Protein AF-A0A9Q7SAU5-F1 (afdb_monomer_lite)

pLDDT: mean 85.08, std 13.64, range [31.23, 98.0]

Secondary structure (DSSP, 8-state):
--TTTTTT-HHHHHHHHHHHHHHHHHHHHHHHHHHHHHHHHHHHHHHHHHHHHHHHHHHHHHHHHHHHHHHHHHHHHHH---HHHHHHHHHHHHT---HHHHHHHHHHHHTSTTSPPTT-TT--S-----SHHHHHHHHTTHHHHHHHS---THHHHHHHHHHHHHHSS--HHHHHHHHHHHH-HHHHHHH---HHHHHHHHHH-GGGHHHHHHHTTTS-TT-GGGHHHHHHHHHHHHHHHHHTTSS--S-HHHHHHHHHHHHHHHHHTTTTS-GGGS--BTBSS-HHHHHHHHHHHHHHH--SS-HHHHHHHHHHHHHHHTS-GGG-S-GGGHHHHHHHHHHHHHH-HHHHHHHHHHHHHHHHHH---S-------

Structure (mmCIF, N/CA/C/O backbone):
data_AF-A0A9Q7SAU5-F1
#
_entry.id   AF-A0A9Q7SAU5-F1
#
loop_
_atom_site.group_PDB
_atom_site.id
_atom_site.type_symbol
_atom_site.label_atom_id
_atom_site.label_alt_id
_atom_site.label_comp_id
_atom_site.label_asym_id
_atom_site.label_entity_id
_atom_site.label_seq_id
_atom_site.pdbx_PDB_ins_code
_atom_site.Cartn_x
_atom_site.Cartn_y
_atom_site.Cartn_z
_atom_site.occupancy
_atom_site.B_iso_or_equiv
_atom_site.auth_seq_id
_atom_site.auth_comp_id
_atom_site.auth_asym_id
_atom_site.auth_atom_id
_atom_site.pdbx_PDB_model_num
ATOM 1 N N . MET A 1 1 ? -23.829 30.774 120.631 1.00 41.06 1 MET A N 1
ATOM 2 C CA . MET A 1 1 ? -25.196 30.841 120.077 1.00 41.06 1 MET A CA 1
ATOM 3 C C . MET A 1 1 ? -25.192 30.081 118.768 1.00 41.06 1 MET A C 1
ATOM 5 O O . MET A 1 1 ? -24.401 30.411 117.894 1.00 41.06 1 MET A O 1
ATOM 9 N N . GLN A 1 2 ? -25.921 28.968 118.731 1.00 45.03 2 GLN A N 1
ATOM 10 C CA . GLN A 1 2 ? -25.864 27.966 117.669 1.00 45.03 2 GLN A CA 1
ATOM 11 C C . GLN A 1 2 ? -26.979 28.212 116.633 1.00 45.03 2 GLN A C 1
ATOM 13 O O . GLN A 1 2 ? -28.063 28.668 116.966 1.00 45.03 2 GLN A O 1
ATOM 18 N N . TRP A 1 3 ? -26.685 27.921 115.370 1.00 53.62 3 TRP A N 1
ATOM 19 C CA . TRP A 1 3 ? -27.344 28.366 114.134 1.00 53.62 3 TRP A CA 1
ATOM 20 C C . TRP A 1 3 ? -28.628 27.603 113.747 1.00 53.62 3 TRP A C 1
ATOM 22 O O . TRP A 1 3 ? -29.010 27.576 112.577 1.00 53.62 3 TRP A O 1
ATOM 32 N N . TRP A 1 4 ? -29.297 26.980 114.716 1.00 59.81 4 TRP A N 1
ATOM 33 C CA . TRP A 1 4 ? -30.383 26.020 114.470 1.00 59.81 4 TRP A CA 1
ATOM 34 C C . TRP A 1 4 ? -31.772 26.505 114.914 1.00 59.81 4 TRP A C 1
ATOM 36 O O . TRP A 1 4 ? -32.756 25.809 114.694 1.00 59.81 4 TRP A O 1
ATOM 46 N N . GLU A 1 5 ? -31.885 27.704 115.495 1.00 52.31 5 GLU A N 1
ATOM 47 C CA . GLU A 1 5 ? -33.149 28.240 116.043 1.00 52.31 5 GLU A CA 1
ATOM 48 C C . GLU A 1 5 ? -34.210 28.615 114.984 1.00 52.31 5 GLU A C 1
ATOM 50 O O . GLU A 1 5 ? -35.308 29.042 115.327 1.00 52.31 5 GLU A O 1
ATOM 55 N N . TRP A 1 6 ? -33.934 28.442 113.688 1.00 54.78 6 TRP A N 1
ATOM 56 C CA . TRP A 1 6 ? -34.906 28.717 112.622 1.00 54.78 6 TRP A CA 1
ATOM 57 C C . TRP A 1 6 ? -35.815 27.523 112.278 1.00 54.78 6 TRP A C 1
ATOM 59 O O . TRP A 1 6 ? -36.741 27.683 111.484 1.00 54.78 6 TRP A O 1
ATOM 69 N N . ILE A 1 7 ? -35.586 26.344 112.869 1.00 55.59 7 ILE A N 1
ATOM 70 C CA . ILE A 1 7 ? -36.328 25.111 112.545 1.00 55.59 7 ILE A CA 1
ATOM 71 C C . ILE A 1 7 ? -37.764 25.102 113.125 1.00 55.59 7 ILE A C 1
ATOM 73 O O . ILE A 1 7 ? -38.608 24.365 112.624 1.00 55.59 7 ILE A O 1
ATOM 77 N N . ASP A 1 8 ? -38.101 25.991 114.068 1.00 55.34 8 ASP A N 1
ATOM 78 C CA . ASP A 1 8 ? -39.411 26.011 114.753 1.00 55.34 8 ASP A CA 1
ATOM 79 C C . ASP A 1 8 ? -40.438 27.029 114.201 1.00 55.34 8 ASP A C 1
ATOM 81 O O . ASP A 1 8 ? -41.377 27.420 114.898 1.00 55.34 8 ASP A O 1
ATOM 85 N N . ARG A 1 9 ? -40.317 27.463 112.933 1.00 53.19 9 ARG A N 1
ATOM 86 C CA . ARG A 1 9 ? -41.337 28.313 112.273 1.00 53.19 9 ARG A CA 1
ATOM 87 C C . ARG A 1 9 ? -42.030 27.611 111.090 1.00 53.19 9 ARG A C 1
ATOM 89 O O . ARG A 1 9 ? -41.432 27.503 110.013 1.00 53.19 9 ARG A O 1
ATOM 96 N N . PRO A 1 10 ? -43.288 27.146 111.241 1.00 55.47 10 PRO A N 1
ATOM 97 C CA . PRO A 1 10 ? -44.000 26.366 110.216 1.00 55.47 10 PRO A CA 1
ATOM 98 C C . PRO A 1 10 ? -44.319 27.154 108.927 1.00 55.47 10 PRO A C 1
ATOM 100 O O . PRO A 1 10 ? -44.496 26.571 107.859 1.00 55.47 10 PRO A O 1
ATOM 103 N N . ASP A 1 11 ? -44.326 28.481 109.003 1.00 57.03 11 ASP A N 1
ATOM 104 C CA . ASP A 1 11 ? -44.526 29.454 107.925 1.00 57.03 11 ASP A CA 1
ATOM 105 C C . ASP A 1 11 ? -43.304 29.603 106.985 1.00 57.03 11 ASP A C 1
ATOM 107 O O . ASP A 1 11 ? -43.455 29.831 105.778 1.00 57.03 11 ASP A O 1
ATOM 111 N N . LEU A 1 12 ? -42.084 29.378 107.489 1.00 53.81 12 LEU A N 1
ATOM 112 C CA . LEU A 1 12 ? -40.842 29.410 106.697 1.00 53.81 12 LEU A CA 1
ATOM 113 C C . LEU A 1 12 ? -40.510 28.057 106.046 1.00 53.81 12 LEU A C 1
ATOM 115 O O . LEU A 1 12 ? -39.953 28.018 104.950 1.00 53.81 12 LEU A O 1
ATOM 119 N N . ALA A 1 13 ? -40.900 26.944 106.670 1.00 57.34 13 ALA A N 1
ATOM 120 C CA . ALA A 1 13 ? -40.691 25.604 106.119 1.00 57.34 13 ALA A CA 1
ATOM 121 C C . ALA A 1 13 ? -41.519 25.358 104.842 1.00 57.34 13 ALA A C 1
ATOM 123 O O . ALA A 1 13 ? -41.011 24.799 103.869 1.00 57.34 13 ALA A O 1
ATOM 124 N N . LEU A 1 14 ? -42.773 25.829 104.809 1.00 55.53 14 LEU A N 1
ATOM 125 C CA . LEU A 1 14 ? -43.646 25.722 103.633 1.00 55.53 14 LEU A CA 1
ATOM 126 C C . LEU A 1 14 ? -43.177 26.617 102.475 1.00 55.53 14 LEU A C 1
ATOM 128 O O . LEU A 1 14 ? -43.191 26.188 101.321 1.00 55.53 14 LEU A O 1
ATOM 132 N N . SER A 1 15 ? -42.707 27.834 102.770 1.00 58.38 15 SER A N 1
ATOM 133 C CA . SER A 1 15 ? -42.177 28.750 101.752 1.00 58.38 15 SER A CA 1
ATOM 134 C C . SER A 1 15 ? -40.825 28.282 101.200 1.00 58.38 15 SER A C 1
ATOM 136 O O . SER A 1 15 ? -40.647 28.268 99.981 1.00 58.38 15 SER A O 1
ATOM 138 N N . ALA A 1 16 ? -39.917 27.779 102.042 1.00 57.53 16 ALA A N 1
ATOM 139 C CA . ALA A 1 16 ? -38.666 27.158 101.600 1.00 57.53 16 ALA A CA 1
ATOM 140 C C . ALA A 1 16 ? -38.909 25.891 100.759 1.00 57.53 16 ALA A C 1
ATOM 142 O O . ALA A 1 16 ? -38.299 25.733 99.702 1.00 57.53 16 ALA A O 1
ATOM 143 N N . ALA A 1 17 ? -39.848 25.027 101.164 1.00 58.84 17 ALA A N 1
ATOM 144 C CA . ALA A 1 17 ? -40.242 23.863 100.372 1.00 58.84 17 ALA A CA 1
ATOM 145 C C . ALA A 1 17 ? -40.825 24.275 99.010 1.00 58.84 17 ALA A C 1
ATOM 147 O O . ALA A 1 17 ? -40.447 23.713 97.984 1.00 58.84 17 ALA A O 1
ATOM 148 N N . SER A 1 18 ? -41.681 25.303 98.972 1.00 61.84 18 SER A N 1
ATOM 149 C CA . SER A 1 18 ? -42.247 25.819 97.719 1.00 61.84 18 SER A CA 1
ATOM 150 C C . SER A 1 18 ? -41.192 26.441 96.795 1.00 61.84 18 SER A C 1
ATOM 152 O O . SER A 1 18 ? -41.253 26.242 95.584 1.00 61.84 18 SER A O 1
ATOM 154 N N . LEU A 1 19 ? -40.177 27.116 97.349 1.00 66.62 19 LEU A N 1
ATOM 155 C CA . LEU A 1 19 ? -39.061 27.687 96.594 1.00 66.62 19 LEU A CA 1
ATOM 156 C C . LEU A 1 19 ? -38.164 26.589 96.011 1.00 66.62 19 LEU A C 1
ATOM 158 O O . LEU A 1 19 ? -37.787 26.662 94.846 1.00 66.62 19 LEU A O 1
ATOM 162 N N . VAL 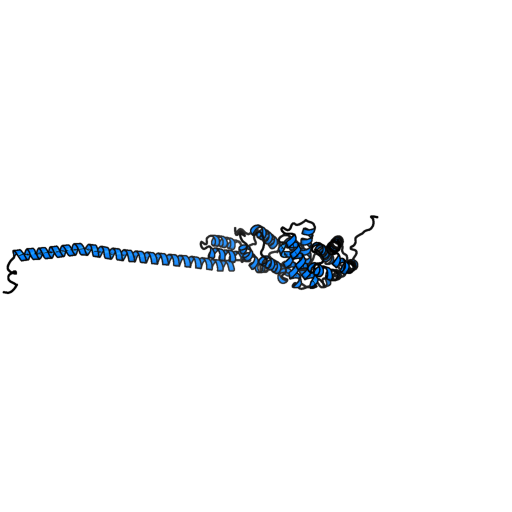A 1 20 ? -37.860 25.545 96.787 1.00 68.19 20 VAL A N 1
ATOM 163 C CA . VAL A 1 20 ? -37.091 24.385 96.309 1.00 68.19 20 VAL A CA 1
ATOM 164 C C . VAL A 1 20 ? -37.851 23.653 95.207 1.00 68.19 20 VAL A C 1
ATOM 166 O O . VAL A 1 20 ? -37.258 23.314 94.186 1.00 68.19 20 VAL A O 1
ATOM 169 N N . VAL A 1 21 ? -39.166 23.471 95.358 1.00 66.56 21 VAL A N 1
ATOM 170 C CA . VAL A 1 21 ? -40.016 22.876 94.317 1.00 66.56 21 VAL A CA 1
ATOM 171 C C . VAL A 1 21 ? -40.075 23.773 93.078 1.00 66.56 21 VAL A C 1
ATOM 173 O O . VAL A 1 21 ? -39.960 23.260 91.969 1.00 66.56 21 VAL A O 1
ATOM 176 N N . ALA A 1 22 ? -40.180 25.095 93.224 1.00 62.12 22 ALA A N 1
ATOM 177 C CA . ALA A 1 22 ? -40.191 26.034 92.101 1.00 62.12 22 ALA A CA 1
ATOM 178 C C . ALA A 1 22 ? -38.846 26.071 91.356 1.00 62.12 22 ALA A C 1
ATOM 180 O O . ALA A 1 22 ? -38.826 26.033 90.127 1.00 62.12 22 ALA A O 1
ATOM 181 N N . ILE A 1 23 ? -37.723 26.070 92.080 1.00 65.56 23 ILE A N 1
ATOM 182 C CA . ILE A 1 23 ? -36.374 26.000 91.501 1.00 65.56 23 ILE A CA 1
ATOM 183 C C . ILE A 1 23 ? -36.160 24.646 90.818 1.00 65.56 23 ILE A C 1
ATOM 185 O O . ILE A 1 23 ? -35.668 24.607 89.692 1.00 65.56 23 ILE A O 1
ATOM 189 N N . ALA A 1 24 ? -36.577 23.541 91.439 1.00 63.56 24 ALA A N 1
ATOM 190 C CA . ALA A 1 24 ? -36.519 22.217 90.826 1.00 63.56 24 ALA A CA 1
ATOM 191 C C . ALA A 1 24 ? -37.376 22.154 89.552 1.00 63.56 24 ALA A C 1
ATOM 193 O O . ALA A 1 24 ? -36.914 21.667 88.525 1.00 63.56 24 ALA A O 1
ATOM 194 N N . SER A 1 25 ? -38.582 22.723 89.579 1.00 58.97 25 SER A N 1
ATOM 195 C CA . SER A 1 25 ? -39.484 22.793 88.422 1.00 58.97 25 SER A CA 1
ATOM 196 C C . SER A 1 25 ? -38.889 23.635 87.293 1.00 58.97 25 SER A C 1
ATOM 198 O O . SER A 1 25 ? -38.946 23.238 86.130 1.00 58.97 25 SER A O 1
ATOM 200 N N . LEU A 1 26 ? -38.2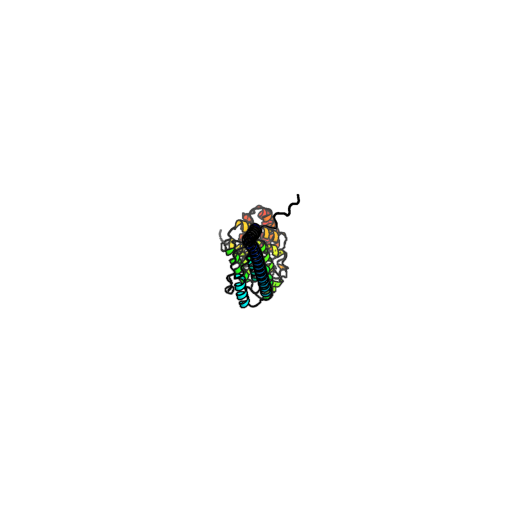57 24.765 87.620 1.00 64.88 26 LEU A N 1
ATOM 201 C CA . LEU A 1 26 ? -37.582 25.631 86.655 1.00 64.88 26 LEU A CA 1
ATOM 202 C C . LEU A 1 26 ? -36.368 24.927 86.029 1.00 64.88 26 LEU A C 1
ATOM 204 O O . LEU A 1 26 ? -36.207 24.940 84.809 1.00 64.88 26 LEU A O 1
ATOM 208 N N . LEU A 1 27 ? -35.552 24.251 86.842 1.00 61.84 27 LEU A N 1
ATOM 209 C CA . LEU A 1 27 ? -34.406 23.472 86.370 1.00 61.84 27 LEU A CA 1
ATOM 210 C C . LEU A 1 27 ? -34.848 22.326 85.459 1.00 61.84 27 LEU A C 1
ATOM 212 O O . LEU A 1 27 ? -34.239 22.126 84.410 1.00 61.84 27 LEU A O 1
ATOM 216 N N . ILE A 1 28 ? -35.932 21.626 85.797 1.00 64.06 28 ILE A N 1
ATOM 217 C CA . ILE A 1 28 ? -36.530 20.573 84.963 1.00 64.06 28 ILE A CA 1
ATOM 218 C C . ILE A 1 28 ? -37.049 21.160 83.638 1.00 64.06 28 ILE A C 1
ATOM 220 O O . ILE A 1 28 ? -36.766 20.624 82.566 1.00 64.06 28 ILE A O 1
ATOM 224 N N . THR A 1 29 ? -37.729 22.307 83.686 1.00 66.12 29 THR A N 1
ATOM 225 C CA . THR A 1 29 ? -38.298 22.972 82.499 1.00 66.12 29 THR A CA 1
ATOM 226 C C . THR A 1 29 ? -37.221 23.487 81.540 1.00 66.12 29 THR A C 1
ATOM 228 O O . THR A 1 29 ? -37.441 23.507 80.334 1.00 66.12 29 THR A O 1
ATOM 231 N N . ILE A 1 30 ? -36.039 23.862 82.040 1.00 65.12 30 ILE A N 1
ATOM 232 C CA . ILE A 1 30 ? -34.917 24.341 81.212 1.00 65.12 30 ILE A CA 1
ATOM 233 C C . ILE A 1 30 ? -34.044 23.182 80.703 1.00 65.12 30 ILE A C 1
ATOM 235 O O . ILE A 1 30 ? -33.552 23.219 79.572 1.00 65.12 30 ILE A O 1
ATOM 239 N N . THR A 1 31 ? -33.848 22.132 81.505 1.00 64.69 31 THR A N 1
ATOM 240 C CA . THR A 1 31 ? -32.959 21.013 81.141 1.00 64.69 31 THR A CA 1
ATOM 241 C C . THR A 1 31 ? -33.577 20.058 80.126 1.00 64.69 31 THR A C 1
ATOM 243 O O . THR A 1 31 ? -32.864 19.597 79.231 1.00 64.69 31 THR A O 1
ATOM 246 N N . ILE A 1 32 ? -34.886 19.792 80.206 1.00 68.75 32 ILE A N 1
ATOM 247 C CA . ILE A 1 32 ? -35.569 18.873 79.283 1.00 68.75 32 ILE A CA 1
ATOM 248 C C . ILE A 1 32 ? -35.476 19.349 77.817 1.00 68.75 32 ILE A C 1
ATOM 250 O O . ILE A 1 32 ? -35.018 18.563 76.983 1.00 68.75 32 ILE A O 1
ATOM 254 N N . PRO A 1 33 ? -35.802 20.610 77.459 1.00 66.31 33 PRO A N 1
ATOM 255 C CA . PRO A 1 33 ? -35.704 21.084 76.075 1.00 66.31 33 PRO A CA 1
ATOM 256 C C . PRO A 1 33 ? -34.273 21.044 75.535 1.00 66.31 33 PRO A C 1
ATOM 258 O O . PRO A 1 33 ? -34.055 20.691 74.377 1.00 66.31 33 PRO A O 1
ATOM 261 N N . PHE A 1 34 ? -33.283 21.359 76.375 1.00 71.31 34 PHE A N 1
ATOM 262 C CA . PHE A 1 34 ? -31.875 21.337 75.984 1.00 71.31 34 PHE A CA 1
ATOM 263 C C . PHE A 1 34 ? -31.374 19.912 75.705 1.00 71.31 34 PHE A C 1
ATOM 265 O O . PHE A 1 34 ? -30.657 19.684 74.728 1.00 71.31 34 PHE A O 1
ATOM 272 N N . LEU A 1 35 ? -31.783 18.937 76.522 1.00 70.62 35 LEU A N 1
ATOM 273 C CA . LEU A 1 35 ? -31.485 17.519 76.302 1.00 70.62 35 LEU A CA 1
ATOM 274 C C . LEU A 1 35 ? -32.163 16.986 75.037 1.00 70.62 35 LEU A C 1
ATOM 276 O O . LEU A 1 35 ? -31.501 16.305 74.254 1.00 70.62 35 LEU A O 1
ATOM 280 N N . ILE A 1 36 ? -33.427 17.349 74.791 1.00 71.44 36 ILE A N 1
ATOM 281 C CA . ILE A 1 36 ? -34.145 16.986 73.560 1.00 71.44 36 ILE A CA 1
ATOM 282 C C . ILE A 1 36 ? -33.425 17.566 72.339 1.00 71.44 36 ILE A C 1
ATOM 284 O O . ILE A 1 36 ? -33.130 16.818 71.414 1.00 71.44 36 ILE A O 1
ATOM 288 N N . LEU A 1 37 ? -33.046 18.850 72.361 1.00 72.44 37 LEU A N 1
ATOM 289 C CA . LEU A 1 37 ? -32.323 19.501 71.261 1.00 72.44 37 LEU A CA 1
ATOM 290 C C . LEU A 1 37 ? -30.948 18.861 71.001 1.00 72.44 37 LEU A C 1
ATOM 292 O O . LEU A 1 37 ? -30.481 18.770 69.865 1.00 72.44 37 LEU A O 1
ATOM 296 N N . ARG A 1 38 ? -30.263 18.427 72.063 1.00 71.75 38 ARG A N 1
ATOM 297 C CA . ARG A 1 38 ? -28.956 17.771 71.951 1.00 71.75 38 ARG A CA 1
ATOM 298 C C . ARG A 1 38 ? -29.086 16.353 71.392 1.00 71.75 38 ARG A C 1
ATOM 300 O O . ARG A 1 38 ? -28.232 15.942 70.609 1.00 71.75 38 ARG A O 1
ATOM 307 N N . LEU A 1 39 ? -30.142 15.629 71.765 1.00 70.31 39 LEU A N 1
ATOM 308 C CA . LEU A 1 39 ? -30.456 14.299 71.240 1.00 70.31 39 LEU A CA 1
ATOM 309 C C . LEU A 1 39 ? -30.922 14.360 69.780 1.00 70.31 39 LEU A C 1
ATOM 311 O O . LEU A 1 39 ? -30.437 13.564 68.979 1.00 70.31 39 LEU A O 1
ATOM 315 N N . THR A 1 40 ? -31.764 15.329 69.406 1.00 62.75 40 THR A N 1
ATOM 316 C CA . THR A 1 40 ? -32.209 15.510 68.013 1.00 62.75 40 THR A CA 1
ATOM 317 C C . THR A 1 40 ? -31.053 15.905 67.101 1.00 62.75 40 THR A C 1
ATOM 319 O O . THR A 1 40 ? -30.849 15.251 66.085 1.00 62.75 40 THR A O 1
ATOM 322 N N . ARG A 1 41 ? -30.197 16.858 67.501 1.00 67.81 41 ARG A N 1
ATOM 323 C CA . ARG A 1 41 ? -28.985 17.217 66.731 1.00 67.81 41 ARG A CA 1
ATOM 324 C C . ARG A 1 41 ? -27.994 16.060 66.584 1.00 67.81 41 ARG A C 1
ATOM 326 O O . ARG A 1 41 ? -27.269 15.990 65.593 1.00 67.81 41 ARG A O 1
ATOM 333 N N . LYS A 1 42 ? -27.912 15.169 67.579 1.00 67.38 42 LYS A N 1
ATOM 334 C CA . LYS A 1 42 ? -27.061 13.973 67.509 1.00 67.38 42 LYS A CA 1
ATOM 335 C C . LYS A 1 42 ? -27.662 12.921 66.570 1.00 67.38 42 LYS A C 1
ATOM 337 O O . LYS A 1 42 ? -26.931 12.360 65.760 1.00 67.38 42 LYS A O 1
ATOM 342 N N . GLN A 1 43 ? -28.979 12.720 66.620 1.00 64.44 43 GLN A N 1
ATOM 343 C CA . GLN A 1 43 ? -29.701 11.834 65.703 1.00 64.44 43 GLN A CA 1
ATOM 344 C C . GLN A 1 43 ? -29.680 12.327 64.250 1.00 64.44 43 GLN A C 1
ATOM 346 O O . GLN A 1 43 ? -29.550 11.504 63.349 1.00 64.44 43 GLN A O 1
ATOM 351 N N . GLU A 1 44 ? -29.781 13.635 64.006 1.00 64.31 44 GLU A N 1
ATOM 352 C CA . GLU A 1 44 ? -29.673 14.222 62.662 1.00 64.31 44 GLU A CA 1
ATOM 353 C C . GLU A 1 44 ? -28.287 13.979 62.064 1.00 64.31 44 GLU A C 1
ATOM 355 O O . GLU A 1 44 ? -28.189 13.432 60.973 1.00 64.31 44 GLU A O 1
ATOM 360 N N . LYS A 1 45 ? -27.209 14.233 62.819 1.00 68.44 45 LYS A N 1
ATOM 361 C CA . LYS A 1 45 ? -25.842 13.937 62.356 1.00 68.44 45 LYS A CA 1
ATOM 362 C C . LYS A 1 45 ? -25.607 12.456 62.057 1.00 68.44 45 LYS A C 1
ATOM 364 O O . LYS A 1 45 ? -24.931 12.134 61.084 1.00 68.44 45 LYS A O 1
ATOM 369 N N . GLU A 1 46 ? -26.144 11.555 62.879 1.00 71.00 46 GLU A N 1
ATOM 370 C CA . GLU A 1 46 ? -26.047 10.110 62.635 1.00 71.00 46 GLU A CA 1
ATOM 371 C C . GLU A 1 46 ? -26.877 9.674 61.415 1.00 71.00 46 GLU A C 1
ATOM 373 O O . GLU A 1 46 ? -26.458 8.781 60.679 1.00 71.00 46 GLU A O 1
ATOM 378 N N . ARG A 1 47 ? -28.031 10.307 61.159 1.00 63.94 47 ARG A N 1
ATOM 379 C CA . ARG A 1 47 ? -28.827 10.078 59.941 1.00 63.94 47 ARG A CA 1
ATOM 380 C C . ARG A 1 47 ? -28.114 10.593 58.697 1.00 63.94 47 ARG A C 1
ATOM 382 O O . ARG A 1 47 ? -28.046 9.851 57.722 1.00 63.94 47 ARG A O 1
ATOM 389 N N . ASP A 1 48 ? -27.531 11.785 58.757 1.00 71.31 48 ASP A N 1
ATOM 390 C CA . ASP A 1 48 ? -26.754 12.364 57.659 1.00 71.31 48 ASP A CA 1
ATOM 391 C C . ASP A 1 48 ? -25.529 11.496 57.341 1.00 71.31 48 ASP A C 1
ATOM 393 O O . ASP A 1 48 ? -25.268 11.185 56.181 1.00 71.31 48 ASP A O 1
ATOM 397 N N . GLN A 1 49 ? -24.811 11.010 58.362 1.00 74.31 49 GLN A N 1
ATOM 398 C CA . GLN A 1 49 ? -23.695 10.076 58.169 1.00 74.31 49 GLN A CA 1
ATOM 399 C C . GLN A 1 49 ? -24.141 8.756 57.533 1.00 74.31 49 GLN A C 1
ATOM 401 O O . GLN A 1 49 ? -23.503 8.299 56.585 1.00 74.31 49 GLN A O 1
ATOM 406 N N . ARG A 1 50 ? -25.257 8.168 57.984 1.00 72.50 50 ARG A N 1
ATOM 407 C CA . ARG A 1 50 ? -25.804 6.942 57.380 1.00 72.50 50 ARG A CA 1
ATOM 408 C C . ARG A 1 50 ? -26.268 7.161 55.943 1.00 72.50 50 ARG A C 1
ATOM 410 O O . ARG A 1 50 ? -26.049 6.285 55.115 1.00 72.50 50 ARG A O 1
ATOM 417 N N . GLN A 1 51 ? -26.866 8.309 55.626 1.00 74.88 51 GLN A N 1
ATOM 418 C CA . GLN A 1 51 ? -27.235 8.657 54.251 1.00 74.88 51 GLN A CA 1
ATOM 419 C C . GLN A 1 51 ? -25.999 8.818 53.360 1.00 74.88 51 GLN A C 1
ATOM 421 O O . GLN A 1 51 ? -25.991 8.317 52.240 1.00 74.88 51 GLN A O 1
ATOM 426 N N . ILE A 1 52 ? -24.928 9.440 53.862 1.00 76.69 52 ILE A N 1
ATOM 427 C CA . ILE A 1 52 ? -23.651 9.557 53.140 1.00 76.69 52 ILE A CA 1
ATOM 428 C C . ILE A 1 52 ? -23.019 8.177 52.916 1.00 76.69 52 ILE A C 1
ATOM 430 O O . ILE A 1 52 ? -22.500 7.907 51.834 1.00 76.69 52 ILE A O 1
ATOM 434 N N . GLU A 1 53 ? -23.051 7.290 53.909 1.00 78.31 53 GLU A N 1
ATOM 435 C CA . GLU A 1 53 ? -22.544 5.919 53.777 1.00 78.31 53 GLU A CA 1
ATOM 436 C C . GLU A 1 53 ? -23.377 5.087 52.800 1.00 78.31 53 GLU A C 1
ATOM 438 O O . GLU A 1 53 ? -22.806 4.388 51.962 1.00 78.31 53 GLU A O 1
ATOM 443 N N . GLN A 1 54 ? -24.705 5.212 52.842 1.00 78.38 54 GLN A N 1
ATOM 444 C CA . GLN A 1 54 ? -25.607 4.579 51.883 1.00 78.38 54 GLN A CA 1
ATOM 445 C C . GLN A 1 54 ? -25.351 5.094 50.467 1.00 78.38 54 GLN A C 1
ATOM 447 O O . GLN A 1 54 ? -25.130 4.281 49.573 1.00 78.38 54 GLN A O 1
ATOM 452 N N . ALA A 1 55 ? -25.264 6.412 50.273 1.00 75.88 55 ALA A N 1
ATOM 453 C CA . ALA A 1 55 ? -24.923 7.011 48.986 1.00 75.88 55 ALA A CA 1
ATOM 454 C C . ALA A 1 55 ? -23.564 6.503 48.478 1.00 75.88 55 ALA A C 1
ATOM 456 O O . ALA A 1 55 ? -23.466 6.035 47.350 1.00 75.88 55 ALA A O 1
ATOM 457 N N . ARG A 1 56 ? -22.531 6.472 49.333 1.00 77.62 56 ARG A N 1
ATOM 458 C CA . ARG A 1 56 ? -21.215 5.905 48.983 1.00 77.62 56 ARG A CA 1
ATOM 459 C C . ARG A 1 56 ? -21.288 4.422 48.625 1.00 77.62 56 ARG A C 1
ATOM 461 O O . ARG A 1 56 ? -20.553 3.984 47.744 1.00 77.62 56 ARG A O 1
ATOM 468 N N . SER A 1 57 ? -22.118 3.641 49.314 1.00 78.94 57 SER A N 1
ATOM 469 C CA . SER A 1 57 ? -22.291 2.215 49.029 1.00 78.94 57 SER A CA 1
ATOM 470 C C . SER A 1 57 ? -23.008 1.978 47.700 1.00 78.94 57 SER A C 1
ATOM 472 O O . SER A 1 57 ? -22.562 1.126 46.937 1.00 78.94 57 SER A O 1
ATOM 474 N N . LEU A 1 58 ? -24.025 2.785 47.381 1.00 80.94 58 LEU A N 1
ATOM 475 C CA . LEU A 1 58 ? -24.735 2.752 46.103 1.00 80.94 58 LEU A CA 1
ATOM 476 C C . LEU A 1 58 ? -23.798 3.137 44.960 1.00 80.94 58 LEU A C 1
ATOM 478 O O . LEU A 1 58 ? -23.652 2.364 44.025 1.00 80.94 58 LEU A O 1
ATOM 482 N N . THR A 1 59 ? -23.038 4.229 45.095 1.00 81.25 59 THR A N 1
ATOM 483 C CA . THR A 1 59 ? -22.044 4.623 44.083 1.00 81.25 59 THR A CA 1
ATOM 484 C C . THR A 1 59 ? -20.966 3.553 43.884 1.00 81.25 59 THR A C 1
ATOM 486 O O . THR A 1 59 ? -20.501 3.321 42.769 1.00 81.25 59 THR A O 1
ATOM 489 N N . ARG A 1 60 ? -20.545 2.861 44.955 1.00 82.62 60 ARG A N 1
ATOM 490 C CA . ARG A 1 60 ? -19.627 1.715 44.833 1.00 82.62 60 ARG A CA 1
ATOM 491 C C . ARG A 1 60 ? -20.275 0.544 44.096 1.00 82.62 60 ARG A C 1
ATOM 493 O O . ARG A 1 60 ? -19.605 -0.067 43.272 1.00 82.62 60 ARG A O 1
ATOM 500 N N . GLN A 1 61 ? -21.535 0.226 44.387 1.00 86.12 61 GLN A N 1
ATOM 501 C CA . GLN A 1 61 ? -22.268 -0.849 43.715 1.00 86.12 61 GLN A CA 1
ATOM 502 C C . GLN A 1 61 ? -22.510 -0.540 42.237 1.00 86.12 61 GLN A C 1
ATOM 504 O O . GLN A 1 61 ? -22.265 -1.408 41.409 1.00 86.12 61 GLN A O 1
ATOM 509 N N . GLU A 1 62 ? -22.907 0.687 41.902 1.00 83.62 62 GLU A N 1
ATOM 510 C CA . GLU A 1 62 ? -23.056 1.160 40.521 1.00 83.62 62 GLU A CA 1
ATOM 511 C C . GLU A 1 62 ? -21.740 1.017 39.758 1.00 83.62 62 GLU A C 1
ATOM 513 O O . GLU A 1 62 ? -21.700 0.387 38.705 1.00 83.62 62 GLU A O 1
ATOM 518 N N . ARG A 1 63 ? -20.631 1.485 40.344 1.00 83.56 63 ARG A N 1
ATOM 519 C CA . ARG A 1 63 ? -19.304 1.353 39.733 1.00 83.56 63 ARG A CA 1
ATOM 520 C C . ARG A 1 63 ? -18.896 -0.106 39.517 1.00 83.56 63 ARG A C 1
ATOM 522 O O . ARG A 1 63 ? -18.320 -0.428 38.482 1.00 83.56 63 ARG A O 1
ATOM 529 N N . LEU A 1 64 ? -19.169 -0.986 40.480 1.00 85.56 64 LEU A N 1
ATO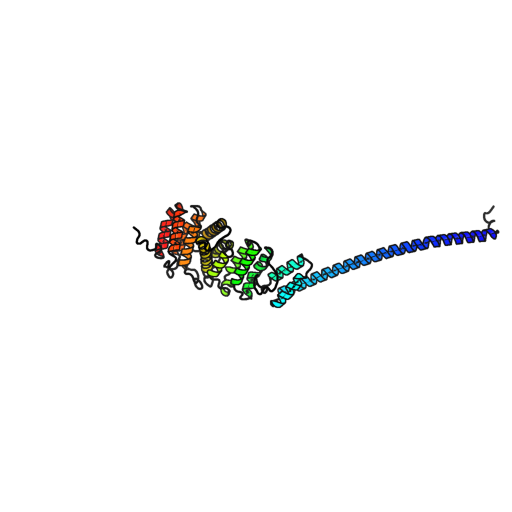M 530 C CA . LEU A 1 64 ? -18.893 -2.420 40.343 1.00 85.56 64 LEU A CA 1
ATOM 531 C C . LEU A 1 64 ? -19.784 -3.066 39.274 1.00 85.56 64 LEU A C 1
ATOM 533 O O . LEU A 1 64 ? -19.308 -3.904 38.515 1.00 85.56 64 LEU A O 1
ATOM 537 N N . ALA A 1 65 ? -21.055 -2.672 39.183 1.00 85.06 65 ALA A N 1
ATOM 538 C CA . ALA A 1 65 ? -21.972 -3.160 38.159 1.00 85.06 65 ALA A CA 1
ATOM 539 C C . ALA A 1 65 ? -21.535 -2.718 36.754 1.00 85.06 65 ALA A C 1
ATOM 541 O O . ALA A 1 65 ? -21.521 -3.538 35.839 1.00 85.06 65 ALA A O 1
ATOM 542 N N . GLU A 1 66 ? -21.108 -1.463 36.589 1.00 83.56 66 GLU A N 1
ATOM 543 C CA . GLU A 1 66 ? -20.545 -0.955 35.333 1.00 83.56 66 GLU A CA 1
ATOM 544 C C . GLU A 1 66 ? -19.263 -1.699 34.940 1.00 83.56 66 GLU A C 1
ATOM 546 O O . GLU A 1 66 ? -19.116 -2.101 33.786 1.00 83.56 66 GLU A O 1
ATOM 551 N N . GLN A 1 67 ? -18.355 -1.935 35.894 1.00 86.69 67 GLN A N 1
ATOM 552 C CA . GLN A 1 67 ? -17.134 -2.715 35.658 1.00 86.69 67 GLN A CA 1
ATOM 553 C C . GLN A 1 67 ? -17.455 -4.149 35.235 1.00 86.69 67 GLN A C 1
ATOM 555 O O . GLN A 1 67 ? -16.955 -4.602 34.210 1.00 86.69 67 GLN A O 1
ATOM 560 N N . ASN A 1 68 ? -18.349 -4.827 35.957 1.00 87.88 68 ASN A N 1
ATOM 561 C CA . ASN A 1 68 ? -18.775 -6.182 35.619 1.00 87.88 68 ASN A CA 1
ATOM 562 C C . ASN A 1 68 ? -19.446 -6.242 34.241 1.00 87.88 68 ASN A C 1
ATOM 564 O O . ASN A 1 68 ? -19.182 -7.168 33.478 1.00 87.88 68 ASN A O 1
ATOM 568 N N . ARG A 1 69 ? -20.286 -5.256 33.894 1.00 88.12 69 ARG A N 1
ATOM 569 C CA . ARG A 1 69 ? -20.928 -5.179 32.572 1.00 88.12 69 ARG A CA 1
ATOM 570 C C . ARG A 1 69 ? -19.896 -4.969 31.468 1.00 88.12 69 ARG A C 1
ATOM 572 O O . ARG A 1 69 ? -19.954 -5.645 30.447 1.00 88.12 69 ARG A O 1
ATOM 579 N N . ARG A 1 70 ? -18.928 -4.075 31.675 1.00 89.69 70 ARG A N 1
ATOM 580 C CA . ARG A 1 70 ? -17.832 -3.845 30.725 1.00 89.69 70 ARG A CA 1
ATOM 581 C C . ARG A 1 70 ? -16.999 -5.109 30.523 1.00 89.69 70 ARG A C 1
ATOM 583 O O . ARG A 1 70 ? -16.734 -5.475 29.384 1.00 89.69 70 ARG A O 1
ATOM 590 N N . ASP A 1 71 ? -16.600 -5.768 31.604 1.00 89.62 71 ASP A N 1
ATOM 591 C CA . ASP A 1 71 ? -15.754 -6.960 31.537 1.00 89.62 71 ASP A CA 1
ATOM 592 C C . ASP A 1 71 ? -16.515 -8.134 30.888 1.00 89.62 71 ASP A C 1
ATOM 594 O O . ASP A 1 71 ? -15.955 -8.848 30.057 1.00 89.62 71 ASP A O 1
ATOM 598 N N . TYR A 1 72 ? -17.822 -8.259 31.157 1.00 91.06 72 TYR A N 1
ATOM 599 C CA . TYR A 1 72 ? -18.719 -9.173 30.443 1.00 91.06 72 TYR A CA 1
ATOM 600 C C . TYR A 1 72 ? -18.761 -8.886 28.935 1.00 91.06 72 TYR A C 1
ATOM 602 O O . TYR A 1 72 ? -18.615 -9.800 28.124 1.00 91.06 72 TYR A O 1
ATOM 610 N N . LEU A 1 73 ? -18.932 -7.621 28.539 1.00 92.62 73 LEU A N 1
ATOM 611 C CA . LEU A 1 73 ? -18.955 -7.237 27.127 1.00 92.62 73 LEU A CA 1
ATOM 612 C C . LEU A 1 73 ? -17.615 -7.512 26.436 1.00 92.62 73 LEU A C 1
ATOM 614 O O . LEU A 1 73 ? -17.615 -8.012 25.313 1.00 92.62 73 LEU A O 1
ATOM 618 N N . LEU A 1 74 ? -16.484 -7.246 27.095 1.00 92.19 74 LEU A N 1
ATOM 619 C CA . LEU A 1 74 ? -15.152 -7.542 26.557 1.00 92.19 74 LEU A CA 1
ATOM 620 C C . LEU A 1 74 ? -14.966 -9.039 26.278 1.00 92.19 74 LEU A C 1
ATOM 622 O O . LEU A 1 74 ? -14.523 -9.404 25.187 1.00 92.19 74 LEU A O 1
ATOM 626 N N . ASP A 1 75 ? -15.352 -9.895 27.226 1.00 91.50 75 ASP A N 1
ATOM 627 C CA . ASP A 1 75 ? -15.301 -11.353 27.065 1.00 91.50 75 ASP A CA 1
ATOM 628 C C . ASP A 1 75 ? -16.169 -11.826 25.884 1.00 91.50 75 ASP A C 1
ATOM 630 O O . ASP A 1 75 ? -15.724 -12.578 25.006 1.00 91.50 75 ASP A O 1
ATOM 634 N N . ARG A 1 76 ? -17.401 -11.306 25.790 1.00 91.12 76 ARG A N 1
ATOM 635 C CA . ARG A 1 76 ? -18.320 -11.636 24.693 1.00 91.12 76 ARG A CA 1
ATOM 636 C C . ARG A 1 76 ? -17.816 -11.163 23.338 1.00 91.12 76 ARG A C 1
ATOM 638 O O . ARG A 1 76 ? -17.932 -11.915 22.373 1.00 91.12 76 ARG A O 1
ATOM 645 N N . LEU A 1 77 ? -17.241 -9.965 23.256 1.00 90.44 77 LEU A N 1
ATOM 646 C CA . LEU A 1 77 ? -16.659 -9.443 22.019 1.00 90.44 77 LEU A CA 1
ATOM 647 C C . LEU A 1 77 ? -15.495 -10.302 21.528 1.00 90.44 77 LEU A C 1
ATOM 649 O O . LEU A 1 77 ? -15.345 -10.448 20.321 1.00 90.44 77 LEU A O 1
ATOM 653 N N . GLY A 1 78 ? -14.694 -10.887 22.421 1.00 83.62 78 GLY A N 1
ATOM 654 C CA . GLY A 1 78 ? -13.603 -11.785 22.032 1.00 83.62 78 GLY A CA 1
ATOM 655 C C . GLY A 1 78 ? -14.085 -13.096 21.400 1.00 83.62 78 GLY A C 1
ATOM 656 O O . GLY A 1 78 ? -13.462 -13.589 20.465 1.00 83.62 78 GLY A O 1
ATOM 657 N N . SER A 1 79 ? -15.214 -13.627 21.875 1.00 84.56 79 SER A N 1
ATOM 658 C CA . SER A 1 79 ? -15.730 -14.950 21.479 1.00 84.56 79 SER A CA 1
ATOM 659 C C . SER A 1 79 ? -16.842 -14.904 20.419 1.00 84.56 79 SER A C 1
ATOM 661 O O . SER A 1 79 ? -17.316 -15.942 19.954 1.00 84.56 79 SER A O 1
ATOM 663 N N . ALA A 1 80 ? -17.327 -13.713 20.060 1.00 86.31 80 ALA A N 1
ATOM 664 C CA . ALA A 1 80 ? -18.454 -13.559 19.149 1.00 86.31 80 ALA A CA 1
ATOM 665 C C . ALA A 1 80 ? -18.042 -13.732 17.677 1.00 86.31 80 ALA A C 1
ATOM 667 O O . ALA A 1 80 ? -17.233 -12.970 17.140 1.00 86.31 80 ALA A O 1
ATOM 668 N N . HIS A 1 81 ? -18.685 -14.690 17.003 1.00 84.12 81 HIS A N 1
ATOM 669 C CA . HIS A 1 81 ? -18.504 -14.961 15.570 1.00 84.12 81 HIS A CA 1
ATOM 670 C C . HIS A 1 81 ? -19.760 -14.702 14.719 1.00 84.12 81 HIS A C 1
ATOM 672 O O . HIS A 1 81 ? -19.664 -14.688 13.490 1.00 84.12 81 HIS A O 1
ATOM 678 N N . ASP A 1 82 ? -20.922 -14.480 15.345 1.00 84.81 82 ASP A N 1
ATOM 679 C CA . ASP A 1 82 ? -22.175 -14.156 14.653 1.00 84.81 82 ASP A CA 1
ATOM 680 C C . ASP A 1 82 ? -22.296 -12.635 14.419 1.00 84.81 82 ASP A C 1
ATOM 682 O O . ASP A 1 82 ? -22.350 -11.869 15.389 1.00 84.81 82 ASP A O 1
ATOM 686 N N . PRO A 1 83 ? -22.381 -12.174 13.154 1.00 81.50 83 PRO A N 1
ATOM 687 C CA . PRO A 1 83 ? -22.598 -10.767 12.830 1.00 81.50 83 PRO A CA 1
ATOM 688 C C . PRO A 1 83 ? -23.863 -10.161 13.454 1.00 81.50 83 PRO A C 1
ATOM 690 O O . PRO A 1 83 ? -23.856 -8.980 13.798 1.00 81.50 83 PRO A O 1
ATOM 693 N N . ASN A 1 84 ? -24.945 -10.933 13.613 1.00 83.62 84 ASN A N 1
ATOM 694 C CA . ASN A 1 84 ? -26.181 -10.412 14.208 1.00 83.62 84 ASN A CA 1
ATOM 695 C C . ASN A 1 84 ? -26.011 -10.176 15.710 1.00 83.62 84 ASN A C 1
ATOM 697 O O . ASN A 1 84 ? -26.432 -9.141 16.225 1.00 83.62 84 ASN A O 1
ATOM 701 N N . TYR A 1 85 ? -25.343 -11.100 16.401 1.00 86.75 85 TYR A N 1
ATOM 702 C CA . TYR A 1 85 ? -25.019 -10.935 17.814 1.00 86.75 85 TYR A CA 1
ATOM 703 C C . TYR A 1 85 ? -24.066 -9.757 18.055 1.00 86.75 85 TYR A C 1
ATOM 705 O O . TYR A 1 85 ? -24.264 -8.985 18.989 1.00 86.75 85 TYR A O 1
ATOM 713 N N . LEU A 1 86 ? -23.088 -9.545 17.171 1.00 87.06 86 LEU A N 1
ATOM 714 C CA . LEU A 1 86 ? -22.202 -8.378 17.237 1.00 87.06 86 LEU A CA 1
ATOM 715 C C . LEU A 1 86 ? -22.954 -7.049 17.099 1.00 87.06 86 LEU A C 1
ATOM 717 O O . LEU A 1 86 ? -22.613 -6.095 17.793 1.00 87.06 86 LEU A O 1
ATOM 721 N N . ALA A 1 87 ? -24.001 -6.981 16.272 1.00 83.44 87 ALA A N 1
ATOM 722 C CA . ALA A 1 87 ? -24.835 -5.783 16.184 1.00 83.44 87 ALA A CA 1
ATOM 723 C C . ALA A 1 87 ? -25.568 -5.489 17.506 1.00 83.44 87 ALA A C 1
ATOM 725 O O . ALA A 1 87 ? -25.639 -4.336 17.927 1.00 83.44 87 ALA A O 1
ATOM 726 N N . ILE A 1 88 ? -26.052 -6.529 18.195 1.00 87.00 88 ILE A N 1
ATOM 727 C CA . ILE A 1 88 ? -26.669 -6.397 19.525 1.00 87.00 88 ILE A CA 1
ATOM 728 C C . ILE A 1 88 ? -25.637 -5.896 20.542 1.00 87.00 88 ILE A C 1
ATOM 730 O O . ILE A 1 88 ? -25.905 -4.931 21.255 1.00 87.00 88 ILE A O 1
ATOM 734 N N . LEU A 1 89 ? -24.440 -6.495 20.566 1.00 89.00 89 LEU A N 1
ATOM 735 C CA . LEU A 1 89 ? -23.356 -6.054 21.449 1.00 89.00 89 LEU A CA 1
ATOM 736 C C . LEU A 1 89 ? -22.972 -4.597 21.184 1.00 89.00 89 LEU A C 1
ATOM 738 O O . LEU A 1 89 ? -22.741 -3.850 22.126 1.00 89.00 89 LEU A O 1
ATOM 742 N N . PHE A 1 90 ? -22.949 -4.156 19.924 1.00 88.00 90 PHE A N 1
ATOM 743 C CA . PHE A 1 90 ? -22.662 -2.761 19.603 1.00 88.00 90 PHE A CA 1
ATOM 744 C C . PHE A 1 90 ? -23.706 -1.790 20.168 1.00 88.00 90 PHE A C 1
ATOM 746 O O . PHE A 1 90 ? -23.339 -0.749 20.718 1.00 88.00 90 PHE A O 1
ATOM 753 N N . HIS A 1 91 ? -24.995 -2.129 20.072 1.00 86.00 91 HIS A N 1
ATOM 754 C CA . HIS A 1 91 ? -26.042 -1.342 20.723 1.00 86.00 91 HIS A CA 1
ATOM 755 C C . HIS A 1 91 ? -25.821 -1.282 22.235 1.00 86.00 91 HIS A C 1
ATOM 757 O O . HIS A 1 91 ? -25.869 -0.196 22.808 1.00 86.00 91 HIS A O 1
ATOM 763 N N . GLU A 1 92 ? -25.465 -2.401 22.864 1.00 88.50 92 GLU A N 1
ATOM 764 C CA . GLU A 1 92 ? -25.178 -2.428 24.298 1.00 88.50 92 GLU A CA 1
ATOM 765 C C . GLU A 1 92 ? -23.969 -1.552 24.680 1.00 88.50 92 GLU A C 1
ATOM 767 O O . GLU A 1 92 ? -24.008 -0.824 25.669 1.00 88.50 92 GLU A O 1
ATOM 772 N N . ILE A 1 93 ? -22.918 -1.541 23.856 1.00 88.50 93 ILE A N 1
ATOM 773 C CA . ILE A 1 93 ? -21.754 -0.656 24.030 1.00 88.50 93 ILE A CA 1
ATOM 774 C C . ILE A 1 93 ? -22.166 0.818 23.934 1.00 88.50 93 ILE A C 1
ATOM 776 O O . ILE A 1 93 ? -21.627 1.656 24.658 1.00 88.50 93 ILE A O 1
ATOM 780 N N . SER A 1 94 ? -23.117 1.156 23.059 1.00 83.75 94 SER A N 1
ATOM 781 C CA . SER A 1 94 ? -23.593 2.535 22.900 1.00 83.75 94 SER A CA 1
ATOM 782 C C . SER A 1 94 ? -24.353 3.064 24.124 1.00 83.75 94 SER A C 1
ATOM 784 O O . SER A 1 94 ? -24.351 4.272 24.354 1.00 83.75 94 SER A O 1
ATOM 786 N N . GLU A 1 95 ? -24.926 2.172 24.938 1.00 85.94 95 GLU A N 1
ATOM 787 C CA . GLU A 1 95 ? -25.616 2.505 26.191 1.00 85.94 95 GLU A CA 1
ATOM 788 C C . GLU A 1 95 ? -24.662 2.725 27.374 1.00 85.94 95 GLU A C 1
ATOM 790 O O . GLU A 1 95 ? -25.089 3.189 28.433 1.00 85.94 95 GLU A O 1
ATOM 795 N N . ILE A 1 96 ? -23.373 2.399 27.226 1.00 84.56 96 ILE A N 1
ATOM 796 C CA . ILE A 1 96 ? -22.385 2.622 28.281 1.00 84.56 96 ILE A CA 1
ATOM 797 C C . ILE A 1 96 ? -22.171 4.128 28.481 1.00 84.56 96 ILE A C 1
ATOM 799 O O . ILE A 1 96 ? -21.822 4.870 27.558 1.00 84.56 96 ILE A O 1
ATOM 803 N N . THR A 1 97 ? -22.369 4.552 29.727 1.00 83.44 97 THR A N 1
ATOM 804 C CA . THR A 1 97 ? -22.256 5.930 30.229 1.00 83.44 97 THR A CA 1
ATOM 805 C C . THR A 1 97 ? -20.810 6.408 30.302 1.00 83.44 97 THR A C 1
ATOM 807 O O . THR A 1 97 ? -20.524 7.562 30.001 1.00 83.44 97 THR A O 1
ATOM 810 N N . SER A 1 98 ? -19.891 5.524 30.698 1.00 86.00 98 SER A N 1
ATOM 811 C CA . SER A 1 98 ? -18.463 5.826 30.792 1.00 86.00 98 SER A CA 1
ATOM 812 C C . SER A 1 98 ? -17.842 5.972 29.403 1.00 86.00 98 SER A C 1
ATOM 814 O O . SER A 1 98 ? -17.755 4.996 28.658 1.00 86.00 98 SER A O 1
ATOM 816 N N . ASP A 1 99 ? -17.349 7.170 29.083 1.00 85.06 99 ASP A N 1
ATOM 817 C CA . ASP A 1 99 ? -16.673 7.442 27.810 1.00 85.06 99 ASP A CA 1
ATOM 818 C C . ASP A 1 99 ? -15.439 6.547 27.611 1.00 85.06 99 ASP A C 1
ATOM 820 O O . ASP A 1 99 ? -15.316 5.911 26.563 1.00 85.06 99 ASP A O 1
ATOM 824 N N . ASP A 1 100 ? -14.586 6.411 28.632 1.00 85.56 100 ASP A N 1
ATOM 825 C CA . ASP A 1 100 ? -13.388 5.559 28.587 1.00 85.56 100 ASP A CA 1
ATOM 826 C C . ASP A 1 100 ? -13.743 4.077 28.395 1.00 85.56 100 ASP A C 1
ATOM 828 O O . ASP A 1 100 ? -13.151 3.374 27.572 1.00 85.56 100 ASP A O 1
ATOM 832 N N . GLY A 1 101 ? -14.740 3.588 29.144 1.00 86.12 101 GLY A N 1
ATOM 833 C CA . GLY A 1 101 ? -15.220 2.212 29.023 1.00 86.12 101 GLY A CA 1
ATOM 834 C C . GLY A 1 101 ? -15.813 1.938 27.643 1.00 86.12 101 GLY A C 1
ATOM 835 O O . GLY A 1 101 ? -15.527 0.905 27.036 1.00 86.12 101 GLY A O 1
ATOM 836 N N . ARG A 1 102 ? -16.589 2.889 27.116 1.00 88.75 102 ARG A N 1
ATOM 837 C CA . ARG A 1 102 ? -17.182 2.811 25.781 1.00 88.75 102 ARG A CA 1
ATOM 838 C C . ARG A 1 102 ? -16.122 2.839 24.683 1.00 88.75 102 ARG A C 1
ATOM 840 O O . ARG A 1 102 ? -16.236 2.068 23.735 1.00 88.75 102 ARG A O 1
ATOM 847 N N . ALA A 1 103 ? -15.096 3.681 24.800 1.00 87.94 103 ALA A N 1
ATOM 848 C CA . ALA A 1 103 ? -13.993 3.745 23.841 1.00 87.94 103 ALA A CA 1
ATOM 849 C C . ALA A 1 103 ? -13.218 2.419 23.781 1.00 87.94 103 ALA A C 1
ATOM 851 O O . ALA A 1 103 ? -13.011 1.876 22.696 1.00 87.94 103 ALA A O 1
ATOM 852 N N . LEU A 1 104 ? -12.884 1.840 24.941 1.00 90.75 104 LEU A N 1
ATOM 853 C CA . LEU A 1 104 ? -12.228 0.531 25.024 1.00 90.75 104 LEU A CA 1
ATOM 854 C C . LEU A 1 104 ? -13.059 -0.577 24.356 1.00 90.75 104 LEU A C 1
ATOM 856 O O . LEU A 1 104 ? -12.532 -1.383 23.590 1.00 90.75 104 LEU A O 1
ATOM 860 N N . LEU A 1 105 ? -14.365 -0.607 24.630 1.00 91.88 105 LEU A N 1
ATOM 861 C CA . LEU A 1 105 ? -15.282 -1.585 24.049 1.00 91.88 105 LEU A CA 1
ATOM 862 C C . LEU A 1 105 ? -15.425 -1.419 22.532 1.00 91.88 105 LEU A C 1
ATOM 864 O O . LEU A 1 105 ? -15.428 -2.415 21.811 1.00 91.88 105 LEU A O 1
ATOM 868 N N . LYS A 1 106 ? -15.500 -0.178 22.032 1.00 90.56 106 LYS A N 1
ATOM 869 C CA . LYS A 1 106 ? -15.521 0.106 20.589 1.00 90.56 106 LYS A CA 1
ATOM 870 C C . LYS A 1 106 ? -14.243 -0.357 19.900 1.00 90.56 106 LYS A C 1
ATOM 872 O O . LYS A 1 106 ? -14.330 -1.010 18.865 1.00 90.56 106 LYS A O 1
ATOM 877 N N . ARG A 1 107 ? -13.078 -0.102 20.499 1.00 90.94 107 ARG A N 1
ATOM 878 C CA . ARG A 1 107 ? -11.799 -0.617 19.999 1.00 90.94 107 ARG A CA 1
ATOM 879 C C . ARG A 1 107 ? -11.812 -2.140 19.889 1.00 90.94 107 ARG A C 1
ATOM 881 O O . ARG A 1 107 ? -11.531 -2.684 18.825 1.00 90.94 107 ARG A O 1
ATOM 888 N N . GLN A 1 108 ? -12.214 -2.831 20.957 1.00 90.88 108 GLN A N 1
ATOM 889 C CA . GLN A 1 108 ? -12.287 -4.294 20.952 1.00 90.88 108 GLN A CA 1
ATOM 890 C C . GLN A 1 108 ? -13.303 -4.825 19.929 1.00 90.88 108 GLN A C 1
ATOM 892 O O . GLN A 1 108 ? -13.064 -5.847 19.288 1.00 90.88 108 GLN A O 1
ATOM 897 N N . TYR A 1 109 ? -14.422 -4.120 19.752 1.00 90.50 109 TYR A N 1
ATOM 898 C CA . TYR A 1 109 ? -15.418 -4.432 18.735 1.00 90.50 109 TYR A CA 1
ATOM 899 C C . TYR A 1 109 ? -14.822 -4.349 17.321 1.00 90.50 109 TYR A C 1
ATOM 901 O O . TYR A 1 109 ? -14.906 -5.313 16.566 1.00 90.50 109 TYR A O 1
ATOM 909 N N . ARG A 1 110 ? -14.151 -3.248 16.970 1.00 89.12 110 ARG A N 1
ATOM 910 C CA . ARG A 1 110 ? -13.511 -3.053 15.651 1.00 89.12 110 ARG A CA 1
ATOM 911 C C . ARG A 1 110 ? -12.403 -4.069 15.377 1.00 89.12 110 ARG A C 1
ATOM 913 O O . ARG A 1 110 ? -12.268 -4.549 14.247 1.00 89.12 110 ARG A O 1
ATOM 920 N N . ALA A 1 111 ? -11.674 -4.444 16.428 1.00 88.56 111 ALA A N 1
ATOM 921 C CA . ALA A 1 111 ? -10.626 -5.450 16.371 1.00 88.56 111 ALA A CA 1
ATOM 922 C C . ALA A 1 111 ? -11.157 -6.887 16.178 1.00 88.56 111 ALA A C 1
ATOM 924 O O . ALA A 1 111 ? -10.385 -7.804 15.883 1.00 88.56 111 ALA A O 1
ATOM 925 N N . ASN A 1 112 ? -12.467 -7.127 16.326 1.00 88.31 112 ASN A N 1
ATOM 926 C CA . ASN A 1 112 ? -13.043 -8.447 16.090 1.00 88.31 112 ASN A CA 1
ATOM 927 C C . ASN A 1 112 ? -13.086 -8.755 14.570 1.00 88.31 112 ASN A C 1
ATOM 929 O O . ASN A 1 112 ? -13.735 -8.029 13.808 1.00 88.31 112 ASN A O 1
ATOM 933 N N . PRO A 1 113 ? -12.489 -9.875 14.104 1.00 85.19 113 PRO A N 1
ATOM 934 C CA . PRO A 1 113 ? -12.379 -10.230 12.681 1.00 85.19 113 PRO A CA 1
ATOM 935 C C . PRO A 1 113 ? -13.727 -10.507 11.990 1.00 85.19 113 PRO A C 1
ATOM 937 O O . PRO A 1 113 ? -13.804 -10.597 10.761 1.00 85.19 113 PRO A O 1
ATOM 940 N N . THR A 1 114 ? -14.815 -10.628 12.748 1.00 84.50 114 THR A N 1
ATOM 941 C CA . THR A 1 114 ? -16.176 -10.797 12.233 1.00 84.50 114 THR A CA 1
ATOM 942 C C . THR A 1 114 ? -16.850 -9.478 11.878 1.00 84.50 114 THR A C 1
ATOM 944 O O . THR A 1 114 ? -17.669 -9.471 10.958 1.00 84.50 114 THR A O 1
ATOM 947 N N . VAL A 1 115 ? -16.488 -8.368 12.526 1.00 84.62 115 VAL A N 1
ATOM 948 C CA . VAL A 1 115 ? -17.104 -7.049 12.295 1.00 84.62 115 VAL A CA 1
ATOM 949 C C . VAL A 1 115 ? -16.734 -6.531 10.908 1.00 84.62 115 VAL A C 1
ATOM 951 O O . VAL A 1 115 ? -15.564 -6.312 10.691 1.00 84.62 115 VAL A O 1
ATOM 954 N N . PRO A 1 116 ? -17.626 -6.332 9.933 1.00 81.31 116 PRO A N 1
ATOM 955 C CA . PRO A 1 116 ? -17.218 -5.953 8.574 1.00 81.31 116 PRO A CA 1
ATOM 956 C C . PRO A 1 116 ? -16.456 -4.616 8.523 1.00 81.31 116 PRO A C 1
ATOM 958 O O . PRO A 1 116 ? -16.742 -3.709 9.298 1.00 81.31 116 PRO A O 1
ATOM 961 N N . LEU A 1 117 ? -15.524 -4.478 7.571 1.00 86.12 117 LEU A N 1
ATOM 962 C CA . LEU A 1 117 ? -14.853 -3.198 7.327 1.00 86.12 117 LEU A CA 1
ATOM 963 C C . LEU A 1 117 ? -15.862 -2.149 6.807 1.00 86.12 117 LEU A C 1
ATOM 965 O O . LEU A 1 117 ? -16.676 -2.472 5.933 1.00 86.12 117 LEU A O 1
ATOM 969 N N . PRO A 1 118 ? -15.821 -0.898 7.295 1.00 83.56 118 PRO A N 1
ATOM 970 C CA . PRO A 1 118 ? -16.646 0.188 6.764 1.00 83.56 118 PRO A CA 1
ATOM 971 C C . PRO A 1 118 ? -16.152 0.629 5.368 1.00 83.56 118 PRO A C 1
ATOM 973 O O . PRO A 1 118 ? -14.947 0.586 5.128 1.00 83.56 118 PRO A O 1
ATOM 976 N N . PRO A 1 119 ? -17.027 1.087 4.447 1.00 66.25 119 PRO A N 1
ATOM 977 C CA . PRO A 1 119 ? -18.471 1.261 4.559 1.00 66.25 119 PRO A CA 1
ATOM 978 C C . PRO A 1 119 ? -19.202 0.041 3.965 1.00 66.25 119 PRO A C 1
ATOM 980 O O . PRO A 1 119 ? -19.909 0.153 2.966 1.00 66.25 119 PRO A O 1
ATOM 983 N N . GLY A 1 120 ? -18.991 -1.162 4.502 1.00 60.47 120 GLY A N 1
ATOM 984 C CA . GLY A 1 120 ? -19.680 -2.349 3.999 1.00 60.47 120 GLY A CA 1
ATOM 985 C C . GLY A 1 120 ? -21.192 -2.273 4.236 1.00 60.47 120 GLY A C 1
ATOM 986 O O . GLY A 1 120 ? -21.630 -1.950 5.330 1.00 60.47 120 GLY A O 1
ATOM 987 N N . SER A 1 121 ? -22.019 -2.664 3.262 1.00 44.78 121 SER A N 1
ATOM 988 C CA . SER A 1 121 ? -23.491 -2.737 3.408 1.00 44.78 121 SER A CA 1
ATOM 989 C C . SER A 1 121 ? -23.977 -3.645 4.554 1.00 44.78 121 SER A C 1
ATOM 991 O O . SER A 1 121 ? -25.130 -3.565 4.973 1.00 44.78 121 SER A O 1
ATOM 993 N N . LEU A 1 122 ? -23.094 -4.508 5.069 1.00 46.34 122 LEU A N 1
ATOM 994 C CA . LEU A 1 122 ? -23.318 -5.380 6.223 1.00 46.34 122 LEU A CA 1
ATOM 995 C C . LEU A 1 122 ? -22.871 -4.764 7.554 1.00 46.34 122 LEU A C 1
ATOM 997 O O . LEU A 1 122 ? -23.118 -5.372 8.596 1.00 46.34 122 LEU A O 1
ATOM 1001 N N . SER A 1 123 ? -22.250 -3.578 7.564 1.00 51.66 123 SER A N 1
ATOM 1002 C CA . SER A 1 123 ? -22.079 -2.798 8.789 1.00 51.66 123 SER A CA 1
ATOM 1003 C C . SER A 1 123 ? -23.446 -2.228 9.168 1.00 51.66 123 SER A C 1
ATOM 1005 O O . SER A 1 123 ? -23.714 -1.039 9.027 1.00 51.66 123 SER A O 1
ATOM 1007 N N . ARG A 1 124 ? -24.352 -3.084 9.660 1.00 51.19 124 ARG A N 1
ATOM 1008 C CA . ARG A 1 124 ? -25.646 -2.701 10.271 1.00 51.19 124 ARG A CA 1
ATOM 1009 C C . ARG A 1 124 ? -25.452 -1.927 11.587 1.00 51.19 124 ARG A C 1
ATOM 1011 O O . ARG A 1 124 ? -26.349 -1.858 12.414 1.00 51.19 124 ARG A O 1
ATOM 1018 N N . VAL A 1 125 ? -24.247 -1.414 11.787 1.00 54.41 125 VAL A N 1
ATOM 1019 C CA . VAL A 1 125 ? -23.681 -0.854 12.992 1.00 54.41 125 VAL A CA 1
ATOM 1020 C C . VAL A 1 125 ? -23.148 0.510 12.585 1.00 54.41 125 VAL A C 1
ATOM 1022 O O . VAL A 1 125 ? -22.250 0.601 11.752 1.00 54.41 125 VAL A O 1
ATOM 1025 N N . ASP A 1 126 ? -23.737 1.560 13.156 1.00 58.62 126 ASP A N 1
ATOM 1026 C CA . ASP A 1 126 ? -23.434 2.980 12.915 1.00 58.62 126 ASP A CA 1
ATOM 1027 C C . ASP A 1 126 ? -22.038 3.407 13.427 1.00 58.62 126 ASP A C 1
ATOM 1029 O O . ASP A 1 126 ? -21.793 4.587 13.689 1.00 58.62 126 ASP A O 1
ATOM 1033 N N . ASP A 1 127 ? -21.099 2.470 13.583 1.00 66.19 127 ASP A N 1
ATOM 1034 C CA . ASP A 1 127 ? -19.718 2.787 13.926 1.00 66.19 127 ASP A CA 1
ATOM 1035 C C . ASP A 1 127 ? -19.035 3.466 12.737 1.00 66.19 127 ASP A C 1
ATOM 1037 O O . ASP A 1 127 ? -18.547 2.836 11.795 1.00 66.19 127 ASP A O 1
ATOM 1041 N N . ARG A 1 128 ? -19.068 4.795 12.750 1.00 73.31 128 ARG A N 1
ATOM 1042 C CA . ARG A 1 128 ? -18.451 5.629 11.725 1.00 73.31 128 ARG A CA 1
ATOM 1043 C C . ARG A 1 128 ? -17.000 5.872 12.101 1.00 73.31 128 ARG A C 1
ATOM 1045 O O . ARG A 1 128 ? -16.717 6.245 13.232 1.00 73.31 128 ARG A O 1
ATOM 1052 N N . ILE A 1 129 ? -16.110 5.753 11.117 1.00 81.50 129 ILE A N 1
ATOM 1053 C CA . ILE A 1 129 ? -14.759 6.311 11.226 1.00 81.50 129 ILE A CA 1
ATOM 1054 C C . ILE A 1 129 ? -14.907 7.827 11.358 1.00 81.50 129 ILE A C 1
ATOM 1056 O O . ILE A 1 129 ? -15.378 8.496 10.431 1.00 81.50 129 ILE A O 1
ATOM 1060 N N . THR A 1 130 ? -14.532 8.338 12.521 1.00 81.44 130 THR A N 1
ATOM 1061 C CA . THR A 1 130 ? -14.545 9.758 12.875 1.00 81.44 130 THR A CA 1
ATOM 1062 C C . THR A 1 130 ? -13.139 10.313 13.022 1.00 81.44 130 THR A C 1
ATOM 1064 O O . THR A 1 130 ? -12.891 11.448 12.620 1.00 81.44 130 THR A O 1
ATOM 1067 N N . GLU A 1 131 ? -12.212 9.501 13.520 1.00 86.31 131 GLU A N 1
ATOM 1068 C CA . GLU A 1 131 ? -10.833 9.891 13.782 1.00 86.31 131 GLU A CA 1
ATOM 1069 C C . GLU A 1 131 ? -9.830 8.820 13.340 1.00 86.31 131 GLU A C 1
ATOM 1071 O O . GLU A 1 131 ? -10.187 7.697 12.990 1.00 86.31 131 GLU A O 1
ATOM 1076 N N . SER A 1 132 ? -8.545 9.181 13.338 1.00 86.12 132 SER A N 1
ATOM 1077 C CA . SER A 1 132 ? -7.467 8.269 12.935 1.00 86.12 132 SER A CA 1
ATOM 1078 C C . SER A 1 132 ? -7.332 7.060 13.865 1.00 86.12 132 SER A C 1
ATOM 1080 O O . SER A 1 132 ? -6.978 5.986 13.390 1.00 86.12 132 SER A O 1
ATOM 1082 N N . ALA A 1 133 ? -7.635 7.209 15.159 1.00 87.44 133 ALA A N 1
ATOM 1083 C CA . ALA A 1 133 ? -7.581 6.102 16.114 1.00 87.44 133 ALA A CA 1
ATOM 1084 C C . ALA A 1 133 ? -8.580 4.988 15.754 1.00 87.44 133 ALA A C 1
ATOM 1086 O O . ALA A 1 133 ? -8.251 3.810 15.857 1.00 87.44 133 ALA A O 1
ATOM 1087 N N . ASP A 1 134 ? -9.754 5.348 15.218 1.00 89.62 134 ASP A N 1
ATOM 1088 C CA . ASP A 1 134 ? -10.731 4.369 14.733 1.00 89.62 134 ASP A CA 1
ATOM 1089 C C . ASP A 1 134 ? -10.145 3.500 13.606 1.00 89.62 134 ASP A C 1
ATOM 1091 O O . ASP A 1 134 ? -10.445 2.312 13.511 1.00 89.62 134 ASP A O 1
ATOM 1095 N N . VAL A 1 135 ? -9.315 4.089 12.736 1.00 91.75 135 VAL A N 1
ATOM 1096 C CA . VAL A 1 135 ? -8.645 3.377 11.636 1.00 91.75 135 VAL A CA 1
ATOM 1097 C C . VAL A 1 135 ? -7.584 2.424 12.181 1.00 91.75 135 VAL A C 1
ATOM 1099 O O . VAL A 1 135 ? -7.492 1.300 11.688 1.00 91.75 135 VAL A O 1
ATOM 1102 N N . ASP A 1 136 ? -6.828 2.839 13.201 1.00 92.25 136 ASP A N 1
ATOM 1103 C CA . ASP A 1 136 ? -5.818 1.996 13.849 1.00 92.25 136 ASP A CA 1
ATOM 1104 C C . ASP A 1 136 ? -6.444 0.713 14.411 1.00 92.25 136 ASP A C 1
ATOM 1106 O O . ASP A 1 136 ? -5.922 -0.372 14.159 1.00 92.25 136 ASP A O 1
ATOM 1110 N N . ASP A 1 137 ? -7.605 0.817 15.066 1.00 91.00 137 ASP A N 1
ATOM 1111 C CA . ASP A 1 137 ? -8.326 -0.341 15.610 1.00 91.00 137 ASP A CA 1
ATOM 1112 C C . ASP A 1 137 ? -8.662 -1.387 14.528 1.00 91.00 137 ASP A C 1
ATOM 1114 O O . ASP A 1 137 ? -8.560 -2.595 14.755 1.00 91.00 137 ASP A O 1
ATOM 1118 N N . TYR A 1 138 ? -9.065 -0.935 13.334 1.00 91.44 138 TYR A N 1
ATOM 1119 C CA . TYR A 1 138 ? -9.338 -1.827 12.204 1.00 91.44 138 TYR A CA 1
ATOM 1120 C C . TYR A 1 138 ? -8.052 -2.396 11.603 1.00 91.44 138 TYR A C 1
ATOM 1122 O O . TYR A 1 138 ? -8.020 -3.586 11.281 1.00 91.44 138 TYR A O 1
ATOM 1130 N N . VAL A 1 139 ? -7.017 -1.562 11.442 1.00 92.94 139 VAL A N 1
ATOM 1131 C CA . VAL A 1 139 ? -5.721 -1.939 10.857 1.00 92.94 139 VAL A CA 1
ATOM 1132 C C . VAL A 1 139 ? -5.034 -3.021 11.692 1.00 92.94 139 VAL A C 1
ATOM 1134 O O . VAL A 1 139 ? -4.588 -4.020 11.128 1.00 92.94 139 VAL A O 1
ATOM 1137 N N . GLU A 1 140 ? -5.042 -2.889 13.022 1.00 90.81 140 GLU A N 1
ATOM 1138 C CA . GLU A 1 140 ? -4.471 -3.866 13.966 1.00 90.81 140 GLU A CA 1
ATOM 1139 C C . GLU A 1 140 ? -5.103 -5.267 13.844 1.00 90.81 140 GLU A C 1
ATOM 1141 O O . GLU A 1 140 ? -4.480 -6.265 14.202 1.00 90.81 140 GLU A O 1
ATOM 1146 N N . ALA A 1 141 ? -6.322 -5.370 13.309 1.00 89.06 141 ALA A N 1
ATOM 1147 C CA . ALA A 1 141 ? -7.044 -6.632 13.160 1.00 89.06 141 ALA A CA 1
ATOM 1148 C C . ALA A 1 141 ? -7.095 -7.180 11.726 1.00 89.06 141 ALA A C 1
ATOM 1150 O O . ALA A 1 141 ? -7.699 -8.238 11.504 1.00 89.06 141 ALA A O 1
ATOM 1151 N N . LEU A 1 142 ? -6.500 -6.495 10.740 1.00 91.25 142 LEU A N 1
ATOM 1152 C CA . LEU A 1 142 ? -6.605 -6.909 9.336 1.00 91.25 142 LEU A CA 1
ATOM 1153 C C . LEU A 1 142 ? -5.991 -8.286 9.093 1.00 91.25 142 LEU A C 1
ATOM 1155 O O . LEU A 1 142 ? -6.615 -9.103 8.420 1.00 91.25 142 LEU A O 1
ATOM 1159 N N . GLU A 1 143 ? -4.820 -8.567 9.663 1.00 89.88 143 GLU A N 1
ATOM 1160 C CA . GLU A 1 143 ? -4.138 -9.852 9.476 1.00 89.88 143 GLU A CA 1
ATOM 1161 C C . GLU A 1 143 ? -5.033 -11.013 9.918 1.00 89.88 143 GLU A C 1
ATOM 1163 O O . GLU A 1 143 ? -5.389 -11.874 9.114 1.00 89.88 143 GLU A O 1
ATOM 1168 N N . ARG A 1 144 ? -5.528 -10.969 11.163 1.00 87.75 144 ARG A N 1
ATOM 1169 C CA . ARG A 1 144 ? -6.454 -11.979 11.696 1.00 87.75 144 ARG A CA 1
ATOM 1170 C C . ARG A 1 144 ? -7.701 -12.129 10.819 1.00 87.75 144 ARG A C 1
ATOM 1172 O O . ARG A 1 144 ? -8.133 -13.238 10.513 1.00 87.75 144 ARG A O 1
ATOM 1179 N N . ARG A 1 145 ? -8.265 -11.008 10.367 1.00 88.75 145 ARG A N 1
ATOM 1180 C CA . ARG A 1 145 ? -9.478 -10.971 9.539 1.00 88.75 145 ARG A CA 1
ATOM 1181 C C . ARG A 1 145 ? -9.301 -11.630 8.172 1.00 88.75 145 ARG A C 1
ATOM 1183 O O . ARG A 1 145 ? -10.218 -12.318 7.711 1.00 88.75 145 ARG A O 1
ATOM 1190 N N . TYR A 1 146 ? -8.172 -11.393 7.511 1.00 88.31 146 TYR A N 1
ATOM 1191 C CA . TYR A 1 146 ? -7.888 -11.958 6.191 1.00 88.31 146 TYR A CA 1
ATOM 1192 C C . TYR A 1 146 ? -7.387 -13.405 6.264 1.00 88.31 146 TYR A C 1
ATOM 1194 O O . TYR A 1 146 ? -7.634 -14.159 5.321 1.00 88.31 146 TYR A O 1
ATOM 1202 N N . SER A 1 147 ? -6.807 -13.813 7.396 1.00 84.81 147 SER A N 1
ATOM 1203 C CA . SER A 1 147 ? -6.412 -15.199 7.669 1.00 84.81 147 SER A CA 1
ATOM 1204 C C . SER A 1 147 ? -7.599 -16.121 7.981 1.00 84.81 147 SER A C 1
ATOM 1206 O O . SER A 1 147 ? -7.652 -17.239 7.479 1.00 84.81 147 SER A O 1
ATOM 1208 N N . GLU A 1 148 ? -8.583 -15.678 8.775 1.00 77.00 148 GLU A N 1
ATOM 1209 C CA . GLU A 1 148 ? -9.639 -16.570 9.294 1.00 77.00 148 GLU A CA 1
ATOM 1210 C C . GLU A 1 148 ? -10.848 -16.760 8.363 1.00 77.00 148 GLU A C 1
ATOM 1212 O O . GLU A 1 148 ? -11.489 -17.810 8.387 1.00 77.00 148 GLU A O 1
ATOM 1217 N N . LYS A 1 149 ? -11.221 -15.745 7.569 1.00 63.28 149 LYS A N 1
ATOM 1218 C CA . LYS A 1 149 ? -12.548 -15.707 6.914 1.00 63.28 149 LYS A CA 1
ATOM 1219 C C . LYS A 1 149 ? -12.572 -15.919 5.404 1.00 63.28 149 LYS A C 1
ATOM 1221 O O . LYS A 1 149 ? -13.650 -15.840 4.818 1.00 63.28 149 LYS A O 1
ATOM 1226 N N . GLY A 1 150 ? -11.425 -16.102 4.748 1.00 60.84 150 GLY A N 1
ATOM 1227 C CA . GLY A 1 150 ? -11.367 -16.063 3.278 1.00 60.84 150 GLY A CA 1
ATOM 1228 C C . GLY A 1 150 ? -11.932 -14.754 2.697 1.00 60.84 150 GLY A C 1
ATOM 1229 O O . GLY A 1 150 ? -12.371 -14.714 1.548 1.00 60.84 150 GLY A O 1
ATOM 1230 N N . SER A 1 151 ? -11.980 -13.683 3.506 1.00 68.75 151 SER A N 1
ATOM 1231 C CA . SER A 1 151 ? -12.406 -12.353 3.063 1.00 68.75 151 SER A CA 1
ATOM 1232 C C . SER A 1 151 ? -11.469 -11.904 1.957 1.00 68.75 151 SER A C 1
ATOM 1234 O O . SER A 1 151 ? -10.271 -12.063 2.113 1.00 68.75 151 SER A O 1
ATOM 1236 N N . GLN A 1 152 ? -11.981 -11.347 0.864 1.00 76.19 152 GLN A N 1
ATOM 1237 C CA . GLN A 1 152 ? -11.128 -10.930 -0.246 1.00 76.19 152 GLN A CA 1
ATOM 1238 C C . GLN A 1 152 ? -10.643 -9.486 -0.067 1.00 76.19 152 GLN A C 1
ATOM 1240 O O . GLN A 1 152 ? -11.420 -8.609 0.331 1.00 76.19 152 GLN A O 1
ATOM 1245 N N . TYR A 1 153 ? -9.393 -9.218 -0.450 1.00 82.25 153 TYR A N 1
ATOM 1246 C CA . TYR A 1 153 ? -8.803 -7.877 -0.416 1.00 82.25 153 TYR A CA 1
ATOM 1247 C C . TYR A 1 153 ? -9.560 -6.741 -1.142 1.00 82.25 153 TYR A C 1
ATOM 1249 O O . TYR A 1 153 ? -9.336 -5.594 -0.767 1.00 82.25 153 TYR A O 1
ATOM 1257 N N . PRO A 1 154 ? -10.479 -6.928 -2.115 1.00 79.88 154 PRO A N 1
ATOM 1258 C CA . PRO A 1 154 ? -11.244 -5.804 -2.665 1.00 79.88 154 PRO A CA 1
ATOM 1259 C C . PRO A 1 154 ? -11.977 -4.957 -1.610 1.00 79.88 154 PRO A C 1
ATOM 1261 O O . PRO A 1 154 ? -12.067 -3.742 -1.766 1.00 79.88 154 PRO A O 1
ATOM 1264 N N . LYS A 1 155 ? -12.408 -5.559 -0.490 1.00 86.38 155 LYS A N 1
ATOM 1265 C CA . LYS A 1 155 ? -13.005 -4.818 0.640 1.00 86.38 155 LYS A CA 1
ATOM 1266 C C . LYS A 1 155 ? -11.998 -3.921 1.369 1.00 86.38 155 LYS A C 1
ATOM 1268 O O . LYS A 1 155 ? -12.391 -2.912 1.949 1.00 86.38 155 LYS A O 1
ATOM 1273 N N . LEU A 1 156 ? -10.706 -4.254 1.319 1.00 91.94 156 LEU A N 1
ATOM 1274 C CA . LEU A 1 156 ? -9.632 -3.412 1.847 1.00 91.94 156 LEU A CA 1
ATOM 1275 C C . LEU A 1 156 ? -9.554 -2.087 1.088 1.00 91.94 156 LEU A C 1
ATOM 1277 O O . LEU A 1 156 ? -9.404 -1.044 1.710 1.00 91.94 156 LEU A O 1
ATOM 1281 N N . ILE A 1 157 ? -9.702 -2.111 -0.240 1.00 93.06 157 ILE A N 1
ATOM 1282 C CA . ILE A 1 157 ? -9.645 -0.894 -1.063 1.00 93.06 157 ILE A CA 1
ATOM 1283 C C . ILE A 1 157 ? -10.797 0.048 -0.696 1.00 93.06 157 ILE A C 1
ATOM 1285 O O . ILE A 1 157 ? -10.589 1.250 -0.534 1.00 93.06 157 ILE A O 1
ATOM 1289 N N . GLU A 1 158 ? -12.007 -0.488 -0.517 1.00 90.31 158 GLU A N 1
ATOM 1290 C CA . GLU A 1 158 ? -13.169 0.299 -0.083 1.00 90.31 158 GLU A CA 1
ATOM 1291 C C . GLU A 1 158 ? -12.959 0.911 1.306 1.00 90.31 158 GLU A C 1
ATOM 1293 O O . GLU A 1 158 ? -13.248 2.093 1.507 1.00 90.31 158 GLU A O 1
ATOM 1298 N N . PHE A 1 159 ? -12.393 0.134 2.233 1.00 91.69 159 PHE A N 1
ATOM 1299 C CA . PHE A 1 159 ? -12.021 0.605 3.563 1.00 91.69 159 PHE A CA 1
ATOM 1300 C C . PHE A 1 159 ? -10.989 1.728 3.516 1.00 91.69 159 PHE A C 1
ATOM 1302 O O . PHE A 1 159 ? -11.227 2.792 4.079 1.00 91.69 159 PHE A O 1
ATOM 1309 N N . VAL A 1 160 ? -9.880 1.534 2.799 1.00 93.62 160 VAL A N 1
ATOM 1310 C CA . VAL A 1 160 ? -8.815 2.535 2.637 1.00 93.62 160 VAL A CA 1
ATOM 1311 C C . VAL A 1 160 ? -9.375 3.820 2.031 1.00 93.62 160 VAL A C 1
ATOM 1313 O O . VAL A 1 160 ? -9.103 4.915 2.528 1.00 93.62 160 VAL A O 1
ATOM 1316 N N . LYS A 1 161 ? -10.223 3.700 1.003 1.00 91.94 161 LYS A N 1
ATOM 1317 C CA . LYS A 1 161 ? -10.915 4.841 0.394 1.00 91.94 161 LYS A CA 1
ATOM 1318 C C . LYS A 1 161 ? -11.768 5.584 1.420 1.00 91.94 161 LYS A C 1
ATOM 1320 O O . LYS A 1 161 ? -11.688 6.807 1.513 1.00 91.94 161 LYS A O 1
ATOM 1325 N N . HIS A 1 162 ? -12.588 4.862 2.180 1.00 89.88 162 HIS A N 1
ATOM 1326 C CA . HIS A 1 162 ? -13.469 5.465 3.175 1.00 89.88 162 HIS A CA 1
ATOM 1327 C C . HIS A 1 162 ? -12.690 6.095 4.334 1.00 89.88 162 HIS A C 1
ATOM 1329 O O . HIS A 1 162 ? -13.006 7.218 4.720 1.00 89.88 162 HIS A O 1
ATOM 1335 N N . ALA A 1 163 ? -11.649 5.430 4.839 1.00 92.12 163 ALA A N 1
ATOM 1336 C CA . ALA A 1 163 ? -10.770 5.953 5.877 1.00 92.12 163 ALA A CA 1
ATOM 1337 C C . ALA A 1 163 ? -10.155 7.292 5.445 1.00 92.12 163 ALA A C 1
ATOM 1339 O O . ALA A 1 163 ? -10.375 8.293 6.120 1.00 92.12 163 ALA A O 1
ATOM 1340 N N . ARG A 1 164 ? -9.534 7.365 4.257 1.00 90.88 164 ARG A N 1
ATOM 1341 C CA . ARG A 1 164 ? -8.963 8.618 3.723 1.00 90.88 164 ARG A CA 1
ATOM 1342 C C . ARG A 1 164 ? -9.990 9.736 3.581 1.00 90.88 164 ARG A C 1
ATOM 1344 O O . ARG A 1 164 ? -9.693 10.882 3.904 1.00 90.88 164 ARG A O 1
ATOM 1351 N N . LEU A 1 165 ? -11.201 9.425 3.118 1.00 88.44 165 LEU A N 1
ATOM 1352 C CA . LEU A 1 165 ? -12.268 10.424 3.000 1.00 88.44 165 LEU A CA 1
ATOM 1353 C C . LEU A 1 165 ? -12.689 10.998 4.362 1.00 88.44 165 LEU A C 1
ATOM 1355 O O . LEU A 1 165 ? -13.114 12.149 4.427 1.00 88.44 165 LEU A O 1
ATOM 1359 N N . ARG A 1 166 ? -12.582 10.214 5.442 1.00 88.81 166 ARG A N 1
ATOM 1360 C CA . ARG A 1 166 ? -12.965 10.628 6.800 1.00 88.81 166 ARG A CA 1
ATOM 1361 C C . ARG A 1 166 ? -11.831 11.315 7.553 1.00 88.81 166 ARG A C 1
ATOM 1363 O O . ARG A 1 166 ? -12.071 12.338 8.185 1.00 88.81 166 ARG A O 1
ATOM 1370 N N . THR A 1 167 ? -10.609 10.800 7.452 1.00 87.19 167 THR A N 1
ATOM 1371 C CA . THR A 1 167 ? -9.440 11.286 8.203 1.00 87.19 167 THR A CA 1
ATOM 1372 C C . THR A 1 167 ? -8.562 12.256 7.409 1.00 87.19 167 THR A C 1
ATOM 1374 O O . THR A 1 167 ? -7.579 12.758 7.944 1.00 87.19 167 THR A O 1
ATOM 1377 N N . LYS A 1 168 ? -8.915 12.555 6.148 1.00 83.62 168 LYS A N 1
ATOM 1378 C CA . LYS A 1 168 ? -8.144 13.315 5.136 1.00 83.62 168 LYS A CA 1
ATOM 1379 C C . LYS A 1 168 ? -6.899 12.592 4.613 1.00 83.62 168 LYS A C 1
ATOM 1381 O O . LYS A 1 168 ? -6.610 12.684 3.422 1.00 83.62 168 LYS A O 1
ATOM 1386 N N . SER A 1 169 ? -6.188 11.861 5.463 1.00 86.50 169 SER A N 1
ATOM 1387 C CA . SER A 1 169 ? -5.044 11.026 5.091 1.00 86.50 169 SER A CA 1
ATOM 1388 C C . SER A 1 169 ? -4.895 9.836 6.040 1.00 86.50 169 SER A C 1
ATOM 1390 O O . SER A 1 169 ? -5.487 9.807 7.121 1.00 86.50 169 SER A O 1
ATOM 1392 N N . LEU A 1 170 ? -4.125 8.836 5.609 1.00 92.06 170 LEU A N 1
ATOM 1393 C CA . LEU A 1 170 ? -3.672 7.746 6.472 1.00 92.06 170 LEU A CA 1
ATOM 1394 C C . LEU A 1 170 ? -2.307 8.103 7.058 1.00 92.06 170 LEU A C 1
ATOM 1396 O O . LEU A 1 170 ? -1.519 8.804 6.423 1.00 92.06 170 LEU A O 1
ATOM 1400 N N . THR A 1 171 ? -2.025 7.618 8.262 1.00 94.06 171 THR A N 1
ATOM 1401 C CA . THR A 1 171 ? -0.710 7.793 8.891 1.00 94.06 171 THR A CA 1
ATOM 1402 C C . THR A 1 171 ? 0.318 6.843 8.275 1.00 94.06 171 THR A C 1
ATOM 1404 O O . THR A 1 171 ? -0.035 5.784 7.755 1.00 94.06 171 THR A O 1
ATOM 1407 N N . SER A 1 172 ? 1.611 7.162 8.388 1.00 93.25 172 SER A N 1
ATOM 1408 C CA . SER A 1 172 ? 2.688 6.274 7.920 1.00 93.25 172 SER A CA 1
ATOM 1409 C C . SER A 1 172 ? 2.625 4.886 8.571 1.00 93.25 172 SER A C 1
ATOM 1411 O O . SER A 1 172 ? 2.858 3.888 7.899 1.00 93.25 172 SER A O 1
ATOM 1413 N N . LYS A 1 173 ? 2.226 4.805 9.852 1.00 94.69 173 LYS A N 1
ATOM 1414 C CA . LYS A 1 173 ? 2.022 3.530 10.562 1.00 94.69 173 LYS A CA 1
ATOM 1415 C C . LYS A 1 173 ? 0.910 2.697 9.913 1.00 94.69 173 LYS A C 1
ATOM 1417 O O . LYS A 1 173 ? 1.092 1.504 9.699 1.00 94.69 173 LYS A O 1
ATOM 1422 N N . GLN A 1 174 ? -0.224 3.320 9.583 1.00 95.56 174 GLN A N 1
ATOM 1423 C CA . GLN A 1 174 ? -1.347 2.640 8.927 1.00 95.56 174 GLN A CA 1
ATOM 1424 C C . GLN A 1 174 ? -0.970 2.161 7.525 1.00 95.56 174 GLN A C 1
ATOM 1426 O O . GLN A 1 174 ? -1.281 1.032 7.160 1.00 95.56 174 GLN A O 1
ATOM 1431 N N . LEU A 1 175 ? -0.283 3.007 6.751 1.00 95.75 175 LEU A N 1
ATOM 1432 C CA . LEU A 1 175 ? 0.181 2.673 5.403 1.00 95.75 175 LEU A CA 1
ATOM 1433 C C . LEU A 1 175 ? 1.168 1.501 5.419 1.00 95.75 175 LEU A C 1
ATOM 1435 O O . LEU A 1 175 ? 0.989 0.571 4.637 1.00 95.75 175 LEU A O 1
ATOM 1439 N N . SER A 1 176 ? 2.141 1.513 6.338 1.00 95.56 176 SER A N 1
ATOM 1440 C CA . SER A 1 176 ? 3.089 0.407 6.532 1.00 95.56 176 SER A CA 1
ATOM 1441 C C . SER A 1 176 ? 2.361 -0.891 6.864 1.00 95.56 176 SER A C 1
ATOM 1443 O O . SER A 1 176 ? 2.532 -1.873 6.156 1.00 95.56 176 SER A O 1
ATOM 1445 N N . ALA A 1 177 ? 1.468 -0.881 7.857 1.00 95.25 177 ALA A N 1
ATOM 1446 C CA . ALA A 1 177 ? 0.735 -2.080 8.261 1.00 95.25 177 ALA A CA 1
ATOM 1447 C C . ALA A 1 177 ? -0.161 -2.643 7.140 1.00 95.25 177 ALA A C 1
ATOM 1449 O O . ALA A 1 177 ? -0.300 -3.856 6.995 1.00 95.25 177 ALA A O 1
ATOM 1450 N N . ILE A 1 178 ? -0.766 -1.775 6.320 1.00 96.31 178 ILE A N 1
ATOM 1451 C CA . ILE A 1 178 ? -1.533 -2.203 5.142 1.00 96.31 178 ILE A CA 1
ATOM 1452 C C . ILE A 1 178 ? -0.606 -2.797 4.076 1.00 96.31 178 ILE A C 1
ATOM 1454 O O . ILE A 1 178 ? -0.981 -3.793 3.462 1.00 96.31 178 ILE A O 1
ATOM 1458 N N . ALA A 1 179 ? 0.571 -2.209 3.849 1.00 96.56 179 ALA A N 1
ATOM 1459 C CA . ALA A 1 179 ? 1.565 -2.739 2.921 1.00 96.56 179 ALA A CA 1
ATOM 1460 C C . ALA A 1 179 ? 2.062 -4.122 3.386 1.00 96.56 179 ALA A C 1
ATOM 1462 O O . ALA A 1 179 ? 1.930 -5.090 2.640 1.00 96.56 179 ALA A O 1
ATOM 1463 N N . ASP A 1 180 ? 2.483 -4.244 4.653 1.00 95.19 180 ASP A N 1
ATOM 1464 C CA . ASP A 1 180 ? 2.927 -5.503 5.279 1.00 95.19 180 ASP A CA 1
ATOM 1465 C C . ASP A 1 180 ? 1.878 -6.616 5.098 1.00 95.19 180 ASP A C 1
ATOM 1467 O O . ASP A 1 180 ? 2.189 -7.741 4.704 1.00 95.19 180 ASP A O 1
ATOM 1471 N N . LEU A 1 181 ? 0.600 -6.282 5.309 1.00 94.88 181 LEU A N 1
ATOM 1472 C CA . LEU A 1 181 ? -0.516 -7.208 5.132 1.00 94.88 181 LEU A CA 1
ATOM 1473 C C . LEU A 1 181 ? -0.630 -7.744 3.700 1.00 94.88 181 LEU A C 1
ATOM 1475 O O . LEU A 1 181 ? -0.884 -8.935 3.517 1.00 94.88 181 LEU A O 1
ATOM 1479 N N . VAL A 1 182 ? -0.550 -6.874 2.688 1.00 94.69 182 VAL A N 1
ATOM 1480 C CA . VAL A 1 182 ? -0.810 -7.258 1.286 1.00 94.69 182 VAL A CA 1
ATOM 1481 C C . VAL A 1 182 ? 0.402 -7.882 0.602 1.00 94.69 182 VAL A C 1
ATOM 1483 O O . VAL A 1 182 ? 0.249 -8.510 -0.447 1.00 94.69 182 VAL A O 1
ATOM 1486 N N . VAL A 1 183 ? 1.584 -7.711 1.195 1.00 94.44 183 VAL A N 1
ATOM 1487 C CA . VAL A 1 183 ? 2.851 -8.291 0.742 1.00 94.44 183 VAL A CA 1
ATOM 1488 C C . VAL A 1 183 ? 3.177 -9.612 1.460 1.00 94.44 183 VAL A C 1
ATOM 1490 O O . VAL A 1 183 ? 4.074 -10.341 1.043 1.00 94.44 183 VAL A O 1
ATOM 1493 N N . SER A 1 184 ? 2.399 -9.990 2.478 1.00 91.25 184 SER A N 1
ATOM 1494 C CA . SER A 1 184 ? 2.526 -11.281 3.160 1.00 91.25 184 SER A CA 1
ATOM 1495 C C . SER A 1 184 ? 2.426 -12.470 2.191 1.00 91.25 184 SER A C 1
ATOM 1497 O O . SER A 1 184 ? 1.415 -12.671 1.511 1.00 91.25 184 SER A O 1
ATOM 1499 N N . ASP A 1 185 ? 3.464 -13.304 2.177 1.00 85.06 185 ASP A N 1
ATOM 1500 C CA . ASP A 1 185 ? 3.572 -14.527 1.376 1.00 85.06 185 ASP A CA 1
ATOM 1501 C C . ASP A 1 185 ? 2.490 -15.563 1.732 1.00 85.06 185 ASP A C 1
ATOM 1503 O O . ASP A 1 185 ? 1.865 -16.163 0.851 1.00 85.06 185 ASP A O 1
ATOM 1507 N N . THR A 1 186 ? 2.204 -15.720 3.026 1.00 87.31 186 THR A N 1
ATOM 1508 C CA . THR A 1 186 ? 1.172 -16.628 3.540 1.00 87.31 186 THR A CA 1
ATOM 1509 C C . THR A 1 186 ? -0.219 -16.218 3.066 1.00 87.31 186 THR A C 1
ATOM 1511 O O . THR A 1 186 ? -0.979 -17.051 2.560 1.00 87.31 186 THR A O 1
ATOM 1514 N N . LEU A 1 187 ? -0.550 -14.927 3.153 1.00 87.81 187 LEU A N 1
ATOM 1515 C CA . LEU A 1 187 ? -1.831 -14.415 2.679 1.00 87.81 187 LEU A CA 1
ATOM 1516 C C . LEU A 1 187 ? -1.908 -14.395 1.155 1.00 87.81 187 LEU A C 1
ATOM 1518 O O . LEU A 1 187 ? -2.990 -14.615 0.611 1.00 87.81 187 LEU A O 1
ATOM 1522 N N . ALA A 1 188 ? -0.793 -14.219 0.445 1.00 85.56 188 ALA A N 1
ATOM 1523 C CA . ALA A 1 188 ? -0.773 -14.242 -1.013 1.00 85.56 188 ALA A CA 1
ATOM 1524 C C . ALA A 1 188 ? -1.229 -15.588 -1.605 1.00 85.56 188 ALA A C 1
ATOM 1526 O O . ALA A 1 188 ? -1.822 -15.599 -2.686 1.00 85.56 188 ALA A O 1
ATOM 1527 N N . LEU A 1 189 ? -1.047 -16.713 -0.900 1.00 87.25 189 LEU A N 1
ATOM 1528 C CA . LEU A 1 189 ? -1.583 -18.023 -1.311 1.00 87.25 189 LEU A CA 1
ATOM 1529 C C . LEU A 1 189 ? -3.118 -18.047 -1.350 1.00 87.25 189 LEU A C 1
ATOM 1531 O O . LEU A 1 189 ? -3.717 -18.650 -2.252 1.00 87.25 189 LEU A O 1
ATOM 1535 N N . ILE A 1 190 ? -3.734 -17.386 -0.368 1.00 87.88 190 ILE A N 1
ATOM 1536 C CA . ILE A 1 190 ? -5.182 -17.360 -0.139 1.00 87.88 190 ILE A CA 1
ATOM 1537 C C . ILE A 1 190 ? -5.828 -16.261 -0.986 1.00 87.88 190 ILE A C 1
ATOM 1539 O O . ILE A 1 190 ? -6.797 -16.504 -1.702 1.00 87.88 190 ILE A O 1
ATOM 1543 N N . GLN A 1 191 ? -5.278 -15.052 -0.906 1.00 89.44 191 GLN A N 1
ATOM 1544 C CA . GLN A 1 191 ? -5.850 -13.827 -1.456 1.00 89.44 191 GLN A CA 1
ATOM 1545 C C . GLN A 1 191 ? -5.512 -13.618 -2.929 1.00 89.44 191 GLN A C 1
ATOM 1547 O O . GLN A 1 191 ? -6.293 -12.999 -3.650 1.00 89.44 191 GLN A O 1
ATOM 1552 N N . ARG A 1 192 ? -4.362 -14.142 -3.374 1.00 90.19 192 ARG A N 1
ATOM 1553 C CA . ARG A 1 192 ? -3.863 -14.063 -4.756 1.00 90.19 192 ARG A CA 1
ATOM 1554 C C . ARG A 1 192 ? -3.967 -12.647 -5.354 1.00 90.19 192 ARG A C 1
ATOM 1556 O O . ARG A 1 192 ? -4.580 -12.484 -6.414 1.00 90.19 192 ARG A O 1
ATOM 1563 N N . PRO A 1 193 ? -3.430 -11.610 -4.677 1.00 92.00 193 PRO A N 1
ATOM 1564 C CA . PRO A 1 193 ? -3.487 -10.251 -5.198 1.00 92.00 193 PRO A CA 1
ATOM 1565 C C . PRO A 1 193 ? -2.735 -10.166 -6.530 1.00 92.00 193 PRO A C 1
ATOM 1567 O O . PRO A 1 193 ? -1.586 -10.587 -6.638 1.00 92.00 193 PRO A O 1
ATOM 1570 N N . ASN A 1 194 ? -3.387 -9.607 -7.547 1.00 93.50 194 ASN A N 1
ATOM 1571 C CA . ASN A 1 194 ? -2.780 -9.359 -8.853 1.00 93.50 194 ASN A CA 1
ATOM 1572 C C . ASN A 1 194 ? -2.358 -7.888 -8.999 1.00 93.50 194 ASN A C 1
ATOM 1574 O O . ASN A 1 194 ? -2.701 -7.039 -8.173 1.00 93.50 194 ASN A O 1
ATOM 1578 N N . HIS A 1 195 ? -1.662 -7.555 -10.085 1.00 95.44 195 HIS A N 1
ATOM 1579 C CA . HIS A 1 195 ? -1.237 -6.180 -10.361 1.00 95.44 195 HIS A CA 1
ATOM 1580 C C . HIS A 1 195 ? -2.397 -5.160 -10.344 1.00 95.44 195 HIS A C 1
ATOM 1582 O O . HIS A 1 195 ? -2.207 -4.021 -9.920 1.00 95.44 195 HIS A O 1
ATOM 1588 N N . GLN A 1 196 ? -3.620 -5.539 -10.751 1.00 96.00 196 GLN A N 1
ATOM 1589 C CA . GLN A 1 196 ? -4.775 -4.629 -10.738 1.00 96.00 196 GLN A CA 1
ATOM 1590 C C . GLN A 1 196 ? -5.199 -4.256 -9.320 1.00 96.00 196 GLN A C 1
ATOM 1592 O O . GLN A 1 196 ? -5.647 -3.131 -9.090 1.00 96.00 196 GLN A O 1
ATOM 1597 N N . PHE A 1 197 ? -5.080 -5.189 -8.373 1.00 95.69 197 PHE A N 1
ATOM 1598 C CA . PHE A 1 197 ? -5.309 -4.907 -6.964 1.00 95.69 197 PHE A CA 1
ATOM 1599 C C . PHE A 1 197 ? -4.318 -3.851 -6.461 1.00 95.69 197 PHE A C 1
ATOM 1601 O O . PHE A 1 197 ? -4.756 -2.820 -5.950 1.00 95.69 197 PHE A O 1
ATOM 1608 N N . PHE A 1 198 ? -3.016 -4.052 -6.685 1.00 97.38 198 PHE A N 1
ATOM 1609 C CA . PHE A 1 198 ? -1.979 -3.104 -6.261 1.00 97.38 198 PHE A CA 1
ATOM 1610 C C . PHE A 1 198 ? -2.126 -1.740 -6.949 1.00 97.38 198 PHE A C 1
ATOM 1612 O O . PHE A 1 198 ? -2.098 -0.712 -6.276 1.00 97.38 198 PHE A O 1
ATOM 1619 N N . ARG A 1 199 ? -2.421 -1.715 -8.256 1.00 97.50 199 ARG A N 1
ATOM 1620 C CA . ARG A 1 199 ? -2.719 -0.480 -9.000 1.00 97.50 199 ARG A CA 1
ATOM 1621 C C . ARG A 1 199 ? -3.887 0.289 -8.385 1.00 97.50 199 ARG A C 1
ATOM 1623 O O . ARG A 1 199 ? -3.794 1.492 -8.158 1.00 97.50 199 ARG A O 1
ATOM 1630 N N . LYS A 1 200 ? -4.996 -0.396 -8.077 1.00 97.25 200 LYS A N 1
ATOM 1631 C CA . LYS A 1 200 ? -6.165 0.226 -7.432 1.00 97.25 200 LYS A CA 1
ATOM 1632 C C . LYS A 1 200 ? -5.857 0.693 -6.013 1.00 97.25 200 LYS A C 1
ATOM 1634 O O . LYS A 1 200 ? -6.360 1.744 -5.618 1.00 97.25 200 LYS A O 1
ATOM 1639 N N . LEU A 1 201 ? -5.060 -0.063 -5.259 1.00 97.00 201 LEU A N 1
ATOM 1640 C CA . LEU A 1 201 ? -4.644 0.299 -3.907 1.00 97.00 201 LEU A CA 1
ATOM 1641 C C . LEU A 1 201 ? -3.827 1.595 -3.922 1.00 97.00 201 LEU A C 1
ATOM 1643 O O . LEU A 1 201 ? -4.198 2.537 -3.227 1.00 97.00 201 LEU A O 1
ATOM 1647 N N . VAL A 1 202 ? -2.809 1.690 -4.782 1.00 97.19 202 VAL A N 1
ATOM 1648 C CA . VAL A 1 202 ? -1.990 2.903 -4.939 1.00 97.19 202 VAL A CA 1
ATOM 1649 C C . VAL A 1 202 ? -2.823 4.071 -5.471 1.00 97.19 202 VAL A C 1
ATOM 1651 O O . VAL A 1 202 ? -2.785 5.153 -4.900 1.00 97.19 202 VAL A O 1
ATOM 1654 N N . ASN A 1 203 ? -3.676 3.870 -6.480 1.00 96.06 203 ASN A N 1
ATOM 1655 C CA . ASN A 1 203 ? -4.570 4.938 -6.953 1.00 96.06 203 ASN A CA 1
ATOM 1656 C C . ASN A 1 203 ? -5.532 5.431 -5.852 1.00 96.06 203 ASN A C 1
ATOM 1658 O O . ASN A 1 203 ? -5.924 6.600 -5.836 1.00 96.06 203 ASN A O 1
ATOM 1662 N N . THR A 1 204 ? -5.906 4.554 -4.915 1.00 94.88 204 THR A N 1
ATOM 1663 C CA . THR A 1 204 ? -6.761 4.891 -3.768 1.00 94.88 204 THR A CA 1
ATOM 1664 C C . THR A 1 204 ? -5.985 5.565 -2.641 1.00 94.88 204 THR A C 1
ATOM 1666 O O . THR A 1 204 ? -6.546 6.433 -1.976 1.00 94.88 204 THR A O 1
ATOM 1669 N N . ALA A 1 205 ? -4.722 5.203 -2.423 1.00 94.88 205 ALA A N 1
ATOM 1670 C CA . ALA A 1 205 ? -3.831 5.761 -1.411 1.00 94.88 205 ALA A CA 1
ATOM 1671 C C . ALA A 1 205 ? -2.409 5.917 -1.987 1.00 94.88 205 ALA A C 1
ATOM 1673 O O . ALA A 1 205 ? -1.574 5.051 -1.743 1.00 94.88 205 ALA A O 1
ATOM 1674 N N . PRO A 1 206 ? -2.118 7.000 -2.738 1.00 94.88 206 PRO A N 1
ATOM 1675 C CA . PRO A 1 206 ? -0.837 7.156 -3.444 1.00 94.88 206 PRO A CA 1
ATOM 1676 C C . PRO A 1 206 ? 0.386 7.043 -2.530 1.00 94.88 206 PRO A C 1
ATOM 1678 O O . PRO A 1 206 ? 1.390 6.445 -2.903 1.00 94.88 206 PRO A O 1
ATOM 1681 N N . ASP A 1 207 ? 0.241 7.522 -1.296 1.00 93.25 207 ASP A N 1
ATOM 1682 C CA . ASP A 1 207 ? 1.257 7.529 -0.240 1.00 93.25 207 ASP A CA 1
ATOM 1683 C C . ASP A 1 207 ? 1.736 6.110 0.161 1.00 93.25 207 ASP A C 1
ATOM 1685 O O . ASP A 1 207 ? 2.772 5.953 0.802 1.00 93.25 207 ASP A O 1
ATOM 1689 N N . ILE A 1 208 ? 1.008 5.047 -0.216 1.00 96.06 208 ILE A N 1
ATOM 1690 C CA . ILE A 1 208 ? 1.421 3.657 0.045 1.00 96.06 208 ILE A CA 1
ATOM 1691 C C . ILE A 1 208 ? 2.492 3.154 -0.935 1.00 96.06 208 ILE A C 1
ATOM 1693 O O . ILE A 1 208 ? 3.158 2.163 -0.646 1.00 96.06 208 ILE A O 1
ATOM 1697 N N . ALA A 1 209 ? 2.665 3.811 -2.088 1.00 96.50 209 ALA A N 1
ATOM 1698 C CA . ALA A 1 209 ? 3.530 3.326 -3.162 1.00 96.50 209 ALA A CA 1
ATOM 1699 C C . ALA A 1 209 ? 4.979 3.113 -2.706 1.00 96.50 209 ALA A C 1
ATOM 1701 O O . ALA A 1 209 ? 5.572 2.084 -3.019 1.00 96.50 209 ALA A O 1
ATOM 1702 N N . SER A 1 210 ? 5.532 4.049 -1.930 1.00 94.88 210 SER A N 1
ATOM 1703 C CA . SER A 1 210 ? 6.900 3.951 -1.408 1.00 94.88 210 SER A CA 1
ATOM 1704 C C . SER A 1 210 ? 7.074 2.757 -0.464 1.00 94.88 210 SER A C 1
ATOM 1706 O O . SER A 1 210 ? 8.071 2.048 -0.572 1.00 94.88 210 SER A O 1
ATOM 1708 N N . ASN A 1 211 ? 6.083 2.479 0.392 1.00 96.19 211 ASN A N 1
ATOM 1709 C CA . ASN A 1 211 ? 6.079 1.311 1.279 1.00 96.19 211 ASN A CA 1
ATOM 1710 C C . ASN A 1 211 ? 6.060 0.003 0.473 1.00 96.19 211 ASN A C 1
ATOM 1712 O O . ASN A 1 211 ? 6.879 -0.879 0.717 1.00 96.19 211 ASN A O 1
ATOM 1716 N N . LEU A 1 212 ? 5.177 -0.097 -0.530 1.00 97.25 212 LEU A N 1
ATOM 1717 C CA . LEU A 1 212 ? 5.089 -1.282 -1.391 1.00 97.25 212 LEU A CA 1
ATOM 1718 C C . LEU A 1 212 ? 6.386 -1.524 -2.168 1.00 97.25 212 LEU A C 1
ATOM 1720 O O . LEU A 1 212 ? 6.855 -2.656 -2.225 1.00 97.25 212 LEU A O 1
ATOM 1724 N N . LEU A 1 213 ? 6.981 -0.474 -2.744 1.00 96.00 213 LEU A N 1
ATOM 1725 C CA . LEU A 1 213 ? 8.262 -0.584 -3.447 1.00 96.00 213 LEU A CA 1
ATOM 1726 C C . LEU A 1 213 ? 9.397 -0.987 -2.502 1.00 96.00 213 LEU A C 1
ATOM 1728 O O . LEU A 1 213 ? 10.221 -1.818 -2.875 1.00 96.00 213 LEU A O 1
ATOM 1732 N N . GLY A 1 214 ? 9.430 -0.426 -1.290 1.00 93.06 214 GLY A N 1
ATOM 1733 C CA . GLY A 1 214 ? 10.431 -0.756 -0.276 1.00 93.06 214 GLY A CA 1
ATOM 1734 C C . GLY A 1 214 ? 10.382 -2.223 0.151 1.00 93.06 214 GLY A C 1
ATOM 1735 O O . GLY A 1 214 ? 11.426 -2.845 0.303 1.00 93.06 214 GLY A O 1
ATOM 1736 N N . GLN A 1 215 ? 9.184 -2.800 0.258 1.00 92.88 215 GLN A N 1
ATOM 1737 C CA . GLN A 1 215 ? 9.003 -4.194 0.668 1.00 92.88 215 GLN A CA 1
ATOM 1738 C C . GLN A 1 215 ? 9.371 -5.221 -0.409 1.00 92.88 215 GLN A C 1
ATOM 1740 O O . GLN A 1 215 ? 9.576 -6.384 -0.077 1.00 92.88 215 GLN A O 1
ATOM 1745 N N . ILE A 1 216 ? 9.490 -4.838 -1.689 1.00 93.69 216 ILE A N 1
ATOM 1746 C CA . ILE A 1 216 ? 9.868 -5.778 -2.766 1.00 93.69 216 ILE A CA 1
ATOM 1747 C C . ILE A 1 216 ? 11.205 -6.469 -2.460 1.00 93.69 216 ILE A C 1
ATOM 1749 O O . ILE A 1 216 ? 11.391 -7.625 -2.841 1.00 93.69 216 ILE A O 1
ATOM 1753 N N . GLU A 1 217 ? 12.136 -5.788 -1.787 1.00 89.81 217 GLU A N 1
ATOM 1754 C CA . GLU A 1 217 ? 13.427 -6.366 -1.394 1.00 89.81 217 GLU A CA 1
ATOM 1755 C C . GLU A 1 217 ? 13.257 -7.589 -0.482 1.00 89.81 217 GLU A C 1
ATOM 1757 O O . GLU A 1 217 ? 13.922 -8.602 -0.701 1.00 89.81 217 GLU A O 1
ATOM 1762 N N . ASP A 1 218 ? 12.309 -7.527 0.454 1.00 91.06 218 ASP A N 1
ATOM 1763 C CA . ASP A 1 218 ? 12.064 -8.563 1.460 1.00 91.06 218 ASP A CA 1
ATOM 1764 C C . ASP A 1 218 ? 11.174 -9.708 0.947 1.00 91.06 218 ASP A C 1
ATOM 1766 O O . ASP A 1 218 ? 11.138 -10.789 1.537 1.00 91.06 218 ASP A O 1
ATOM 1770 N N . VAL A 1 219 ? 10.466 -9.508 -0.170 1.00 92.69 219 VAL A N 1
ATOM 1771 C CA . VAL A 1 219 ? 9.650 -10.562 -0.789 1.00 92.69 219 VAL A CA 1
ATOM 1772 C C . VAL A 1 219 ? 10.557 -11.602 -1.454 1.00 92.69 219 VAL A C 1
ATOM 1774 O O . VAL A 1 219 ? 11.344 -11.238 -2.338 1.00 92.69 219 VAL A O 1
ATOM 1777 N N . PRO A 1 220 ? 10.425 -12.901 -1.128 1.00 92.06 220 PRO A N 1
ATOM 1778 C CA . PRO A 1 220 ? 11.168 -13.960 -1.804 1.00 92.06 220 PRO A CA 1
ATOM 1779 C C . PRO A 1 220 ? 10.927 -13.965 -3.319 1.00 92.06 220 PRO A C 1
ATOM 1781 O O . PRO A 1 220 ? 9.822 -13.695 -3.792 1.00 92.06 220 PRO A O 1
ATOM 1784 N N . SER A 1 221 ? 11.951 -14.284 -4.112 1.00 91.69 221 SER A N 1
ATOM 1785 C CA . SER A 1 221 ? 11.806 -14.349 -5.576 1.00 91.69 221 SER A CA 1
ATOM 1786 C C . SER A 1 221 ? 10.833 -15.444 -6.024 1.00 91.69 221 SER A C 1
ATOM 1788 O O . SER A 1 221 ? 10.194 -15.297 -7.060 1.00 91.69 221 SER A O 1
ATOM 1790 N N . ASP A 1 222 ? 10.680 -16.505 -5.235 1.00 91.44 222 ASP A N 1
ATOM 1791 C CA . ASP A 1 222 ? 9.743 -17.613 -5.439 1.00 91.44 222 ASP A CA 1
ATOM 1792 C C . ASP A 1 222 ? 8.380 -17.392 -4.754 1.00 91.44 222 ASP A C 1
ATOM 1794 O O . ASP A 1 222 ? 7.576 -18.322 -4.644 1.00 91.44 222 ASP A O 1
ATOM 1798 N N . ALA A 1 223 ? 8.094 -16.161 -4.304 1.00 92.62 223 ALA A N 1
ATOM 1799 C CA . ALA A 1 223 ? 6.833 -15.832 -3.655 1.00 92.62 223 ALA A CA 1
ATOM 1800 C C . ALA A 1 223 ? 5.629 -16.215 -4.540 1.00 92.62 223 ALA A C 1
ATOM 1802 O O . ALA A 1 223 ? 5.607 -15.949 -5.749 1.00 92.62 223 ALA A O 1
ATOM 1803 N N . PRO A 1 224 ? 4.589 -16.820 -3.946 1.00 92.38 224 PRO A N 1
ATOM 1804 C CA . PRO A 1 224 ? 3.526 -17.463 -4.698 1.00 92.38 224 PRO A CA 1
ATOM 1805 C C . PRO A 1 224 ? 2.708 -16.474 -5.530 1.00 92.38 224 PRO A C 1
ATOM 1807 O O . PRO A 1 224 ? 2.556 -15.303 -5.188 1.00 92.38 224 PRO A O 1
ATOM 1810 N N . ASN A 1 225 ? 2.097 -16.984 -6.603 1.00 91.38 225 ASN A N 1
ATOM 1811 C CA . ASN A 1 225 ? 1.207 -16.230 -7.496 1.00 91.38 225 ASN A CA 1
ATOM 1812 C C . ASN A 1 225 ? 1.868 -15.009 -8.162 1.00 91.38 225 ASN A C 1
ATOM 1814 O O . ASN A 1 225 ? 1.176 -14.058 -8.531 1.00 91.38 225 ASN A O 1
ATOM 1818 N N . GLY A 1 226 ? 3.197 -15.021 -8.296 1.00 93.44 226 GLY A N 1
ATOM 1819 C CA . GLY A 1 226 ? 3.963 -13.912 -8.849 1.00 93.44 226 GLY A CA 1
ATOM 1820 C C . GLY A 1 226 ? 3.786 -12.623 -8.060 1.00 93.44 226 GLY A C 1
ATOM 1821 O O . GLY A 1 226 ? 3.749 -11.543 -8.646 1.00 93.44 226 GLY A O 1
ATOM 1822 N N . LEU A 1 227 ? 3.630 -12.735 -6.736 1.00 95.00 227 LEU A N 1
ATOM 1823 C CA . LEU A 1 227 ? 3.381 -11.616 -5.829 1.00 95.00 227 LEU A CA 1
ATOM 1824 C C . LEU A 1 227 ? 4.375 -10.472 -6.047 1.00 95.00 227 LEU A C 1
ATOM 1826 O O . LEU A 1 227 ? 3.961 -9.331 -6.241 1.00 95.00 227 LEU A O 1
ATOM 1830 N N . LYS A 1 228 ? 5.672 -10.795 -6.084 1.00 95.12 228 LYS A N 1
ATOM 1831 C CA . LYS A 1 228 ? 6.755 -9.820 -6.253 1.00 95.12 228 LYS A CA 1
ATOM 1832 C C . LYS A 1 228 ? 6.609 -9.012 -7.547 1.00 95.12 228 LYS A C 1
ATOM 1834 O O . LYS A 1 228 ? 6.675 -7.783 -7.520 1.00 95.12 228 LYS A O 1
ATOM 1839 N N . LEU A 1 229 ? 6.321 -9.694 -8.661 1.00 95.62 229 LEU A N 1
ATOM 1840 C CA . LEU A 1 229 ? 6.054 -9.052 -9.948 1.00 95.62 229 LEU A CA 1
ATOM 1841 C C . LEU A 1 229 ? 4.770 -8.217 -9.891 1.00 95.62 229 LEU A C 1
ATOM 1843 O O . LEU A 1 229 ? 4.790 -7.047 -10.243 1.00 95.62 229 LEU A O 1
ATOM 1847 N N . ASN A 1 230 ? 3.677 -8.772 -9.364 1.00 96.69 230 ASN A N 1
ATOM 1848 C CA . ASN A 1 230 ? 2.388 -8.086 -9.265 1.00 96.69 230 ASN A CA 1
ATOM 1849 C C . ASN A 1 230 ? 2.455 -6.783 -8.443 1.00 96.69 230 ASN A C 1
ATOM 1851 O O . ASN A 1 230 ? 1.807 -5.804 -8.826 1.00 96.69 230 ASN A O 1
ATOM 1855 N N . ILE A 1 231 ? 3.233 -6.747 -7.353 1.00 97.06 231 ILE A N 1
ATOM 1856 C CA . ILE A 1 231 ? 3.475 -5.528 -6.560 1.00 97.06 231 ILE A CA 1
ATOM 1857 C C . ILE A 1 231 ? 4.169 -4.474 -7.426 1.00 97.06 231 ILE A C 1
ATOM 1859 O O . ILE A 1 231 ? 3.677 -3.346 -7.535 1.00 97.06 231 ILE A O 1
ATOM 1863 N N . LEU A 1 232 ? 5.280 -4.849 -8.072 1.00 97.38 232 LEU A N 1
ATOM 1864 C CA . LEU A 1 232 ? 6.056 -3.952 -8.926 1.00 97.38 232 LEU A CA 1
ATOM 1865 C C . LEU A 1 232 ? 5.197 -3.412 -10.075 1.00 97.38 232 LEU A C 1
ATOM 1867 O O . LEU A 1 232 ? 5.049 -2.199 -10.223 1.00 97.38 232 LEU A O 1
ATOM 1871 N N . THR A 1 233 ? 4.568 -4.303 -10.839 1.00 97.12 233 THR A N 1
ATOM 1872 C CA . THR A 1 233 ? 3.724 -3.966 -11.986 1.00 97.12 233 THR A CA 1
ATOM 1873 C C . THR A 1 233 ? 2.567 -3.056 -11.592 1.00 97.12 233 THR A C 1
ATOM 1875 O O . THR A 1 233 ? 2.342 -2.028 -12.226 1.00 97.12 233 THR A O 1
ATOM 1878 N N . GLY A 1 234 ? 1.830 -3.396 -10.531 1.00 97.88 234 GLY A N 1
ATOM 1879 C CA . GLY A 1 234 ? 0.678 -2.605 -10.107 1.00 97.88 234 GLY A CA 1
ATOM 1880 C C . GLY A 1 234 ? 1.064 -1.206 -9.633 1.00 97.88 234 GLY A C 1
ATOM 1881 O O . GLY A 1 234 ? 0.377 -0.237 -9.960 1.00 97.88 234 GLY A O 1
ATOM 1882 N N . THR A 1 235 ? 2.186 -1.088 -8.922 1.00 98.00 235 THR A N 1
ATOM 1883 C CA . THR A 1 235 ? 2.688 0.200 -8.425 1.00 98.00 235 THR A CA 1
ATOM 1884 C C . THR A 1 235 ? 3.182 1.081 -9.577 1.00 98.00 235 THR A C 1
ATOM 1886 O O . THR A 1 235 ? 2.811 2.254 -9.649 1.00 98.00 235 THR A O 1
ATOM 1889 N N . LEU A 1 236 ? 3.901 0.502 -10.549 1.00 97.94 236 LEU A N 1
ATOM 1890 C CA . LEU A 1 236 ? 4.330 1.195 -11.770 1.00 97.94 236 LEU A CA 1
ATOM 1891 C C . LEU A 1 236 ? 3.146 1.666 -12.618 1.00 97.94 236 LEU A C 1
ATOM 1893 O O . LEU A 1 236 ? 3.119 2.819 -13.039 1.00 97.94 236 LEU A O 1
ATOM 1897 N N . LEU A 1 237 ? 2.140 0.817 -12.830 1.00 97.38 237 LEU A N 1
ATOM 1898 C CA . LEU A 1 237 ? 0.941 1.190 -13.584 1.00 97.38 237 LEU A CA 1
ATOM 1899 C C . LEU A 1 237 ? 0.152 2.321 -12.912 1.00 97.38 237 LEU A C 1
ATOM 1901 O O . LEU A 1 237 ? -0.418 3.159 -13.607 1.00 97.38 237 LEU A O 1
ATOM 1905 N N . ALA A 1 238 ? 0.127 2.377 -11.579 1.00 97.75 238 ALA A N 1
ATOM 1906 C CA . ALA A 1 238 ? -0.480 3.498 -10.864 1.00 97.75 238 ALA A CA 1
ATOM 1907 C C . ALA A 1 238 ? 0.305 4.802 -11.081 1.00 97.75 238 ALA A C 1
ATOM 1909 O O . ALA A 1 238 ? -0.296 5.849 -11.308 1.00 97.7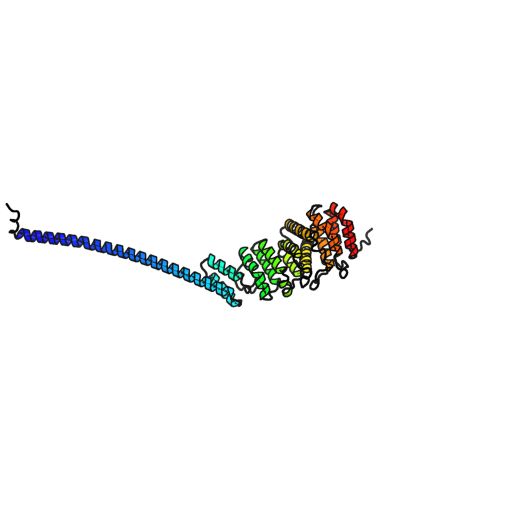5 238 ALA A O 1
ATOM 1910 N N . ALA A 1 239 ? 1.641 4.752 -11.098 1.00 97.44 239 ALA A N 1
ATOM 1911 C CA . ALA A 1 239 ? 2.445 5.910 -11.487 1.00 97.44 239 ALA A CA 1
ATOM 1912 C C . ALA A 1 239 ? 2.188 6.312 -12.951 1.00 97.44 239 ALA A C 1
ATOM 1914 O O . ALA A 1 239 ? 2.021 7.497 -13.232 1.00 97.44 239 ALA A O 1
ATOM 1915 N N . VAL A 1 240 ? 2.063 5.351 -13.875 1.00 96.75 240 VAL A N 1
ATOM 1916 C CA . VAL A 1 240 ? 1.675 5.617 -15.273 1.00 96.75 240 VAL A CA 1
ATOM 1917 C C . VAL A 1 240 ? 0.302 6.290 -15.363 1.00 96.75 240 VAL A C 1
ATOM 1919 O O . VAL A 1 240 ? 0.152 7.237 -16.129 1.00 96.75 240 VAL A O 1
ATOM 1922 N N . ASP A 1 241 ? -0.678 5.897 -14.544 1.00 97.50 241 ASP A N 1
ATOM 1923 C CA . ASP A 1 241 ? -1.981 6.578 -14.496 1.00 97.50 241 ASP A CA 1
ATOM 1924 C C . ASP A 1 241 ? -1.866 8.053 -14.100 1.00 97.50 241 ASP A C 1
ATOM 1926 O O . ASP A 1 241 ? -2.619 8.886 -14.605 1.00 97.50 241 ASP A O 1
ATOM 1930 N N . VAL A 1 242 ? -0.927 8.389 -13.216 1.00 96.75 242 VAL A N 1
ATOM 1931 C CA . VAL A 1 242 ? -0.639 9.779 -12.835 1.00 96.75 242 VAL A CA 1
ATOM 1932 C C . VAL A 1 242 ? 0.073 10.518 -13.969 1.00 96.75 242 VAL A C 1
ATOM 1934 O O . VAL A 1 242 ? -0.293 11.646 -14.291 1.00 96.75 242 VAL A O 1
ATOM 1937 N N . ILE A 1 243 ? 1.056 9.874 -14.605 1.00 95.62 243 ILE A N 1
ATOM 1938 C CA . ILE A 1 243 ? 1.816 10.413 -15.743 1.00 95.62 243 ILE A CA 1
ATOM 1939 C C . ILE A 1 243 ? 0.902 10.742 -16.927 1.00 95.62 243 ILE A C 1
ATOM 1941 O O . ILE A 1 243 ? 1.093 11.755 -17.594 1.00 95.62 243 ILE A O 1
ATOM 1945 N N . GLU A 1 244 ? -0.073 9.878 -17.197 1.00 94.56 244 GLU A N 1
ATOM 1946 C CA . GLU A 1 244 ? -1.037 10.016 -18.292 1.00 94.56 244 GLU A CA 1
ATOM 1947 C C . GLU A 1 244 ? -2.303 10.788 -17.876 1.00 94.56 244 GLU A C 1
ATOM 1949 O O . GLU A 1 244 ? -3.297 10.774 -18.599 1.00 94.56 244 GLU A O 1
ATOM 1954 N N . GLU A 1 245 ? -2.283 11.441 -16.708 1.00 91.94 245 GLU A N 1
ATOM 1955 C CA . GLU A 1 245 ? -3.372 12.266 -16.157 1.00 91.94 245 GLU A CA 1
ATOM 1956 C C . GLU A 1 245 ? -4.717 11.533 -15.968 1.00 91.94 245 GLU A C 1
ATOM 1958 O O . GLU A 1 245 ? -5.761 12.153 -15.746 1.00 91.94 245 GLU A O 1
ATOM 1963 N N . ARG A 1 246 ? -4.705 10.196 -15.993 1.00 90.88 246 ARG A N 1
ATOM 1964 C CA . ARG A 1 246 ? -5.868 9.342 -15.700 1.00 90.88 246 ARG A CA 1
ATOM 1965 C C . ARG A 1 246 ? -6.220 9.350 -14.218 1.00 90.88 246 ARG A C 1
ATOM 1967 O O . ARG A 1 246 ? -7.373 9.116 -13.862 1.00 90.88 246 ARG A O 1
ATOM 1974 N N . GLN A 1 247 ? -5.234 9.629 -13.369 1.00 91.94 247 GLN A N 1
ATOM 1975 C CA . GLN A 1 247 ? -5.382 9.735 -11.926 1.00 91.94 247 GLN A CA 1
ATOM 1976 C C . GLN A 1 247 ? -4.755 11.034 -11.416 1.00 91.94 247 GLN A C 1
ATOM 1978 O O . GLN A 1 247 ? -3.647 11.405 -11.792 1.00 91.94 247 GLN A O 1
ATOM 1983 N N . ARG A 1 248 ? -5.458 11.721 -10.508 1.00 89.94 248 ARG A N 1
ATOM 1984 C CA . ARG A 1 248 ? -4.933 12.906 -9.817 1.00 89.94 248 ARG A CA 1
ATOM 1985 C C . ARG A 1 248 ? -4.431 12.537 -8.430 1.00 89.94 248 ARG A C 1
ATOM 1987 O O . ARG A 1 248 ? -5.130 11.863 -7.674 1.00 89.94 248 ARG A O 1
ATOM 1994 N N . VAL A 1 249 ? -3.255 13.048 -8.084 1.00 90.56 249 VAL A N 1
ATOM 1995 C CA . VAL A 1 249 ? -2.680 12.959 -6.738 1.00 90.56 249 VAL A CA 1
ATOM 1996 C C . VAL A 1 249 ? -2.715 14.356 -6.108 1.00 90.56 249 VAL A C 1
ATOM 1998 O O . VAL A 1 249 ? -2.345 15.309 -6.793 1.00 90.56 249 VAL A O 1
ATOM 2001 N N . PRO A 1 250 ? -3.183 14.515 -4.851 1.00 86.94 250 PRO A N 1
ATOM 2002 C CA . PRO A 1 250 ? -3.294 15.831 -4.213 1.00 86.94 250 PRO A CA 1
ATOM 2003 C C . PRO A 1 250 ? -1.971 16.600 -4.133 1.00 86.94 250 PRO A C 1
ATOM 2005 O O . PRO A 1 250 ? -1.959 17.801 -4.384 1.00 86.94 250 PRO A O 1
ATOM 2008 N N . ASP A 1 251 ? -0.876 15.903 -3.821 1.00 91.38 251 ASP A N 1
ATOM 2009 C CA . ASP A 1 251 ? 0.481 16.449 -3.807 1.00 91.38 251 ASP A CA 1
ATOM 2010 C C . ASP A 1 251 ? 1.370 15.649 -4.765 1.00 91.38 251 ASP A C 1
ATOM 2012 O O . ASP A 1 251 ? 1.980 14.641 -4.408 1.00 91.38 251 ASP A O 1
ATOM 2016 N N . LEU A 1 252 ? 1.385 16.076 -6.030 1.00 93.69 252 LEU A N 1
ATOM 2017 C CA . LEU A 1 252 ? 2.161 15.419 -7.081 1.00 93.69 252 LEU A CA 1
ATOM 2018 C C . LEU A 1 252 ? 3.671 15.495 -6.819 1.00 93.69 252 LEU A C 1
ATOM 2020 O O . LEU A 1 252 ? 4.394 14.566 -7.174 1.00 93.69 252 LEU A O 1
ATOM 2024 N N . SER A 1 253 ? 4.146 16.589 -6.222 1.00 92.44 253 SER A N 1
ATOM 2025 C CA . SER A 1 253 ? 5.572 16.812 -5.976 1.00 92.44 253 SER A CA 1
ATOM 2026 C C . SER A 1 253 ? 6.085 15.897 -4.871 1.00 92.44 253 SER A C 1
ATOM 2028 O O . SER A 1 253 ? 7.098 15.229 -5.078 1.00 92.44 253 SER A O 1
ATOM 2030 N N . ALA A 1 254 ? 5.369 15.820 -3.742 1.00 92.12 254 ALA A N 1
ATOM 2031 C CA . ALA A 1 254 ? 5.706 14.899 -2.659 1.00 92.12 254 ALA A CA 1
ATOM 2032 C C . ALA A 1 254 ? 5.616 13.443 -3.130 1.00 92.12 254 ALA A C 1
ATOM 2034 O O . ALA A 1 254 ? 6.572 12.689 -2.973 1.00 92.12 254 ALA A O 1
ATOM 2035 N N . PHE A 1 255 ? 4.530 13.078 -3.824 1.00 93.75 255 PHE A N 1
ATOM 2036 C CA . PHE A 1 255 ? 4.378 11.735 -4.384 1.00 93.75 255 PHE A CA 1
ATOM 2037 C C . PHE A 1 255 ? 5.527 11.368 -5.326 1.00 93.75 255 PHE A C 1
ATOM 2039 O O . PHE A 1 255 ? 6.102 10.291 -5.199 1.00 93.75 255 PHE A O 1
ATOM 2046 N N . ARG A 1 256 ? 5.900 12.258 -6.258 1.00 94.88 256 ARG A N 1
ATOM 2047 C CA . ARG A 1 256 ? 7.009 11.992 -7.183 1.00 94.88 256 ARG A CA 1
ATOM 2048 C C . ARG A 1 256 ? 8.333 11.837 -6.442 1.00 94.88 256 ARG A C 1
ATOM 2050 O O . ARG A 1 256 ? 9.120 10.982 -6.835 1.00 94.88 256 ARG A O 1
ATOM 2057 N N . LEU A 1 257 ? 8.587 12.644 -5.411 1.00 93.88 257 LEU A N 1
ATOM 2058 C CA . LEU A 1 257 ? 9.816 12.567 -4.622 1.00 93.88 257 LEU A CA 1
ATOM 2059 C C . LEU A 1 257 ? 9.914 11.236 -3.864 1.00 93.88 257 LEU A C 1
ATOM 2061 O O . LEU A 1 257 ? 10.882 10.507 -4.069 1.00 93.88 257 LEU A O 1
ATOM 2065 N N . ASP A 1 258 ? 8.892 10.880 -3.085 1.00 93.75 258 ASP A N 1
ATOM 2066 C CA . ASP A 1 258 ? 8.866 9.631 -2.310 1.00 93.75 258 ASP A CA 1
ATOM 2067 C C . ASP A 1 258 ? 8.972 8.405 -3.228 1.00 93.75 258 ASP A C 1
ATOM 2069 O O . ASP A 1 258 ? 9.695 7.444 -2.948 1.00 93.75 258 ASP A O 1
ATOM 2073 N N . TYR A 1 259 ? 8.283 8.450 -4.373 1.00 95.06 259 TYR A N 1
ATOM 2074 C CA . TYR A 1 259 ? 8.344 7.396 -5.380 1.00 95.06 259 TYR A CA 1
ATOM 2075 C C . TYR A 1 259 ? 9.739 7.302 -6.011 1.00 95.06 259 TYR A C 1
ATOM 2077 O O . TYR A 1 259 ? 10.264 6.201 -6.175 1.00 95.06 259 TYR A O 1
ATOM 2085 N N . LYS A 1 260 ? 10.362 8.442 -6.349 1.00 95.31 260 LYS A N 1
ATOM 2086 C CA . LYS A 1 260 ? 11.727 8.508 -6.895 1.00 95.31 260 LYS A CA 1
ATOM 2087 C C . LYS A 1 260 ? 12.729 7.888 -5.924 1.00 95.31 260 LYS A C 1
ATOM 2089 O O . LYS A 1 260 ? 13.562 7.096 -6.356 1.00 95.31 260 LYS A O 1
ATOM 2094 N N . GLU A 1 261 ? 12.656 8.225 -4.640 1.00 94.94 261 GLU A N 1
ATOM 2095 C CA . GLU A 1 261 ? 13.565 7.696 -3.618 1.00 94.94 261 GLU A CA 1
ATOM 2096 C C . GLU A 1 261 ? 13.404 6.184 -3.432 1.00 94.94 261 GLU A C 1
ATOM 2098 O O . GLU A 1 261 ? 14.399 5.452 -3.457 1.00 94.94 261 GLU A O 1
ATOM 2103 N N . ALA A 1 262 ? 12.161 5.704 -3.325 1.00 95.25 262 ALA A N 1
ATOM 2104 C CA . ALA A 1 262 ? 11.874 4.278 -3.199 1.00 95.25 262 ALA A CA 1
ATOM 2105 C C . ALA A 1 262 ? 12.337 3.493 -4.437 1.00 95.25 262 ALA A C 1
ATOM 2107 O O . ALA A 1 262 ? 13.012 2.468 -4.313 1.00 95.25 262 ALA A O 1
ATOM 2108 N N . LEU A 1 263 ? 12.048 4.005 -5.638 1.00 95.25 263 LEU A N 1
ATOM 2109 C CA . LEU A 1 263 ? 12.438 3.367 -6.893 1.00 95.25 263 LEU A CA 1
ATOM 2110 C C . LEU A 1 263 ? 13.959 3.353 -7.088 1.00 95.25 263 LEU A C 1
ATOM 2112 O O . LEU A 1 263 ? 14.523 2.333 -7.485 1.00 95.25 263 LEU A O 1
ATOM 2116 N N . ALA A 1 264 ? 14.635 4.459 -6.770 1.00 94.69 264 ALA A N 1
ATOM 2117 C CA . ALA A 1 264 ? 16.089 4.537 -6.825 1.00 94.69 264 ALA A CA 1
ATOM 2118 C C . ALA A 1 264 ? 16.741 3.558 -5.843 1.00 94.69 264 ALA A C 1
ATOM 2120 O O . ALA A 1 264 ? 17.726 2.918 -6.202 1.00 94.69 264 ALA A O 1
ATOM 2121 N N . SER A 1 265 ? 16.191 3.403 -4.632 1.00 93.25 265 SER A N 1
ATOM 2122 C CA . SER A 1 265 ? 16.663 2.393 -3.678 1.00 93.25 265 SER A CA 1
ATOM 2123 C C . SER A 1 265 ? 16.505 0.981 -4.242 1.00 93.25 265 SER A C 1
ATOM 2125 O O . SER A 1 265 ? 17.464 0.212 -4.224 1.00 93.25 265 SER A O 1
ATOM 2127 N N . LEU A 1 266 ? 15.333 0.665 -4.801 1.00 93.25 266 LEU A N 1
ATOM 2128 C CA . LEU A 1 266 ? 15.025 -0.652 -5.357 1.00 93.25 266 LEU A CA 1
ATOM 2129 C C . LEU A 1 266 ? 15.949 -1.038 -6.525 1.00 93.25 266 LEU A C 1
ATOM 2131 O O . LEU A 1 266 ? 16.447 -2.162 -6.583 1.00 93.25 266 LEU A O 1
ATOM 2135 N N . ILE A 1 267 ? 16.194 -0.105 -7.450 1.00 92.12 267 ILE A N 1
ATOM 2136 C CA . ILE A 1 267 ? 17.079 -0.322 -8.602 1.00 92.12 267 ILE A CA 1
ATOM 2137 C C . ILE A 1 267 ? 18.542 -0.417 -8.156 1.00 92.12 267 ILE A C 1
ATOM 2139 O O . ILE A 1 267 ? 19.261 -1.324 -8.570 1.00 92.12 267 ILE A O 1
ATOM 2143 N N . HIS A 1 268 ? 18.990 0.499 -7.294 1.00 89.56 268 HIS A N 1
ATOM 2144 C CA . HIS A 1 268 ? 20.392 0.587 -6.893 1.00 89.56 268 HIS A CA 1
ATOM 2145 C C . HIS A 1 268 ? 20.854 -0.592 -6.035 1.00 89.56 268 HIS A C 1
ATOM 2147 O O . HIS A 1 268 ? 22.000 -1.018 -6.157 1.00 89.56 268 HIS A O 1
ATOM 2153 N N . ARG A 1 269 ? 19.970 -1.131 -5.188 1.00 86.69 269 ARG A N 1
ATOM 2154 C CA . ARG A 1 269 ? 20.236 -2.345 -4.399 1.00 86.69 269 ARG A CA 1
ATOM 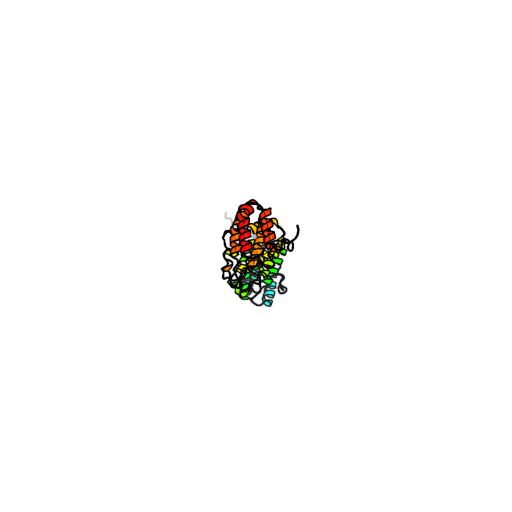2155 C C . ARG A 1 269 ? 20.183 -3.626 -5.231 1.00 86.69 269 ARG A C 1
ATOM 2157 O O . ARG A 1 269 ? 20.372 -4.707 -4.690 1.00 86.69 269 ARG A O 1
ATOM 2164 N N . GLU A 1 270 ? 19.933 -3.509 -6.536 1.00 84.88 270 GLU A N 1
ATOM 2165 C CA . GLU A 1 270 ? 19.851 -4.628 -7.475 1.00 84.88 270 GLU A CA 1
ATOM 2166 C C . GLU A 1 270 ? 18.732 -5.634 -7.132 1.00 84.88 270 GLU A C 1
ATOM 2168 O O . GLU A 1 270 ? 18.707 -6.747 -7.656 1.00 84.88 270 GLU A O 1
ATOM 2173 N N . SER A 1 271 ? 17.741 -5.222 -6.328 1.00 84.06 271 SER A N 1
ATOM 2174 C CA . SER A 1 271 ? 16.610 -6.058 -5.892 1.00 84.06 271 SER A CA 1
ATOM 2175 C C . SER A 1 271 ? 15.742 -6.550 -7.054 1.00 84.06 271 SER A C 1
ATOM 2177 O O . SER A 1 271 ? 14.992 -7.513 -6.904 1.00 84.06 271 SER A O 1
ATOM 2179 N N . ILE A 1 272 ? 15.846 -5.889 -8.211 1.00 87.50 272 ILE A N 1
ATOM 2180 C CA . ILE A 1 272 ? 15.146 -6.217 -9.460 1.00 87.50 272 ILE A CA 1
ATOM 2181 C C . ILE A 1 272 ? 16.109 -6.566 -10.610 1.00 87.50 272 ILE A C 1
ATOM 2183 O O . ILE A 1 272 ? 15.745 -6.453 -11.772 1.00 87.50 272 ILE A O 1
ATOM 2187 N N . ARG A 1 273 ? 17.348 -6.984 -10.308 1.00 85.69 273 ARG A N 1
ATOM 2188 C CA . ARG A 1 273 ? 18.355 -7.390 -11.311 1.00 85.69 273 ARG A CA 1
ATOM 2189 C C . ARG A 1 273 ? 18.224 -8.857 -11.763 1.00 85.69 273 ARG A C 1
ATOM 2191 O O . ARG A 1 273 ? 18.908 -9.279 -12.686 1.00 85.69 273 ARG A O 1
ATOM 2198 N N . SER A 1 274 ? 17.365 -9.645 -11.123 1.00 87.44 274 SER A N 1
ATOM 2199 C CA . SER A 1 274 ? 17.199 -11.088 -11.367 1.00 87.44 274 SER A CA 1
ATOM 2200 C C . SER A 1 274 ? 15.753 -11.460 -11.703 1.00 87.44 274 SER A C 1
ATOM 2202 O O . SER A 1 274 ? 15.212 -12.439 -11.186 1.00 87.44 274 SER A O 1
ATOM 2204 N N . LEU A 1 275 ? 15.100 -10.654 -12.550 1.00 90.25 275 LEU A N 1
ATOM 2205 C CA . LEU A 1 275 ? 13.695 -10.859 -12.934 1.00 90.25 275 LEU A CA 1
ATOM 2206 C C . LEU A 1 275 ? 13.449 -12.227 -13.593 1.00 90.25 275 LEU A C 1
ATOM 2208 O O . LEU A 1 275 ? 12.353 -12.775 -13.503 1.00 90.25 275 LEU A O 1
ATOM 2212 N N . ASP A 1 276 ? 14.468 -12.809 -14.219 1.00 89.50 276 ASP A N 1
ATOM 2213 C CA . ASP A 1 276 ? 14.457 -14.150 -14.799 1.00 89.50 276 ASP A CA 1
ATOM 2214 C C . ASP A 1 276 ? 14.262 -15.281 -13.772 1.00 89.50 276 ASP A C 1
ATOM 2216 O O . ASP A 1 276 ? 13.735 -16.343 -14.125 1.00 89.50 276 ASP A O 1
ATOM 2220 N N . HIS A 1 277 ? 14.625 -15.035 -12.509 1.00 90.69 277 HIS A N 1
ATOM 2221 C CA . HIS A 1 277 ? 14.482 -15.965 -11.384 1.00 90.69 277 HIS A CA 1
ATOM 2222 C C . HIS A 1 277 ? 13.185 -15.773 -10.590 1.00 90.69 277 HIS A C 1
ATOM 2224 O O . HIS A 1 277 ? 12.943 -16.511 -9.635 1.00 90.69 277 HIS A O 1
ATOM 2230 N N . TRP A 1 278 ? 12.370 -14.774 -10.929 1.00 93.88 278 TRP A N 1
ATOM 2231 C CA . TRP A 1 278 ? 11.127 -14.525 -10.208 1.00 93.88 278 TRP A CA 1
ATOM 2232 C C . TRP A 1 278 ? 10.052 -15.535 -10.612 1.00 93.88 278 TRP A C 1
ATOM 2234 O O . TRP A 1 278 ? 9.901 -15.880 -11.788 1.00 93.88 278 TRP A O 1
ATOM 2244 N N . GLU A 1 279 ? 9.255 -15.976 -9.641 1.00 92.06 279 GLU A N 1
ATOM 2245 C CA . GLU A 1 279 ? 8.015 -16.692 -9.911 1.00 92.06 279 GLU A CA 1
ATOM 2246 C C . GLU A 1 279 ? 7.087 -15.753 -10.692 1.00 92.06 279 GLU A C 1
ATOM 2248 O O . GLU A 1 279 ? 6.701 -14.685 -10.220 1.00 92.06 279 GLU A O 1
ATOM 2253 N N . ILE A 1 280 ? 6.727 -16.142 -11.914 1.00 91.56 280 ILE A N 1
ATOM 2254 C CA . ILE A 1 280 ? 5.836 -15.349 -12.781 1.00 91.56 280 ILE A CA 1
ATOM 2255 C C . ILE A 1 280 ? 4.416 -15.915 -12.831 1.00 91.56 280 ILE A C 1
ATOM 2257 O O . ILE A 1 280 ? 3.483 -15.251 -13.285 1.00 91.56 280 ILE A O 1
ATOM 2261 N N . LYS A 1 281 ? 4.225 -17.159 -12.379 1.00 90.31 281 LYS A N 1
ATOM 2262 C CA . LYS A 1 281 ? 2.931 -17.835 -12.439 1.00 90.31 281 LYS A CA 1
ATOM 2263 C C . LYS A 1 281 ? 1.924 -17.095 -11.567 1.00 90.31 281 LYS A C 1
ATOM 2265 O O . LYS A 1 281 ? 2.137 -16.934 -10.375 1.00 90.31 281 LYS A O 1
ATOM 2270 N N . GLY A 1 282 ? 0.795 -16.705 -12.151 1.00 83.44 282 GLY A N 1
ATOM 2271 C CA . GLY A 1 282 ? -0.229 -15.911 -11.464 1.00 83.44 282 GLY A CA 1
ATOM 2272 C C . GLY A 1 282 ? -0.136 -14.410 -11.748 1.00 83.44 282 GLY A C 1
ATOM 2273 O O . GLY A 1 282 ? -1.108 -13.699 -11.492 1.00 83.44 282 GLY A O 1
ATOM 2274 N N . SER A 1 283 ? 0.955 -13.937 -12.363 1.00 87.31 283 SER A N 1
ATOM 2275 C CA . SER A 1 283 ? 0.939 -12.659 -13.074 1.00 87.31 283 SER A CA 1
ATOM 2276 C C . SER A 1 283 ? 0.162 -12.797 -14.382 1.00 87.31 283 SER A C 1
ATOM 2278 O O . SER A 1 283 ? 0.178 -13.839 -15.037 1.00 87.31 283 SER A O 1
ATOM 2280 N N . THR A 1 284 ? -0.540 -11.730 -14.744 1.00 86.06 284 THR A N 1
ATOM 2281 C CA . THR A 1 284 ? -1.239 -11.587 -16.033 1.00 86.06 284 THR A CA 1
ATOM 2282 C C . THR A 1 284 ? -0.500 -10.658 -16.988 1.00 86.06 284 THR A C 1
ATOM 2284 O O . THR A 1 284 ? -0.832 -10.642 -18.167 1.00 86.06 284 THR A O 1
ATOM 2287 N N . GLU A 1 285 ? 0.507 -9.937 -16.490 1.00 90.00 285 GLU A N 1
ATOM 2288 C CA . GLU A 1 285 ? 1.369 -9.073 -17.292 1.00 90.00 285 GLU A CA 1
ATOM 2289 C C . GLU A 1 285 ? 2.739 -9.730 -17.480 1.00 90.00 285 GLU A C 1
ATOM 2291 O O . GLU A 1 285 ? 3.251 -10.344 -16.528 1.00 90.00 285 GLU A O 1
ATOM 2296 N N . PRO A 1 286 ? 3.346 -9.594 -18.671 1.00 91.19 286 PRO A N 1
ATOM 2297 C CA . PRO A 1 286 ? 4.707 -10.043 -18.902 1.00 91.19 286 PRO A CA 1
ATOM 2298 C C . PRO A 1 286 ? 5.720 -9.186 -18.124 1.00 91.19 286 PRO A C 1
ATOM 2300 O O . PRO A 1 286 ? 5.485 -8.024 -17.759 1.00 91.19 286 PRO A O 1
ATOM 2303 N N . VAL A 1 287 ? 6.882 -9.777 -17.860 1.00 93.94 287 VAL A N 1
ATOM 2304 C CA . VAL A 1 287 ? 8.045 -9.109 -17.266 1.00 93.94 287 VAL A CA 1
ATOM 2305 C C . VAL A 1 287 ? 8.517 -7.980 -18.180 1.00 93.94 287 VAL A C 1
ATOM 2307 O O . VAL A 1 287 ? 8.801 -6.889 -17.687 1.00 93.94 287 VAL A O 1
ATOM 2310 N N . SER A 1 288 ? 8.544 -8.193 -19.498 1.00 93.81 288 SER A N 1
ATOM 2311 C CA . SER A 1 288 ? 8.946 -7.165 -20.469 1.00 93.81 288 SER A CA 1
ATOM 2312 C C . SER A 1 288 ? 8.077 -5.906 -20.408 1.00 93.81 288 SER A C 1
ATOM 2314 O O . SER A 1 288 ? 8.625 -4.805 -20.330 1.00 93.81 288 SER A O 1
ATOM 2316 N N . ALA A 1 289 ? 6.748 -6.038 -20.331 1.00 93.69 289 ALA A N 1
ATOM 2317 C CA . ALA A 1 289 ? 5.845 -4.894 -20.153 1.00 93.69 289 ALA A CA 1
ATOM 2318 C C . ALA A 1 289 ? 6.085 -4.179 -18.813 1.00 93.69 289 ALA A C 1
ATOM 2320 O O . ALA A 1 289 ? 6.184 -2.952 -18.754 1.00 93.69 289 ALA A O 1
ATOM 2321 N N . THR A 1 290 ? 6.289 -4.948 -17.737 1.00 95.31 290 THR A N 1
ATOM 2322 C CA . THR A 1 290 ? 6.619 -4.389 -16.416 1.00 95.31 290 THR A CA 1
ATOM 2323 C C . THR A 1 290 ? 7.896 -3.554 -16.455 1.00 95.31 290 THR A C 1
ATOM 2325 O O . THR A 1 290 ? 7.934 -2.450 -15.908 1.00 95.31 290 THR A O 1
ATOM 2328 N N . VAL A 1 291 ? 8.931 -4.038 -17.143 1.00 95.75 291 VAL A N 1
ATOM 2329 C CA . VAL A 1 291 ? 10.183 -3.299 -17.322 1.00 95.75 291 VAL A CA 1
ATOM 2330 C C . VAL A 1 291 ? 9.999 -2.085 -18.238 1.00 95.75 291 VAL A C 1
ATOM 2332 O O . VAL A 1 291 ? 10.577 -1.036 -17.967 1.00 95.75 291 VAL A O 1
ATOM 2335 N N . ALA A 1 292 ? 9.160 -2.152 -19.270 1.00 96.38 292 ALA A N 1
ATOM 2336 C CA . ALA A 1 292 ? 8.851 -0.984 -20.095 1.00 96.38 292 ALA A CA 1
ATOM 2337 C C . ALA A 1 292 ? 8.177 0.137 -19.276 1.00 96.38 292 ALA A C 1
ATOM 2339 O O . ALA A 1 292 ? 8.577 1.303 -19.368 1.00 96.38 292 ALA A O 1
ATOM 2340 N N . TRP A 1 293 ? 7.225 -0.201 -18.395 1.00 96.81 293 TRP A N 1
ATOM 2341 C CA . TRP A 1 293 ? 6.646 0.766 -17.452 1.00 96.81 293 TRP A CA 1
ATOM 2342 C C . TRP A 1 293 ? 7.664 1.255 -16.421 1.00 96.81 293 TRP A C 1
ATOM 2344 O O . TRP A 1 293 ? 7.645 2.434 -16.071 1.00 96.81 293 TRP A O 1
ATOM 2354 N N . LEU A 1 294 ? 8.595 0.405 -15.979 1.00 97.00 294 LEU A N 1
ATOM 2355 C CA . LEU A 1 294 ? 9.710 0.826 -15.129 1.00 97.00 294 LEU A CA 1
ATOM 2356 C C . LEU A 1 294 ? 10.547 1.911 -15.813 1.00 97.00 294 LEU A C 1
ATOM 2358 O O . LEU A 1 294 ? 10.807 2.943 -15.198 1.00 97.00 294 LEU A O 1
ATOM 2362 N N . VAL A 1 295 ? 10.919 1.721 -17.084 1.00 97.12 295 VAL A N 1
ATOM 2363 C CA . VAL A 1 295 ? 11.660 2.726 -17.866 1.00 97.12 295 VAL A CA 1
ATOM 2364 C C . VAL A 1 295 ? 10.861 4.025 -17.980 1.00 97.12 295 VAL A C 1
ATOM 2366 O O . VAL A 1 295 ? 11.405 5.108 -17.741 1.00 97.12 295 VAL A O 1
ATOM 2369 N N . ARG A 1 296 ? 9.560 3.936 -18.286 1.00 97.12 296 ARG A N 1
ATOM 2370 C CA . ARG A 1 296 ? 8.679 5.109 -18.359 1.00 97.12 296 ARG A CA 1
ATOM 2371 C C . ARG A 1 296 ? 8.661 5.895 -17.054 1.00 97.12 296 ARG A C 1
ATOM 2373 O O . ARG A 1 296 ? 8.822 7.118 -17.076 1.00 97.12 296 ARG A O 1
ATOM 2380 N N . VAL A 1 297 ? 8.428 5.200 -15.942 1.00 97.50 297 VAL A N 1
ATOM 2381 C CA . VAL A 1 297 ? 8.294 5.799 -14.611 1.00 97.50 297 VAL A CA 1
ATOM 2382 C C . VAL A 1 297 ? 9.634 6.348 -14.132 1.00 97.50 297 VAL A C 1
ATOM 2384 O O . VAL A 1 297 ? 9.659 7.452 -13.595 1.00 97.50 297 VAL A O 1
ATOM 2387 N N . ALA A 1 298 ? 10.746 5.657 -14.398 1.00 97.06 298 ALA A N 1
ATOM 2388 C CA . ALA A 1 298 ? 12.086 6.158 -14.107 1.00 97.06 298 ALA A CA 1
ATOM 2389 C C . ALA A 1 298 ? 12.347 7.490 -14.827 1.00 97.06 298 ALA A C 1
ATOM 2391 O O . ALA A 1 298 ? 12.711 8.473 -14.182 1.00 97.06 298 ALA A O 1
ATOM 2392 N N . GLY A 1 299 ? 12.065 7.569 -16.133 1.00 97.06 299 GLY A N 1
ATOM 2393 C CA . GLY A 1 299 ? 12.181 8.818 -16.892 1.00 97.06 299 GLY A CA 1
ATOM 2394 C C . GLY A 1 299 ? 11.262 9.932 -16.384 1.00 97.06 299 GLY A C 1
ATOM 2395 O O . GLY A 1 299 ? 11.653 11.101 -16.307 1.00 97.06 299 GLY A O 1
ATOM 2396 N N . TRP A 1 300 ? 10.043 9.602 -15.962 1.00 96.69 300 TRP A N 1
ATOM 2397 C CA . TRP A 1 300 ? 9.161 10.587 -15.340 1.00 96.69 300 TRP A CA 1
ATOM 2398 C C . TRP A 1 300 ? 9.694 11.100 -13.990 1.00 96.69 300 TRP A C 1
ATOM 2400 O O . TRP A 1 300 ? 9.656 12.313 -13.758 1.00 96.69 300 TRP A O 1
ATOM 2410 N N . ALA A 1 301 ? 10.196 10.203 -13.139 1.00 95.56 301 ALA A N 1
ATOM 2411 C CA . ALA A 1 301 ? 10.597 10.483 -11.764 1.00 95.56 301 ALA A CA 1
ATOM 2412 C C . ALA A 1 301 ? 11.927 11.244 -11.652 1.00 95.56 301 ALA A C 1
ATOM 2414 O O . ALA A 1 301 ? 12.070 12.071 -10.747 1.00 95.56 301 ALA A O 1
ATOM 2415 N N . VAL A 1 302 ? 12.890 10.987 -12.549 1.00 94.75 302 VAL A N 1
ATOM 2416 C CA . VAL A 1 302 ? 14.165 11.722 -12.558 1.00 94.75 302 VAL A CA 1
ATOM 2417 C C . VAL A 1 302 ? 13.948 13.222 -12.745 1.00 94.75 302 VAL A C 1
ATOM 2419 O O . VAL A 1 302 ? 13.039 13.661 -13.457 1.00 94.75 302 VAL A O 1
ATOM 2422 N N . ASP A 1 303 ? 14.806 14.011 -12.101 1.00 90.00 303 ASP A N 1
ATOM 2423 C CA . ASP A 1 303 ? 14.771 15.471 -12.174 1.00 90.00 303 ASP A CA 1
ATOM 2424 C C . ASP A 1 303 ? 16.167 16.051 -11.963 1.00 90.00 303 ASP A C 1
ATOM 2426 O O . ASP A 1 303 ? 16.573 16.318 -10.837 1.00 90.00 303 ASP A O 1
ATOM 2430 N N . GLY A 1 304 ? 16.930 16.172 -13.047 1.00 90.31 304 GLY A N 1
ATOM 2431 C CA . GLY A 1 304 ? 18.328 16.588 -12.992 1.00 90.31 304 GLY A CA 1
ATOM 2432 C C . GLY A 1 304 ? 19.299 15.454 -12.660 1.00 90.31 304 GLY A C 1
ATOM 2433 O O . GLY A 1 304 ? 18.918 14.340 -12.289 1.00 90.31 304 GLY A O 1
ATOM 2434 N N . ASP A 1 305 ? 20.587 15.748 -12.813 1.00 87.25 305 ASP A N 1
ATOM 2435 C CA . ASP A 1 305 ? 21.705 14.820 -12.601 1.00 87.25 305 ASP A CA 1
ATOM 2436 C C . ASP A 1 305 ? 22.082 14.675 -11.108 1.00 87.25 305 ASP A C 1
ATOM 2438 O O . ASP A 1 305 ? 23.258 14.631 -10.745 1.00 87.25 305 ASP A O 1
ATOM 2442 N N . ASP A 1 306 ? 21.092 14.646 -10.212 1.00 91.50 306 ASP A N 1
ATOM 2443 C CA . ASP A 1 306 ? 21.334 14.432 -8.785 1.00 91.50 306 ASP A CA 1
ATOM 2444 C C . ASP A 1 306 ? 21.657 12.965 -8.451 1.00 91.50 306 ASP A C 1
ATOM 2446 O O . ASP A 1 306 ? 21.457 12.038 -9.239 1.00 91.50 306 ASP A O 1
ATOM 2450 N N . HIS A 1 307 ? 22.150 12.749 -7.234 1.00 91.44 307 HIS A N 1
ATOM 2451 C CA . HIS A 1 307 ? 22.575 11.436 -6.758 1.00 91.44 307 HIS A CA 1
ATOM 2452 C C . HIS A 1 307 ? 21.440 10.390 -6.702 1.00 91.44 307 HIS A C 1
ATOM 2454 O O . HIS A 1 307 ? 21.702 9.200 -6.874 1.00 91.44 307 HIS A O 1
ATOM 2460 N N . VAL A 1 308 ? 20.183 10.796 -6.489 1.00 93.44 308 VAL A N 1
ATOM 2461 C CA . VAL A 1 308 ? 19.036 9.870 -6.497 1.00 93.44 308 VAL A CA 1
ATOM 2462 C C . VAL A 1 308 ? 18.705 9.460 -7.935 1.00 93.44 308 VAL A C 1
ATOM 2464 O O . VAL A 1 308 ? 18.492 8.278 -8.200 1.00 93.44 308 VAL A O 1
ATOM 2467 N N . SER A 1 309 ? 18.730 10.404 -8.881 1.00 94.31 309 SER A N 1
ATOM 2468 C CA . SER A 1 309 ? 18.591 10.113 -10.314 1.00 94.31 309 SER A CA 1
ATOM 2469 C C . SER A 1 309 ? 19.710 9.189 -10.810 1.00 94.31 309 SER A C 1
ATOM 2471 O O . SER A 1 309 ? 19.430 8.223 -11.516 1.00 94.31 309 SER A O 1
ATOM 2473 N N . MET A 1 310 ? 20.958 9.424 -10.390 1.00 94.69 310 MET A N 1
ATOM 2474 C CA . MET A 1 310 ? 22.112 8.577 -10.724 1.00 94.69 310 MET A CA 1
ATOM 2475 C C . MET A 1 310 ? 21.897 7.124 -10.277 1.00 94.69 310 MET A C 1
ATOM 2477 O O . MET A 1 310 ? 22.002 6.207 -11.087 1.00 94.69 310 MET A O 1
ATOM 2481 N N . ARG A 1 311 ? 21.486 6.915 -9.017 1.00 91.69 311 ARG A N 1
ATOM 2482 C CA . ARG A 1 311 ? 21.174 5.584 -8.460 1.00 91.69 311 ARG A CA 1
ATOM 2483 C C . ARG A 1 311 ? 20.140 4.802 -9.271 1.00 91.69 311 ARG A C 1
ATOM 2485 O O . ARG A 1 311 ? 20.223 3.580 -9.343 1.00 91.69 311 ARG A O 1
ATOM 2492 N N . MET A 1 312 ? 19.181 5.503 -9.867 1.00 92.81 312 MET A N 1
ATOM 2493 C CA . MET A 1 312 ? 18.145 4.909 -10.705 1.00 92.81 312 MET A CA 1
ATOM 2494 C C . MET A 1 312 ? 18.631 4.641 -12.136 1.00 92.81 312 MET A C 1
ATOM 2496 O O . MET A 1 312 ? 18.349 3.577 -12.675 1.00 92.81 312 MET A O 1
ATOM 2500 N N . VAL A 1 313 ? 19.361 5.569 -12.759 1.00 93.81 313 VAL A N 1
ATOM 2501 C CA . VAL A 1 313 ? 19.766 5.454 -14.172 1.00 93.81 313 VAL A CA 1
ATOM 2502 C C . VAL A 1 313 ? 20.929 4.478 -14.367 1.00 93.81 313 VAL A C 1
ATOM 2504 O O . VAL A 1 313 ? 20.885 3.675 -15.299 1.00 93.81 313 VAL A O 1
ATOM 2507 N N . ASP A 1 314 ? 21.934 4.496 -13.488 1.00 91.31 314 ASP A N 1
ATOM 2508 C CA . ASP A 1 314 ? 23.184 3.734 -13.661 1.00 91.31 314 ASP A CA 1
ATOM 2509 C C . ASP A 1 314 ? 22.962 2.219 -13.757 1.00 91.31 314 ASP A C 1
ATOM 2511 O O . ASP A 1 314 ? 23.672 1.517 -14.475 1.00 91.31 314 ASP A O 1
ATOM 2515 N N . LYS A 1 315 ? 21.961 1.702 -13.038 1.00 91.69 315 LYS A N 1
ATOM 2516 C CA . LYS A 1 315 ? 21.661 0.264 -12.961 1.00 91.69 315 LYS A CA 1
ATOM 2517 C C . LYS A 1 315 ? 20.474 -0.169 -13.812 1.00 91.69 315 LYS A C 1
ATOM 2519 O O . LYS A 1 315 ? 20.224 -1.365 -13.948 1.00 91.69 315 LYS A O 1
ATOM 2524 N N . LEU A 1 316 ? 19.770 0.768 -14.445 1.00 95.12 316 LEU A N 1
ATOM 2525 C CA . LEU A 1 316 ? 18.566 0.458 -15.216 1.00 95.12 316 LEU A CA 1
ATOM 2526 C C . LEU A 1 316 ? 18.856 -0.453 -16.423 1.00 95.12 316 LEU A C 1
ATOM 2528 O O . LEU A 1 316 ? 18.046 -1.321 -16.736 1.00 95.12 316 LEU A O 1
ATOM 2532 N N . ALA A 1 317 ? 20.028 -0.327 -17.057 1.00 95.62 317 ALA A N 1
ATOM 2533 C CA . ALA A 1 317 ? 20.431 -1.215 -18.152 1.00 95.62 317 ALA A CA 1
ATOM 2534 C C . ALA A 1 317 ? 20.549 -2.683 -17.702 1.00 95.62 317 ALA A C 1
ATOM 2536 O O . ALA A 1 317 ? 20.133 -3.587 -18.425 1.00 95.62 317 ALA A O 1
ATOM 2537 N N . GLU A 1 318 ? 21.069 -2.926 -16.494 1.00 94.44 318 GLU A N 1
ATOM 2538 C CA . GLU A 1 318 ? 21.191 -4.273 -15.920 1.00 94.44 318 GLU A CA 1
ATOM 2539 C C . GLU A 1 318 ? 19.810 -4.883 -15.644 1.00 94.44 318 GLU A C 1
ATOM 2541 O O . GLU A 1 318 ? 19.590 -6.061 -15.920 1.00 94.44 318 GLU A O 1
ATOM 2546 N N . VAL A 1 319 ? 18.854 -4.070 -15.182 1.00 95.25 319 VAL A N 1
ATOM 2547 C CA . VAL A 1 319 ? 17.459 -4.496 -14.988 1.00 95.25 319 VAL A CA 1
ATOM 2548 C C . VAL A 1 319 ? 16.811 -4.869 -16.321 1.00 95.25 319 VAL A C 1
ATOM 2550 O O . VAL A 1 319 ? 16.194 -5.926 -16.425 1.00 95.25 319 VAL A O 1
ATOM 2553 N N . ILE A 1 320 ? 17.002 -4.055 -17.364 1.00 95.69 320 ILE A N 1
ATOM 2554 C CA . ILE A 1 320 ? 16.487 -4.343 -18.711 1.00 95.69 320 ILE A CA 1
ATOM 2555 C C . ILE A 1 320 ? 17.051 -5.665 -19.247 1.00 95.69 320 ILE A C 1
ATOM 2557 O O . ILE A 1 320 ? 16.315 -6.474 -19.805 1.00 95.69 320 ILE A O 1
ATOM 2561 N N . LEU A 1 321 ? 18.345 -5.923 -19.060 1.00 94.69 321 LEU A N 1
ATOM 2562 C CA . LEU A 1 321 ? 18.973 -7.173 -19.501 1.00 94.69 321 LEU A CA 1
ATOM 2563 C C . LEU A 1 321 ? 18.501 -8.408 -18.720 1.00 94.69 321 LEU A C 1
ATOM 2565 O O . LEU A 1 321 ? 18.652 -9.520 -19.222 1.00 94.69 321 LEU A O 1
ATOM 2569 N N . SER A 1 322 ? 17.922 -8.225 -17.530 1.00 94.44 322 SER A N 1
ATOM 2570 C CA . SER A 1 322 ? 17.424 -9.323 -16.692 1.00 94.44 322 SER A CA 1
ATOM 2571 C C . SER A 1 322 ? 16.064 -9.885 -17.115 1.00 94.44 322 SER A C 1
ATOM 2573 O O . SER A 1 322 ? 15.594 -10.852 -16.516 1.00 94.44 322 SER A O 1
ATOM 2575 N N . ILE A 1 323 ? 15.424 -9.312 -18.143 1.00 94.50 323 ILE A N 1
ATOM 2576 C CA . ILE A 1 323 ? 14.191 -9.868 -18.709 1.00 94.50 323 ILE A CA 1
ATOM 2577 C C . ILE A 1 323 ? 14.477 -11.301 -19.205 1.00 94.50 323 ILE A C 1
ATOM 2579 O O . ILE A 1 323 ? 15.390 -11.500 -20.016 1.00 94.50 323 ILE A O 1
ATOM 2583 N N . PRO A 1 324 ? 13.704 -12.310 -18.757 1.00 92.25 324 PRO A N 1
ATOM 2584 C CA . PRO A 1 324 ? 13.914 -13.687 -19.180 1.00 92.25 324 PRO A CA 1
ATOM 2585 C C . PRO A 1 324 ? 13.709 -13.853 -20.688 1.00 92.25 324 PRO A C 1
ATOM 2587 O O . PRO A 1 324 ? 12.776 -13.305 -21.267 1.00 92.25 324 PRO A O 1
ATOM 2590 N N . GLU A 1 325 ? 14.540 -14.684 -21.324 1.00 90.19 325 GLU A N 1
ATOM 2591 C CA . GLU A 1 325 ? 14.572 -14.827 -22.791 1.00 90.19 325 GLU A CA 1
ATOM 2592 C C . GLU A 1 325 ? 13.218 -15.193 -23.405 1.00 90.19 325 GLU A C 1
ATOM 2594 O O . GLU A 1 325 ? 12.865 -14.702 -24.474 1.00 90.19 325 GLU A O 1
ATOM 2599 N N . ARG A 1 326 ? 12.444 -16.023 -22.694 1.00 89.12 326 ARG A N 1
ATOM 2600 C CA . ARG A 1 326 ? 11.091 -16.455 -23.081 1.00 89.12 326 ARG A CA 1
ATOM 2601 C C . ARG A 1 326 ? 10.072 -15.317 -23.179 1.00 89.12 326 ARG A C 1
ATOM 2603 O O . ARG A 1 326 ? 9.005 -15.533 -23.736 1.00 89.12 326 ARG A O 1
ATOM 2610 N N . ASP A 1 327 ? 10.385 -14.165 -22.598 1.00 89.00 327 ASP A N 1
ATOM 2611 C CA . ASP A 1 327 ? 9.509 -12.999 -22.492 1.00 89.00 327 ASP A CA 1
ATOM 2612 C C . ASP A 1 327 ? 10.097 -11.763 -23.195 1.00 89.00 327 ASP A C 1
ATOM 2614 O O . ASP A 1 327 ? 9.621 -10.642 -23.022 1.00 89.00 327 ASP A O 1
ATOM 2618 N N . ARG A 1 328 ? 11.155 -11.965 -23.994 1.00 86.00 328 ARG A N 1
ATOM 2619 C CA . ARG A 1 328 ? 11.716 -10.925 -24.860 1.00 86.00 328 ARG A CA 1
ATOM 2620 C C . ARG A 1 328 ? 10.739 -10.575 -25.980 1.00 86.00 328 ARG A C 1
ATOM 2622 O O . ARG A 1 328 ? 10.015 -11.424 -26.496 1.00 86.00 328 ARG A O 1
ATOM 2629 N N . GLY A 1 329 ? 10.786 -9.313 -26.386 1.00 81.88 329 GLY A N 1
ATOM 2630 C CA . GLY A 1 329 ? 9.835 -8.678 -27.286 1.00 81.88 329 GLY A CA 1
ATOM 2631 C C . GLY A 1 329 ? 9.001 -7.659 -26.521 1.00 81.88 329 GLY A C 1
ATOM 2632 O O . GLY A 1 329 ? 8.116 -8.022 -25.757 1.00 81.88 329 GLY A O 1
ATOM 2633 N N . TRP A 1 330 ? 9.277 -6.373 -26.749 1.00 83.00 330 TRP A N 1
ATOM 2634 C CA . TRP A 1 330 ? 8.635 -5.260 -26.037 1.00 83.00 330 TRP A CA 1
ATOM 2635 C C . TRP A 1 330 ? 7.122 -5.142 -26.257 1.00 83.00 330 TRP A C 1
ATOM 2637 O O . TRP A 1 330 ? 6.445 -4.460 -25.493 1.00 83.00 330 TRP A O 1
ATOM 2647 N N . GLY A 1 331 ? 6.577 -5.821 -27.271 1.00 69.50 331 GLY A N 1
ATOM 2648 C CA . GLY A 1 331 ? 5.139 -5.872 -27.513 1.00 69.50 331 GLY A CA 1
ATOM 2649 C C . GLY A 1 331 ? 4.546 -4.485 -27.774 1.00 69.50 331 GLY A C 1
ATOM 2650 O O . GLY A 1 331 ? 5.080 -3.720 -28.569 1.00 69.50 331 GLY A O 1
ATOM 2651 N N . VAL A 1 332 ? 3.429 -4.172 -27.115 1.00 67.25 332 VAL A N 1
ATOM 2652 C CA . VAL A 1 332 ? 2.705 -2.889 -27.241 1.00 67.25 332 VAL A CA 1
ATOM 2653 C C . VAL A 1 332 ? 3.298 -1.755 -26.390 1.00 67.25 332 VAL A C 1
ATOM 2655 O O . VAL A 1 332 ? 2.776 -0.639 -26.408 1.00 67.25 332 VAL A O 1
ATOM 2658 N N . ASP A 1 333 ? 4.362 -2.029 -25.631 1.00 79.56 333 ASP A N 1
ATOM 2659 C CA . ASP A 1 333 ? 4.926 -1.118 -24.629 1.00 79.56 333 ASP A CA 1
ATOM 2660 C C . ASP A 1 333 ? 6.241 -0.449 -25.076 1.00 79.56 333 ASP A C 1
ATOM 2662 O O . ASP A 1 333 ? 6.872 0.276 -24.304 1.00 79.56 333 ASP A O 1
ATOM 2666 N N . ASP A 1 334 ? 6.639 -0.609 -26.340 1.00 83.06 334 ASP A N 1
ATOM 2667 C CA . ASP A 1 334 ? 7.796 0.062 -26.950 1.00 83.06 334 ASP A CA 1
ATOM 2668 C C . ASP A 1 334 ? 7.752 1.594 -26.780 1.00 83.06 334 ASP A C 1
ATOM 2670 O O . ASP A 1 334 ? 8.743 2.235 -26.415 1.00 83.06 334 ASP A O 1
ATOM 2674 N N . ARG A 1 335 ? 6.561 2.186 -26.920 1.00 90.38 335 ARG A N 1
ATOM 2675 C CA . ARG A 1 335 ? 6.310 3.610 -26.675 1.00 90.38 335 ARG A CA 1
ATOM 2676 C C . ARG A 1 335 ? 6.708 4.039 -25.261 1.00 90.38 335 ARG A C 1
ATOM 2678 O O . ARG A 1 335 ? 7.180 5.161 -25.074 1.00 90.38 335 ARG A O 1
ATOM 2685 N N . GLN A 1 336 ? 6.517 3.180 -24.261 1.00 94.31 336 GLN A N 1
ATOM 2686 C CA . GLN A 1 336 ? 6.833 3.498 -22.866 1.00 94.31 336 GLN A CA 1
ATOM 2687 C C . GLN A 1 336 ? 8.347 3.630 -22.663 1.00 94.31 336 GLN A C 1
ATOM 2689 O O . GLN A 1 336 ? 8.796 4.551 -21.975 1.00 94.31 336 GLN A O 1
ATOM 2694 N N . ILE A 1 337 ? 9.132 2.796 -23.353 1.00 95.38 337 ILE A N 1
ATOM 2695 C CA . ILE A 1 337 ? 10.598 2.881 -23.370 1.00 95.38 337 ILE A CA 1
ATOM 2696 C C . ILE A 1 337 ? 11.049 4.179 -24.023 1.00 95.38 337 ILE A C 1
ATOM 2698 O O . ILE A 1 337 ? 11.834 4.914 -23.428 1.00 95.38 337 ILE A O 1
ATOM 2702 N N . GLN A 1 338 ? 10.527 4.490 -25.214 1.00 94.06 338 GLN A N 1
ATOM 2703 C CA . GLN A 1 338 ? 10.895 5.707 -25.942 1.00 94.06 338 GLN A CA 1
ATOM 2704 C C . GLN A 1 338 ? 10.636 6.959 -25.103 1.00 94.06 338 GLN A C 1
ATOM 2706 O O . GLN A 1 338 ? 11.511 7.812 -24.971 1.00 94.06 338 GLN A O 1
ATOM 2711 N N . LEU A 1 339 ? 9.449 7.053 -24.496 1.00 95.31 339 LEU A N 1
ATOM 2712 C CA . LEU A 1 339 ? 9.085 8.180 -23.640 1.00 95.31 339 LEU A CA 1
ATOM 2713 C C . LEU A 1 339 ? 9.960 8.252 -22.384 1.00 95.31 339 LEU A C 1
ATOM 2715 O O . LEU A 1 339 ? 10.368 9.343 -21.991 1.00 95.31 339 LEU A O 1
ATOM 2719 N N . GLY A 1 340 ? 10.266 7.109 -21.762 1.00 97.00 340 GLY A N 1
ATOM 2720 C CA . GLY A 1 340 ? 11.157 7.052 -20.606 1.00 97.00 340 GLY A CA 1
ATOM 2721 C C . GLY A 1 340 ? 12.576 7.511 -20.940 1.00 97.00 340 GLY A C 1
ATOM 2722 O O . GLY A 1 340 ? 13.099 8.404 -20.278 1.00 97.00 340 GLY A O 1
ATOM 2723 N N . PHE A 1 341 ? 13.180 6.978 -22.004 1.00 97.31 341 PHE A N 1
ATOM 2724 C CA . PHE A 1 341 ? 14.515 7.378 -22.461 1.00 97.31 341 PHE A CA 1
ATOM 2725 C C . PHE A 1 341 ? 14.572 8.844 -22.890 1.00 97.31 341 PHE A C 1
ATOM 2727 O O . PHE A 1 341 ? 15.491 9.551 -22.482 1.00 97.31 341 PHE A O 1
ATOM 2734 N N . ALA A 1 342 ? 13.571 9.331 -23.627 1.00 97.06 342 ALA A N 1
ATOM 2735 C CA . ALA A 1 342 ? 13.486 10.739 -24.006 1.00 97.06 342 ALA A CA 1
ATOM 2736 C C . ALA A 1 342 ? 13.418 11.657 -22.774 1.00 97.06 342 ALA A C 1
ATOM 2738 O O . ALA A 1 342 ? 14.076 12.699 -22.737 1.00 97.06 342 ALA A O 1
ATOM 2739 N N . ASP A 1 343 ? 12.665 11.268 -21.740 1.00 97.25 343 ASP A N 1
ATOM 2740 C CA . ASP A 1 343 ? 12.619 12.021 -20.490 1.00 97.25 343 ASP A CA 1
ATOM 2741 C C . ASP A 1 343 ? 13.958 11.987 -19.736 1.00 97.25 343 ASP A C 1
ATOM 2743 O O . ASP A 1 343 ? 14.393 13.041 -19.268 1.00 97.25 343 ASP A O 1
ATOM 2747 N N . ILE A 1 344 ? 14.647 10.839 -19.663 1.00 97.31 344 ILE A N 1
ATOM 2748 C CA . ILE A 1 344 ? 15.988 10.748 -19.052 1.00 97.31 344 ILE A CA 1
ATOM 2749 C C . ILE A 1 344 ? 16.976 11.633 -19.816 1.00 97.31 344 ILE A C 1
ATOM 2751 O O . ILE A 1 344 ? 17.664 12.448 -19.208 1.00 97.31 344 ILE A O 1
ATOM 2755 N N . GLN A 1 345 ? 17.016 11.531 -21.146 1.00 97.06 345 GLN A N 1
ATOM 2756 C CA . GLN A 1 345 ? 17.894 12.333 -21.997 1.00 97.06 345 GLN A CA 1
ATOM 2757 C C . GLN A 1 345 ? 17.667 13.835 -21.807 1.00 97.06 345 GLN A C 1
ATOM 2759 O O . GLN A 1 345 ? 18.622 14.609 -21.735 1.00 97.06 345 GLN A O 1
ATOM 2764 N N . ARG A 1 346 ? 16.401 14.251 -21.728 1.00 97.44 346 ARG A N 1
ATOM 2765 C CA . ARG A 1 346 ? 16.015 15.657 -21.601 1.00 97.44 346 ARG A CA 1
ATOM 2766 C C . ARG A 1 346 ? 16.275 16.217 -20.204 1.00 97.44 346 ARG A C 1
ATOM 2768 O O . ARG A 1 346 ? 16.706 17.361 -20.093 1.00 97.44 346 ARG A O 1
ATOM 2775 N N . LYS A 1 347 ? 15.960 15.460 -19.148 1.00 96.62 347 LYS A N 1
ATOM 2776 C CA . LYS A 1 347 ? 16.034 15.931 -17.752 1.00 96.62 347 LYS A CA 1
ATOM 2777 C C . LYS A 1 347 ? 17.398 15.692 -17.106 1.00 96.62 347 LYS A C 1
ATOM 2779 O O . LYS A 1 347 ? 17.771 16.451 -16.219 1.00 96.62 347 LYS A O 1
ATOM 2784 N N . CYS A 1 348 ? 18.125 14.666 -17.541 1.00 95.19 348 CYS A N 1
ATOM 2785 C CA . CYS A 1 348 ? 19.407 14.227 -16.982 1.00 95.19 348 CYS A CA 1
ATOM 2786 C C . CYS A 1 348 ? 20.445 14.020 -18.102 1.00 95.19 348 CYS A C 1
ATOM 2788 O O . CYS A 1 348 ? 20.902 12.896 -18.344 1.00 95.19 348 CYS A O 1
ATOM 2790 N N . PRO A 1 349 ? 20.805 15.078 -18.851 1.00 95.94 349 PRO A N 1
ATOM 2791 C CA . PRO A 1 349 ? 21.685 14.951 -20.010 1.00 95.94 349 PRO A CA 1
ATOM 2792 C C . PRO A 1 349 ? 23.095 14.462 -19.642 1.00 95.94 349 PRO A C 1
ATOM 2794 O O . PRO A 1 349 ? 23.766 13.857 -20.483 1.00 95.94 349 PRO A O 1
ATOM 2797 N N . GLY A 1 350 ? 23.560 14.710 -18.410 1.00 96.06 350 GLY A N 1
ATOM 2798 C CA . GLY A 1 350 ? 24.834 14.193 -17.911 1.00 96.06 350 GLY A CA 1
ATOM 2799 C C . GLY A 1 350 ? 24.805 12.674 -17.759 1.00 96.06 350 GLY A C 1
ATOM 2800 O O . GLY A 1 350 ? 25.638 11.982 -18.347 1.00 96.06 350 GLY A O 1
ATOM 2801 N N . LEU A 1 351 ? 23.805 12.155 -17.043 1.00 95.06 351 LEU A N 1
ATOM 2802 C CA . LEU A 1 351 ? 23.596 10.717 -16.858 1.00 95.06 351 LEU A CA 1
ATOM 2803 C C . LEU A 1 351 ? 23.308 10.006 -18.182 1.00 95.06 351 LEU A C 1
ATOM 2805 O O . LEU A 1 351 ? 23.816 8.908 -18.405 1.00 95.06 351 LEU A O 1
ATOM 2809 N N . TRP A 1 352 ? 22.565 10.637 -19.095 1.00 97.25 352 TRP A N 1
ATOM 2810 C CA . TRP A 1 352 ? 22.333 10.084 -20.430 1.00 97.25 352 TRP A CA 1
ATOM 2811 C C . TRP A 1 352 ? 23.622 9.959 -21.245 1.00 97.25 352 TRP A C 1
ATOM 2813 O O . TRP A 1 352 ? 23.819 8.964 -21.932 1.00 97.25 352 TRP A O 1
ATOM 2823 N N . ARG A 1 353 ? 24.546 10.923 -21.153 1.00 96.81 353 ARG A N 1
ATOM 2824 C CA . ARG A 1 353 ? 25.840 10.822 -21.848 1.00 96.81 353 ARG A CA 1
ATOM 2825 C C . ARG A 1 353 ? 26.667 9.629 -21.364 1.00 96.81 353 ARG A C 1
ATOM 2827 O O . ARG A 1 353 ? 27.394 9.045 -22.161 1.00 96.81 353 ARG A O 1
ATOM 2834 N N . LEU A 1 354 ? 26.573 9.298 -20.078 1.00 95.44 354 LEU A N 1
ATOM 2835 C CA . LEU A 1 354 ? 27.318 8.198 -19.465 1.00 95.44 354 LEU A CA 1
ATOM 2836 C C . LEU A 1 354 ? 26.653 6.836 -19.704 1.00 95.44 354 LEU A C 1
ATOM 2838 O O . LEU A 1 354 ? 27.346 5.868 -20.001 1.00 95.44 354 LEU A O 1
ATOM 2842 N N . ASN A 1 355 ? 25.323 6.768 -19.598 1.00 95.75 355 ASN A N 1
ATOM 2843 C CA . ASN A 1 355 ? 24.580 5.505 -19.551 1.00 95.75 355 ASN A CA 1
ATOM 2844 C C . ASN A 1 355 ? 23.686 5.248 -20.775 1.00 95.75 355 ASN A C 1
ATOM 2846 O O . ASN A 1 355 ? 23.262 4.116 -20.990 1.00 95.75 355 ASN A O 1
ATOM 2850 N N . GLY A 1 356 ? 23.386 6.265 -21.585 1.00 95.62 356 GLY A N 1
ATOM 2851 C CA . GLY A 1 356 ? 22.396 6.196 -22.666 1.00 95.62 356 GLY A CA 1
ATOM 2852 C C . GLY A 1 356 ? 22.696 5.108 -23.693 1.00 95.62 356 GLY A C 1
ATOM 2853 O O . GLY A 1 356 ? 21.813 4.327 -24.031 1.00 95.62 356 GLY A O 1
ATOM 2854 N N . SER A 1 357 ? 23.954 4.966 -24.119 1.00 96.56 357 SER A N 1
ATOM 2855 C CA . SER A 1 357 ? 24.354 3.900 -25.050 1.00 96.56 357 SER A CA 1
ATOM 2856 C C . SER A 1 357 ? 24.140 2.497 -24.469 1.00 96.56 357 SER A C 1
ATOM 2858 O O . SER A 1 357 ? 23.707 1.599 -25.189 1.00 96.56 357 SER A O 1
ATOM 2860 N N . HIS A 1 358 ? 24.396 2.302 -23.171 1.00 96.88 358 HIS A N 1
ATOM 2861 C CA . HIS A 1 358 ? 24.143 1.032 -22.488 1.00 96.88 358 HIS A CA 1
ATOM 2862 C C . HIS A 1 358 ? 22.645 0.751 -22.349 1.00 96.88 358 HIS A C 1
ATOM 2864 O O . HIS A 1 358 ? 22.223 -0.383 -22.566 1.00 96.88 358 HIS A O 1
ATOM 2870 N N . LEU A 1 359 ? 21.837 1.770 -22.041 1.00 96.94 359 LEU A N 1
ATOM 2871 C CA . LEU A 1 359 ? 20.378 1.654 -21.971 1.00 96.94 359 LEU A CA 1
ATOM 2872 C C . LEU A 1 359 ? 19.779 1.270 -23.326 1.00 96.94 359 LEU A C 1
ATOM 2874 O O . LEU A 1 359 ? 18.981 0.338 -23.408 1.00 96.94 359 LEU A O 1
ATOM 2878 N N . GLU A 1 360 ? 20.201 1.935 -24.400 1.00 96.75 360 GLU A N 1
ATOM 2879 C CA . GLU A 1 360 ? 19.744 1.629 -25.755 1.00 96.75 360 GLU A CA 1
ATOM 2880 C C . GLU A 1 360 ? 20.187 0.239 -26.222 1.00 96.75 360 GLU A C 1
ATOM 2882 O O . GLU A 1 360 ? 19.411 -0.473 -26.866 1.00 96.75 360 GLU A O 1
ATOM 2887 N N . ALA A 1 361 ? 21.417 -0.170 -25.897 1.00 96.81 361 ALA A N 1
ATOM 2888 C CA . ALA A 1 361 ? 21.916 -1.507 -26.203 1.00 96.81 361 ALA A CA 1
ATOM 2889 C C . ALA A 1 361 ? 21.126 -2.585 -25.446 1.00 96.81 361 ALA A C 1
ATOM 2891 O O . ALA A 1 361 ? 20.695 -3.564 -26.054 1.00 96.81 361 ALA A O 1
ATOM 2892 N N . ALA A 1 362 ? 20.871 -2.375 -24.151 1.00 96.00 362 ALA A N 1
ATOM 2893 C CA . ALA A 1 362 ? 20.050 -3.260 -23.330 1.00 96.00 362 ALA A CA 1
ATOM 2894 C C . ALA A 1 362 ? 18.615 -3.365 -23.866 1.00 96.00 362 ALA A C 1
ATOM 2896 O O . ALA A 1 362 ? 18.066 -4.464 -23.963 1.00 96.00 362 ALA A O 1
ATOM 2897 N N . ALA A 1 363 ? 18.022 -2.238 -24.269 1.00 95.25 363 ALA A N 1
ATOM 2898 C CA . ALA A 1 363 ? 16.695 -2.228 -24.865 1.00 95.25 363 ALA A CA 1
ATOM 2899 C C . ALA A 1 363 ? 16.662 -3.023 -26.179 1.00 95.25 363 ALA A C 1
ATOM 2901 O O . ALA A 1 363 ? 15.808 -3.886 -26.369 1.00 95.25 363 ALA A O 1
ATOM 2902 N N . SER A 1 364 ? 17.648 -2.801 -27.049 1.00 94.56 364 SER A N 1
ATOM 2903 C CA . SER A 1 364 ? 17.754 -3.475 -28.350 1.00 94.56 364 SER A CA 1
ATOM 2904 C C . SER A 1 364 ? 18.017 -4.981 -28.224 1.00 94.56 364 SER A C 1
ATOM 2906 O O . SER A 1 364 ? 17.549 -5.755 -29.053 1.00 94.56 364 SER A O 1
ATOM 2908 N N . ALA A 1 365 ? 18.724 -5.415 -27.175 1.00 93.38 365 ALA A N 1
ATOM 2909 C CA . ALA A 1 365 ? 18.966 -6.832 -26.897 1.00 93.38 365 ALA A CA 1
ATOM 2910 C C . ALA A 1 365 ? 17.683 -7.610 -26.544 1.00 93.38 365 ALA A C 1
ATOM 2912 O O . ALA A 1 365 ? 17.628 -8.825 -26.731 1.00 93.38 365 ALA A O 1
ATOM 2913 N N . ASN A 1 366 ? 16.650 -6.921 -26.053 1.00 89.69 366 ASN A N 1
ATOM 2914 C CA . ASN A 1 366 ? 15.369 -7.524 -25.687 1.00 89.69 366 ASN A CA 1
ATOM 2915 C C . ASN A 1 366 ? 14.304 -7.430 -26.787 1.00 89.69 366 ASN A C 1
ATOM 2917 O O . ASN A 1 366 ? 13.273 -8.086 -26.674 1.00 89.69 366 ASN A O 1
ATOM 2921 N N . GLY A 1 367 ? 14.532 -6.648 -27.844 1.00 89.69 367 GLY A N 1
ATOM 2922 C CA . GLY A 1 367 ? 13.610 -6.515 -28.969 1.00 89.69 367 GLY A CA 1
ATOM 2923 C C . GLY A 1 367 ? 13.645 -5.132 -29.610 1.00 89.69 367 GLY A C 1
ATOM 2924 O O . GLY A 1 367 ? 14.349 -4.225 -29.165 1.00 89.69 367 GLY A O 1
ATOM 2925 N N . GLU A 1 368 ? 12.850 -4.963 -30.663 1.00 88.94 368 GLU A N 1
ATOM 2926 C CA . GLU A 1 368 ? 12.663 -3.671 -31.315 1.00 88.94 368 GLU A CA 1
ATOM 2927 C C . GLU A 1 368 ? 11.833 -2.736 -30.426 1.00 88.94 368 GLU A C 1
ATOM 2929 O O . GLU A 1 368 ? 10.750 -3.096 -29.975 1.00 88.94 368 GLU A O 1
ATOM 2934 N N . TRP A 1 369 ? 12.374 -1.553 -30.132 1.00 89.38 369 TRP A N 1
ATOM 2935 C CA . TRP A 1 369 ? 11.754 -0.575 -29.226 1.00 89.38 369 TRP A CA 1
ATOM 2936 C C . TRP A 1 369 ? 11.676 0.834 -29.813 1.00 89.38 369 TRP A C 1
ATOM 2938 O O . TRP A 1 369 ? 11.017 1.701 -29.247 1.00 89.38 369 TRP A O 1
ATOM 2948 N N . ARG A 1 370 ? 12.368 1.099 -30.928 1.00 83.31 370 ARG A N 1
ATOM 2949 C CA . ARG A 1 370 ? 12.428 2.432 -31.549 1.00 83.31 370 ARG A CA 1
ATOM 2950 C C . ARG A 1 370 ? 11.203 2.748 -32.418 1.00 83.31 370 ARG A C 1
ATOM 2952 O O . ARG A 1 370 ? 11.071 3.894 -32.842 1.00 83.31 370 ARG A O 1
ATOM 2959 N N . GLY A 1 371 ? 10.309 1.773 -32.621 1.00 64.69 371 GLY A N 1
ATOM 2960 C CA . GLY A 1 371 ? 9.201 1.848 -33.572 1.00 64.69 371 GLY A CA 1
ATOM 2961 C C . GLY A 1 371 ? 9.692 2.078 -35.006 1.00 64.69 371 GLY A C 1
ATOM 2962 O O . GLY A 1 371 ? 10.861 2.394 -35.238 1.00 64.69 371 GLY A O 1
ATOM 2963 N N . ASP A 1 372 ? 8.794 1.978 -35.984 1.00 49.47 372 ASP A N 1
ATOM 2964 C CA . ASP A 1 372 ? 9.069 2.480 -37.330 1.00 49.47 372 ASP A CA 1
ATOM 2965 C C . ASP A 1 372 ? 9.218 4.012 -37.268 1.00 49.47 372 ASP A C 1
ATOM 2967 O O . ASP A 1 372 ? 8.279 4.769 -37.507 1.00 49.47 372 ASP A O 1
ATOM 2971 N N . GLN A 1 373 ? 10.433 4.506 -37.020 1.00 45.25 373 GLN A N 1
ATOM 2972 C CA . GLN A 1 373 ? 10.855 5.822 -37.509 1.00 45.25 373 GLN A CA 1
ATOM 2973 C C . GLN A 1 373 ? 11.170 5.750 -39.012 1.00 45.25 373 GLN A C 1
ATOM 2975 O O . GLN A 1 373 ? 12.175 6.273 -39.492 1.00 45.25 3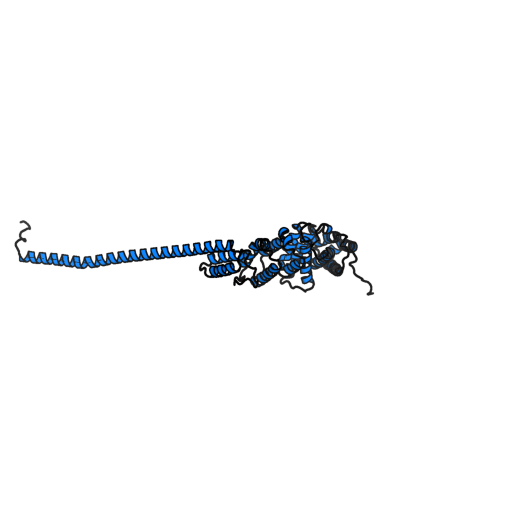73 GLN A O 1
ATOM 2980 N N . ALA A 1 374 ? 10.309 5.077 -39.773 1.00 37.72 374 ALA A N 1
ATOM 2981 C CA . ALA A 1 374 ? 10.334 5.085 -41.218 1.00 37.72 374 ALA A CA 1
ATOM 2982 C C . ALA A 1 374 ? 9.270 6.076 -41.703 1.00 37.72 374 ALA A C 1
ATOM 2984 O O . ALA A 1 374 ? 8.075 5.850 -41.553 1.00 37.72 374 ALA A O 1
ATOM 2985 N N . GLN A 1 375 ? 9.742 7.139 -42.361 1.00 34.19 375 GLN A N 1
ATOM 2986 C CA . GLN A 1 375 ? 8.979 8.114 -43.152 1.00 34.19 375 GLN A CA 1
ATOM 2987 C C . GLN A 1 375 ? 8.397 9.316 -42.401 1.00 34.19 375 GLN A C 1
ATOM 2989 O O . GLN A 1 375 ? 7.191 9.532 -42.335 1.00 34.19 375 GLN A O 1
ATOM 2994 N N . THR A 1 376 ? 9.265 10.241 -42.009 1.00 31.23 376 THR A N 1
ATOM 2995 C CA . THR A 1 376 ? 9.049 11.630 -42.444 1.00 31.23 376 THR A CA 1
ATOM 2996 C C . THR A 1 376 ? 10.407 12.293 -42.631 1.00 31.23 376 THR A C 1
ATOM 2998 O O . THR A 1 376 ? 11.137 12.515 -41.668 1.00 31.23 376 THR A O 1
ATOM 3001 N N . GLN A 1 377 ? 10.764 12.459 -43.908 1.00 32.81 377 GLN A N 1
ATOM 3002 C CA . GLN A 1 377 ? 11.899 13.253 -44.380 1.00 32.81 377 GLN A CA 1
ATOM 3003 C C . GLN A 1 377 ? 11.710 14.733 -44.060 1.00 32.81 377 GLN A C 1
ATOM 3005 O O . GLN A 1 377 ? 10.539 15.181 -44.072 1.00 32.81 377 GLN A O 1
#

Radius of gyration: 41.47 Å; chains: 1; bounding box: 72×49×164 Å

Foldseek 3Di:
DDDPVVPPDPVVVVVVVVVVVVVVVVCCVVVVVVVVVVVVVVVVVVVVVVVVVVVVVVVVVVVVVLVVLLVVLLVCLQPDQDLVVLQVSLVVLVPRPDPVSSVVSLLSSLLRLNQQQPPDPSNPDPPAQQEQVNLVSNLNNVLVNLVPPLDECVSVLVNLLRNCVRHVAHDPVSLLSVLCNLLDLVSCVSHVDALQSLLSSCLSHVVSLLNLLQCLLVRDLARPLLSSLSSLQNSLVNLVCVVVVVGDDPDPPVSLQSNLQSLLVCQLVCSLLQNVSHDCHNYPDALLLSLLSSLLSLLVSDAEQDPSNLSNQVRSLSNLLNRHLVRFDNPPSLVSNVNSLVSCCVRYVPSCVVCVVSNVVSNVVRHDRPPPPDDDD

Sequence (377 aa):
MQWWEWIDRPDLALSAASLVVAIASLLITITIPFLILRLTRKQEKERDQRQIEQARSLTRQERLAEQNRRDYLLDRLGSAHDPNYLAILFHEISEITSDDGRALLKRQYRANPTVPLPPGSLSRVDDRITESADVDDYVEALERRYSEKGSQYPKLIEFVKHARLRTKSLTSKQLSAIADLVVSDTLALIQRPNHQFFRKLVNTAPDIASNLLGQIEDVPSDAPNGLKLNILTGTLLAAVDVIEERQRVPDLSAFRLDYKEALASLIHRESIRSLDHWEIKGSTEPVSATVAWLVRVAGWAVDGDDHVSMRMVDKLAEVILSIPERDRGWGVDDRQIQLGFADIQRKCPGLWRLNGSHLEAAASANGEWRGDQAQTQ

Organism: NCBI:txid319705